Protein AF-0000000066995977 (afdb_homodimer)

InterPro domains:
  IPR000210 BTB/POZ domain [PF00651] (62-123)
  IPR000210 BTB/POZ domain [PS50097] (62-128)
  IPR000210 BTB/POZ domain [SM00225] (60-191)
  IPR011333 SKP1/BTB/POZ domain superfamily [G3DSA:3.30.710.10] (49-225)
  IPR011333 SKP1/BTB/POZ domain superfamily [SSF54695] (62-182)

Nearest PDB structures (foldseek):
  3htm-assembly2_D  TM=7.215E-01  e=3.849E-05  Homo sapiens
  2vkp-assembly1_B-2  TM=7.699E-01  e=1.223E-04  Homo sapiens
  9etx-assembly1_A  TM=6.834E-01  e=9.586E-05  Homo sapiens
  9ety-assembly1_A  TM=6.497E-01  e=4.128E-04  Homo sapiens
  8ubt-assembly1_D  TM=8.527E-01  e=8.210E-02  Homo sapiens

Radius of gyration: 40.47 Å; Cα contacts (8 Å, |Δi|>4): 551; chains: 2; bounding box: 67×117×131 Å

Organism: NCBI:txid100816

Secondary structure (DSSP, 8-state):
-------------------------------------------------------GGGSPEEEEEETTTTEEEEEEHHHHTTSHHHHHHHHHHTTT-SS-EEEETTS-HHHHHHHHHHHHHS--SSPEEEETTTTEEEE----S----TTEEEETTTTEEEEHHHHHHHHHHHHT-HHHHHHHHHHHHT--S--HHHHHHHHHHHHHHS-TT--HHHHHHHHHHHHTHHHHTT-HHHHHHHHH--STHHHHHHHHHHHHHHHHHHH-/-------------------------------------------------------GGGSPEEEEEETTTTEEEEEEHHHHTTSHHHHHHHHHHTTT-SS-EEEETTS-HHHHHHHHHHHHHS--SSPEEEETTTTEEEE----S--S-TTEEEETTTTEEEEHHHHHHHHHHHHT-HHHHHHHHHHHHT--S--HHHHHHHHHHHHHHS-TT--HHHHHHHHHHHHTHHHHTT-HHHHHHHHH--STHHHHHHHHHHHHHHHHHHH-

Structure (mmCIF, N/CA/C/O backbone):
data_AF-0000000066995977-model_v1
#
loop_
_entity.id
_entity.type
_entity.pdbx_description
1 polymer 'Speckle-type POZ protein'
#
loop_
_atom_site.group_PDB
_atom_site.id
_atom_site.type_symbol
_atom_site.label_atom_id
_atom_site.label_alt_id
_atom_site.label_comp_id
_atom_site.label_asym_id
_atom_site.label_entity_id
_atom_site.label_seq_id
_atom_site.pdbx_PDB_ins_code
_atom_site.Cartn_x
_atom_site.Cartn_y
_atom_site.Cartn_z
_atom_site.occupancy
_atom_site.B_iso_or_equiv
_atom_site.auth_seq_id
_atom_site.auth_comp_id
_atom_site.auth_asym_id
_atom_site.auth_atom_id
_atom_site.pdbx_PDB_model_num
ATOM 1 N N . MET A 1 1 ? 9.234 -16.016 -56.312 1 18.25 1 MET A N 1
ATOM 2 C CA . MET A 1 1 ? 10.078 -16 -57.531 1 18.25 1 MET A CA 1
ATOM 3 C C . MET A 1 1 ? 10.062 -14.617 -58.188 1 18.25 1 MET A C 1
ATOM 5 O O . MET A 1 1 ? 11.109 -14.133 -58.625 1 18.25 1 MET A O 1
ATOM 9 N N . PHE A 1 2 ? 8.898 -14.133 -58.688 1 18.69 2 PHE A N 1
ATOM 10 C CA . PHE A 1 2 ? 8.656 -13.461 -59.969 1 18.69 2 PHE A CA 1
ATOM 11 C C . PHE A 1 2 ? 9.156 -12.023 -59.938 1 18.69 2 PHE A C 1
ATOM 13 O O . PHE A 1 2 ? 9.109 -11.367 -58.875 1 18.69 2 PHE A O 1
ATOM 20 N N . ALA A 1 3 ? 9.648 -11.398 -61.094 1 17.64 3 ALA A N 1
ATOM 21 C CA . ALA A 1 3 ? 10.617 -10.555 -61.781 1 17.64 3 ALA A CA 1
ATOM 22 C C . ALA A 1 3 ? 10.102 -9.125 -61.906 1 17.64 3 ALA A C 1
ATOM 24 O O . ALA A 1 3 ? 10.773 -8.273 -62.5 1 17.64 3 ALA A O 1
ATOM 25 N N . ARG A 1 4 ? 8.906 -8.781 -61.5 1 18.3 4 ARG A N 1
ATOM 26 C CA . ARG A 1 4 ? 8.328 -7.902 -62.531 1 18.3 4 ARG A CA 1
ATOM 27 C C . ARG A 1 4 ? 9.195 -6.664 -62.719 1 18.3 4 ARG A C 1
ATOM 29 O O . ARG A 1 4 ? 9.93 -6.254 -61.844 1 18.3 4 ARG A O 1
ATOM 36 N N . ARG A 1 5 ? 8.859 -5.859 -63.688 1 17.97 5 ARG A N 1
ATOM 37 C CA . ARG A 1 5 ? 9.344 -5.07 -64.812 1 17.97 5 ARG A CA 1
ATOM 38 C C . ARG A 1 5 ? 9.789 -3.682 -64.312 1 17.97 5 ARG A C 1
ATOM 40 O O . ARG A 1 5 ? 9.219 -3.125 -63.406 1 17.97 5 ARG A O 1
ATOM 47 N N . PHE A 1 6 ? 10.766 -2.932 -65 1 19.33 6 PHE A N 1
ATOM 48 C CA . PHE A 1 6 ? 11.891 -2.006 -65.062 1 19.33 6 PHE A CA 1
ATOM 49 C C . PHE A 1 6 ? 11.406 -0.594 -65.375 1 19.33 6 PHE A C 1
ATOM 51 O O . PHE A 1 6 ? 12.219 0.333 -65.5 1 19.33 6 PHE A O 1
ATOM 58 N N . GLU A 1 7 ? 10.031 -0.291 -65.562 1 17.22 7 GLU A N 1
ATOM 59 C CA . GLU A 1 7 ? 9.961 0.667 -66.625 1 17.22 7 GLU A CA 1
ATOM 60 C C . GLU A 1 7 ? 10.656 1.977 -66.25 1 17.22 7 GLU A C 1
ATOM 62 O O . GLU A 1 7 ? 10.797 2.305 -65.125 1 17.22 7 GLU A O 1
ATOM 67 N N . GLN A 1 8 ? 10.492 3.111 -67.062 1 17.75 8 GLN A N 1
ATOM 68 C CA . GLN A 1 8 ? 11.305 3.967 -67.938 1 17.75 8 GLN A CA 1
ATOM 69 C C . GLN A 1 8 ? 11.586 5.309 -67.25 1 17.75 8 GLN A C 1
ATOM 71 O O . GLN A 1 8 ? 10.898 5.695 -66.312 1 17.75 8 GLN A O 1
ATOM 76 N N . PRO A 1 9 ? 11.719 6.527 -68.125 1 20.03 9 PRO A N 1
ATOM 77 C CA . PRO A 1 9 ? 12.82 7.41 -68.5 1 20.03 9 PRO A CA 1
ATOM 78 C C . PRO A 1 9 ? 12.75 8.773 -67.812 1 20.03 9 PRO A C 1
ATOM 80 O O . PRO A 1 9 ? 13.734 9.227 -67.25 1 20.03 9 PRO A O 1
ATOM 83 N N . GLN A 1 10 ? 11.75 9.773 -68.125 1 16.5 10 GLN A N 1
ATOM 84 C CA . GLN A 1 10 ? 12.164 10.844 -69.062 1 16.5 10 GLN A CA 1
ATOM 85 C C . GLN A 1 10 ? 12.516 12.109 -68.25 1 16.5 10 GLN A C 1
ATOM 87 O O . GLN A 1 10 ? 12.227 12.219 -67.062 1 16.5 10 GLN A O 1
ATOM 92 N N . THR A 1 11 ? 11.82 13.383 -68.562 1 17.36 11 THR A N 1
ATOM 93 C CA . THR A 1 11 ? 12.273 14.578 -69.25 1 17.36 11 THR A CA 1
ATOM 94 C C . THR A 1 11 ? 12.578 15.695 -68.25 1 17.36 11 THR A C 1
ATOM 96 O O . THR A 1 11 ? 11.906 15.836 -67.25 1 17.36 11 THR A O 1
ATOM 99 N N . LYS A 1 12 ? 13.672 16.531 -68.375 1 17.77 12 LYS A N 1
ATOM 100 C CA . LYS A 1 12 ? 14.742 17.391 -67.938 1 17.77 12 LYS A CA 1
ATOM 101 C C . LYS A 1 12 ? 14.219 18.781 -67.625 1 17.77 12 LYS A C 1
ATOM 103 O O . LYS A 1 12 ? 14.648 19.422 -66.625 1 17.77 12 LYS A O 1
ATOM 108 N N . SER A 1 13 ? 13.461 19.641 -68.438 1 16.81 13 SER A N 1
ATOM 109 C CA . SER A 1 13 ? 14.117 20.828 -68.938 1 16.81 13 SER A CA 1
ATOM 110 C C . SER A 1 13 ? 13.836 22.047 -68.062 1 16.81 13 SER A C 1
ATOM 112 O O . SER A 1 13 ? 14.414 23.109 -68.25 1 16.81 13 SER A O 1
ATOM 114 N N . TYR A 1 14 ? 12.984 22.125 -67.062 1 16.94 14 TYR A N 1
ATOM 115 C CA . TYR A 1 14 ? 12.266 23.391 -67.25 1 16.94 14 TYR A CA 1
ATOM 116 C C . TYR A 1 14 ? 13.109 24.547 -66.75 1 16.94 14 TYR A C 1
ATOM 118 O O . TYR A 1 14 ? 13.82 24.438 -65.75 1 16.94 14 TYR A O 1
ATOM 126 N N . SER A 1 15 ? 13.062 25.734 -67.375 1 16.81 15 SER A N 1
ATOM 127 C CA . SER A 1 15 ? 13.711 26.969 -67.812 1 16.81 15 SER A CA 1
ATOM 128 C C . SER A 1 15 ? 13.781 27.984 -66.688 1 16.81 15 SER A C 1
ATOM 130 O O . SER A 1 15 ? 12.992 27.922 -65.75 1 16.81 15 SER A O 1
ATOM 132 N N . LYS A 1 16 ? 14.547 29.047 -66.875 1 18.06 16 LYS A N 1
ATOM 133 C CA . LYS A 1 16 ? 15.516 30 -66.312 1 18.06 16 LYS A CA 1
ATOM 134 C C . LYS A 1 16 ? 14.828 31.266 -65.812 1 18.06 16 LYS A C 1
ATOM 136 O O . LYS A 1 16 ? 15.477 32.188 -65.312 1 18.06 16 LYS A O 1
ATOM 141 N N . PRO A 1 17 ? 13.406 31.469 -65.75 1 16.92 17 PRO A N 1
ATOM 142 C CA . PRO A 1 17 ? 13.234 32.844 -66.188 1 16.92 17 PRO A CA 1
ATOM 143 C C . PRO A 1 17 ? 13.781 33.875 -65.188 1 16.92 17 PRO A C 1
ATOM 145 O O . PRO A 1 17 ? 14.023 33.531 -64.062 1 16.92 17 PRO A O 1
ATOM 148 N N . PRO A 1 18 ? 13.164 35.125 -65.25 1 17.19 18 PRO A N 1
ATOM 149 C CA . PRO A 1 18 ? 13.578 36.5 -65.562 1 17.19 18 PRO A CA 1
ATOM 150 C C . PRO A 1 18 ? 13.844 37.312 -64.312 1 17.19 18 PRO A C 1
ATOM 152 O O . PRO A 1 18 ? 14.914 37.906 -64.188 1 17.19 18 PRO A O 1
ATOM 155 N N . ARG A 1 19 ? 12.797 38.188 -63.906 1 16.31 19 ARG A N 1
ATOM 156 C CA . ARG A 1 19 ? 12.82 39.625 -64.062 1 16.31 19 ARG A CA 1
ATOM 157 C C . ARG A 1 19 ? 13.266 40.344 -62.781 1 16.31 19 ARG A C 1
ATOM 159 O O . ARG A 1 19 ? 14.172 41.156 -62.812 1 16.31 19 ARG A O 1
ATOM 166 N N . ALA A 1 20 ? 12.219 40.844 -61.906 1 15.58 20 ALA A N 1
ATOM 167 C CA . ALA A 1 20 ? 11.852 42.25 -61.781 1 15.58 20 ALA A CA 1
ATOM 168 C C . ALA A 1 20 ? 12.555 42.906 -60.594 1 15.58 20 ALA A C 1
ATOM 170 O O . ALA A 1 20 ? 12.953 42.219 -59.656 1 15.58 20 ALA A O 1
ATOM 171 N N . GLY A 1 21 ? 12.406 44.219 -60.375 1 16.03 21 GLY A N 1
ATOM 172 C CA . GLY A 1 21 ? 13 45.531 -60.156 1 16.03 21 GLY A CA 1
ATOM 173 C C . GLY A 1 21 ? 12.977 45.969 -58.719 1 16.03 21 GLY A C 1
ATOM 174 O O . GLY A 1 21 ? 13.367 47.094 -58.406 1 16.03 21 GLY A O 1
ATOM 175 N N . ARG A 1 22 ? 12.43 45.188 -57.75 1 17.5 22 ARG A N 1
ATOM 176 C CA . ARG A 1 22 ? 11.734 46 -56.75 1 17.5 22 ARG A CA 1
ATOM 177 C C . ARG A 1 22 ? 12.703 46.906 -56.031 1 17.5 22 ARG A C 1
ATOM 179 O O . ARG A 1 22 ? 13.828 46.531 -55.719 1 17.5 22 ARG A O 1
ATOM 186 N N . SER A 1 23 ? 12.195 48.062 -55.781 1 16.69 23 SER A N 1
ATOM 187 C CA . SER A 1 23 ? 12.539 49.469 -55.531 1 16.69 23 SER A CA 1
ATOM 188 C C . SER A 1 23 ? 13.156 49.656 -54.156 1 16.69 23 SER A C 1
ATOM 190 O O . SER A 1 23 ? 14.273 50.156 -54.031 1 16.69 23 SER A O 1
ATOM 192 N N . SER A 1 24 ? 12.414 50.25 -53.219 1 17.95 24 SER A N 1
ATOM 193 C CA . SER A 1 24 ? 12.586 51.594 -52.656 1 17.95 24 SER A CA 1
ATOM 194 C C . SER A 1 24 ? 13.148 51.531 -51.219 1 17.95 24 SER A C 1
ATOM 196 O O . SER A 1 24 ? 12.695 50.719 -50.406 1 17.95 24 SER A O 1
ATOM 198 N N . SER A 1 25 ? 14.32 51.969 -50.969 1 19.94 25 SER A N 1
ATOM 199 C CA . SER A 1 25 ? 15.328 51.938 -49.906 1 19.94 25 SER A CA 1
ATOM 200 C C . SER A 1 25 ? 14.906 52.844 -48.75 1 19.94 25 SER A C 1
ATOM 202 O O . SER A 1 25 ? 15.75 53.281 -47.969 1 19.94 25 SER A O 1
ATOM 204 N N . PHE A 1 26 ? 13.57 52.906 -48.469 1 17.27 26 PHE A N 1
ATOM 205 C CA . PHE A 1 26 ? 13.266 54.156 -47.781 1 17.27 26 PHE A CA 1
ATOM 206 C C . PHE A 1 26 ? 14.031 54.25 -46.469 1 17.27 26 PHE A C 1
ATOM 208 O O . PHE A 1 26 ? 14.695 55.25 -46.219 1 17.27 26 PHE A O 1
ATOM 215 N N . SER A 1 27 ? 13.492 53.5 -45.406 1 17.64 27 SER A N 1
ATOM 216 C CA . SER A 1 27 ? 13 54.344 -44.312 1 17.64 27 SER A CA 1
ATOM 217 C C . SER A 1 27 ? 14.148 54.781 -43.406 1 17.64 27 SER A C 1
ATOM 219 O O . SER A 1 27 ? 15.25 54.219 -43.469 1 17.64 27 SER A O 1
ATOM 221 N N . LYS A 1 28 ? 13.82 54.875 -42 1 19.78 28 LYS A N 1
ATOM 222 C CA . LYS A 1 28 ? 13.617 55.812 -40.906 1 19.78 28 LYS A CA 1
ATOM 223 C C . LYS A 1 28 ? 14.758 55.75 -39.906 1 19.78 28 LYS A C 1
ATOM 225 O O . LYS A 1 28 ? 14.992 54.719 -39.281 1 19.78 28 LYS A O 1
ATOM 230 N N . GLU A 1 29 ? 15.812 56.469 -40.031 1 19.56 29 GLU A N 1
ATOM 231 C CA . GLU A 1 29 ? 17.109 56.594 -39.375 1 19.56 29 GLU A CA 1
ATOM 232 C C . GLU A 1 29 ? 16.938 57.031 -37.906 1 19.56 29 GLU A C 1
ATOM 234 O O . GLU A 1 29 ? 17.922 57.219 -37.219 1 19.56 29 GLU A O 1
ATOM 239 N N . SER A 1 30 ? 15.57 57.188 -37.406 1 22.06 30 SER A N 1
ATOM 240 C CA . SER A 1 30 ? 15.602 58.281 -36.438 1 22.06 30 SER A CA 1
ATOM 241 C C . SER A 1 30 ? 16.484 57.906 -35.25 1 22.06 30 SER A C 1
ATOM 243 O O . SER A 1 30 ? 16.625 56.719 -34.906 1 22.06 30 SER A O 1
ATOM 245 N N . GLY A 1 31 ? 17.391 58.781 -34.906 1 20.14 31 GLY A N 1
ATOM 246 C CA . GLY A 1 31 ? 18.5 59.094 -34 1 20.14 31 GLY A CA 1
ATOM 247 C C . GLY A 1 31 ? 18.109 59.031 -32.531 1 20.14 31 GLY A C 1
ATOM 248 O O . GLY A 1 31 ? 17.422 59.906 -32.031 1 20.14 31 GLY A O 1
ATOM 249 N N . VAL A 1 32 ? 17.531 57.875 -32.125 1 24.23 32 VAL A N 1
ATOM 250 C CA . VAL A 1 32 ? 16.906 57.75 -30.812 1 24.23 32 VAL A CA 1
ATOM 251 C C . VAL A 1 32 ? 17.906 58.125 -29.734 1 24.23 32 VAL A C 1
ATOM 253 O O . VAL A 1 32 ? 18.984 57.531 -29.641 1 24.23 32 VAL A O 1
ATOM 256 N N . SER A 1 33 ? 17.891 59.406 -29.391 1 22.34 33 SER A N 1
ATOM 257 C CA . SER A 1 33 ? 18.656 60.125 -28.391 1 22.34 33 SER A CA 1
ATOM 258 C C . SER A 1 33 ? 18.656 59.375 -27.047 1 22.34 33 SER A C 1
ATOM 260 O O . SER A 1 33 ? 17.641 58.75 -26.688 1 22.34 33 SER A O 1
ATOM 262 N N . LYS A 1 34 ? 19.797 59 -26.531 1 23.14 34 LYS A N 1
ATOM 263 C CA . LYS A 1 34 ? 20.281 58.312 -25.328 1 23.14 34 LYS A CA 1
ATOM 264 C C . LYS A 1 34 ? 19.781 59.031 -24.062 1 23.14 34 LYS A C 1
ATOM 266 O O . LYS A 1 34 ? 20.594 59.469 -23.25 1 23.14 34 LYS A O 1
ATOM 271 N N . ARG A 1 35 ? 18.594 59.781 -24.266 1 21.97 35 ARG A N 1
ATOM 272 C CA . ARG A 1 35 ? 18.391 60.625 -23.094 1 21.97 35 ARG A CA 1
ATOM 273 C C . ARG A 1 35 ? 18.547 59.844 -21.797 1 21.97 35 ARG A C 1
ATOM 275 O O . ARG A 1 35 ? 18.25 58.656 -21.766 1 21.97 35 ARG A O 1
ATOM 282 N N . ARG A 1 36 ? 19.328 60.438 -20.859 1 22.64 36 ARG A N 1
ATOM 283 C CA . ARG A 1 36 ? 19.844 60.312 -19.5 1 22.64 36 ARG A CA 1
ATOM 284 C C . ARG A 1 36 ? 18.703 60 -18.516 1 22.64 36 ARG A C 1
ATOM 286 O O . ARG A 1 36 ? 17.875 60.844 -18.234 1 22.64 36 ARG A O 1
ATOM 293 N N . LEU A 1 37 ? 17.875 58.906 -18.828 1 25.5 37 LEU A N 1
ATOM 294 C CA . LEU A 1 37 ? 16.766 58.75 -17.906 1 25.5 37 LEU A CA 1
ATOM 295 C C . LEU A 1 37 ? 17.25 58.781 -16.453 1 25.5 37 LEU A C 1
ATOM 297 O O . LEU A 1 37 ? 18.094 58 -16.047 1 25.5 37 LEU A O 1
ATOM 301 N N . GLU A 1 38 ? 17.453 60 -15.961 1 23.05 38 GLU A N 1
ATOM 302 C CA . GLU A 1 38 ? 17.672 60.375 -14.562 1 23.05 38 GLU A CA 1
ATOM 303 C C . GLU A 1 38 ? 16.797 59.531 -13.641 1 23.05 38 GLU A C 1
ATOM 305 O O . GLU A 1 38 ? 15.617 59.312 -13.906 1 23.05 38 GLU A O 1
ATOM 310 N N . SER A 1 39 ? 17.5 58.625 -12.938 1 24.86 39 SER A N 1
ATOM 311 C CA . SER A 1 39 ? 17.141 57.625 -11.906 1 24.86 39 SER A CA 1
ATOM 312 C C . SER A 1 39 ? 16.312 58.281 -10.805 1 24.86 39 SER A C 1
ATOM 314 O O . SER A 1 39 ? 16.797 59.125 -10.07 1 24.86 39 SER A O 1
ATOM 316 N N . ARG A 1 40 ? 15.117 58.812 -11.133 1 23.78 40 ARG A N 1
ATOM 317 C CA . ARG A 1 40 ? 14.266 59.312 -10.055 1 23.78 40 ARG A CA 1
ATOM 318 C C . ARG A 1 40 ? 14.156 58.281 -8.93 1 23.78 40 ARG A C 1
ATOM 320 O O . ARG A 1 40 ? 13.555 57.219 -9.102 1 23.78 40 ARG A O 1
ATOM 327 N N . ARG A 1 41 ? 15.156 58.25 -8.117 1 26.55 41 ARG A N 1
ATOM 328 C CA . ARG A 1 41 ? 15.156 57.688 -6.762 1 26.55 41 ARG A CA 1
ATOM 329 C C . ARG A 1 41 ? 13.898 58.125 -6.004 1 26.55 41 ARG A C 1
ATOM 331 O O . ARG A 1 41 ? 13.812 59.219 -5.5 1 26.55 41 ARG A O 1
ATOM 338 N N . ARG A 1 42 ? 12.766 58.031 -6.73 1 24.88 42 ARG A N 1
ATOM 339 C CA . ARG A 1 42 ? 11.617 58.438 -5.918 1 24.88 42 ARG A CA 1
ATOM 340 C C . ARG A 1 42 ? 11.695 57.812 -4.527 1 24.88 42 ARG A C 1
ATOM 342 O O . ARG A 1 42 ? 12.094 56.656 -4.379 1 24.88 42 ARG A O 1
ATOM 349 N N . ALA A 1 43 ? 11.641 58.688 -3.516 1 27.14 43 ALA A N 1
ATOM 350 C CA . ALA A 1 43 ? 11.469 58.688 -2.066 1 27.14 43 ALA A CA 1
ATOM 351 C C . ALA A 1 43 ? 10.352 57.719 -1.651 1 27.14 43 ALA A C 1
ATOM 353 O O . ALA A 1 43 ? 9.172 58 -1.88 1 27.14 43 ALA A O 1
ATOM 354 N N . LEU A 1 44 ? 10.469 56.5 -2.078 1 29.16 44 LEU A N 1
ATOM 355 C CA . LEU A 1 44 ? 9.484 55.625 -1.464 1 29.16 44 LEU A CA 1
ATOM 356 C C . LEU A 1 44 ? 9.305 55.969 0.015 1 29.16 44 LEU A C 1
ATOM 358 O O . LEU A 1 44 ? 10.25 55.844 0.797 1 29.16 44 LEU A O 1
ATOM 362 N N . SER A 1 45 ? 8.602 57.062 0.292 1 25.91 45 SER A N 1
ATOM 363 C CA . SER A 1 45 ? 8.141 57.469 1.619 1 25.91 45 SER A CA 1
ATOM 364 C C . SER A 1 45 ? 7.82 56.25 2.482 1 25.91 45 SER A C 1
ATOM 366 O O . SER A 1 45 ? 7.453 55.188 1.963 1 25.91 45 SER A O 1
ATOM 368 N N . ASN A 1 46 ? 8.531 56.125 3.666 1 28.48 46 ASN A N 1
ATOM 369 C CA . ASN A 1 46 ? 8.312 55.344 4.879 1 28.48 46 ASN A CA 1
ATOM 370 C C . ASN A 1 46 ? 6.824 55.188 5.184 1 28.48 46 ASN A C 1
ATOM 372 O O . ASN A 1 46 ? 6.168 56.156 5.582 1 28.48 46 ASN A O 1
ATOM 376 N N . ALA A 1 47 ? 6.062 54.688 4.352 1 31.17 47 ALA A N 1
ATOM 377 C CA . ALA A 1 47 ? 4.688 54.438 4.777 1 31.17 47 ALA A CA 1
ATOM 378 C C . ALA A 1 47 ? 4.633 53.969 6.23 1 31.17 47 ALA A C 1
ATOM 380 O O . ALA A 1 47 ? 5.336 53.031 6.613 1 31.17 47 ALA A O 1
ATOM 381 N N . GLY A 1 48 ? 4.406 54.844 7.133 1 30.48 48 GLY A N 1
ATOM 382 C CA . GLY A 1 48 ? 4.082 54.562 8.523 1 30.48 48 GLY A CA 1
ATOM 383 C C . GLY A 1 48 ? 3.348 53.25 8.719 1 30.48 48 GLY A C 1
ATOM 384 O O . GLY A 1 48 ? 2.348 53 8.055 1 30.48 48 GLY A O 1
ATOM 385 N N . THR A 1 49 ? 4.094 52.219 8.805 1 33.12 49 THR A N 1
ATOM 386 C CA . THR A 1 49 ? 3.445 51.031 9.414 1 33.12 49 THR A CA 1
ATOM 387 C C . THR A 1 49 ? 2.434 51.5 10.469 1 33.12 49 THR A C 1
ATOM 389 O O . THR A 1 49 ? 2.811 52.031 11.516 1 33.12 49 THR A O 1
ATOM 392 N N . SER A 1 50 ? 1.406 52.219 10.062 1 34.69 50 SER A N 1
ATOM 393 C CA . SER A 1 50 ? 0.318 52.312 11.031 1 34.69 50 SER A CA 1
ATOM 394 C C . SER A 1 50 ? 0.235 51.062 11.898 1 34.69 50 SER A C 1
ATOM 396 O O . SER A 1 50 ? -0.106 50 11.414 1 34.69 50 SER A O 1
ATOM 398 N N . GLU A 1 51 ? 1.213 50.875 12.773 1 36.84 51 GLU A N 1
ATOM 399 C CA . GLU A 1 51 ? 0.882 50.031 13.922 1 36.84 51 GLU A CA 1
ATOM 400 C C . GLU A 1 51 ? -0.569 50.25 14.352 1 36.84 51 GLU A C 1
ATOM 402 O O . GLU A 1 51 ? -0.905 51.25 14.977 1 36.84 51 GLU A O 1
ATOM 407 N N . ALA A 1 52 ? -1.547 50.125 13.461 1 38.06 52 ALA A N 1
ATOM 408 C CA . ALA A 1 52 ? -2.879 50 14.047 1 38.06 52 ALA A CA 1
ATOM 409 C C . ALA A 1 52 ? -2.809 49.406 15.445 1 38.06 52 ALA A C 1
ATOM 411 O O . ALA A 1 52 ? -2.43 48.219 15.602 1 38.06 52 ALA A O 1
ATOM 412 N N . SER A 1 53 ? -2.232 50.125 16.375 1 38.78 53 SER A N 1
ATOM 413 C CA . SER A 1 53 ? -2.484 49.812 17.781 1 38.78 53 SER A CA 1
ATOM 414 C C . SER A 1 53 ? -3.871 49.219 17.969 1 38.78 53 SER A C 1
ATOM 416 O O . SER A 1 53 ? -4.867 49.938 18.047 1 38.78 53 SER A O 1
ATOM 418 N N . PHE A 1 54 ? -4.305 48.219 17.172 1 41.84 54 PHE A N 1
ATOM 419 C CA . PHE A 1 54 ? -5.469 47.438 17.578 1 41.84 54 PHE A CA 1
ATOM 420 C C . PHE A 1 54 ? -5.57 47.375 19.109 1 41.84 54 PHE A C 1
ATOM 422 O O . PHE A 1 54 ? -4.773 46.688 19.75 1 41.84 54 PHE A O 1
ATOM 429 N N . ASP A 1 55 ? -5.77 48.406 19.719 1 46.41 55 ASP A N 1
ATOM 430 C CA . ASP A 1 55 ? -6.133 48.344 21.141 1 46.41 55 ASP A CA 1
ATOM 431 C C . ASP A 1 55 ? -7.012 47.125 21.406 1 46.41 55 ASP A C 1
ATOM 433 O O . ASP A 1 55 ? -8.195 47.125 21.078 1 46.41 55 ASP A O 1
ATOM 437 N N . LYS A 1 56 ? -6.457 45.812 21.297 1 54.81 56 LYS A N 1
ATOM 438 C CA . LYS A 1 56 ? -7.109 44.531 21.609 1 54.81 56 LYS A CA 1
ATOM 439 C C . LYS A 1 56 ? -8.242 44.719 22.609 1 54.81 56 LYS A C 1
ATOM 441 O O . LYS A 1 56 ? -9.25 44.031 22.562 1 54.81 56 LYS A O 1
ATOM 446 N N . ASN A 1 57 ? -8.148 45.812 23.422 1 56.47 57 ASN A N 1
ATOM 447 C CA . ASN A 1 57 ? -9.031 46 24.578 1 56.47 57 ASN A CA 1
ATOM 448 C C . ASN A 1 57 ? -10.375 46.594 24.172 1 56.47 57 ASN A C 1
ATOM 450 O O . ASN A 1 57 ? -11.383 46.375 24.844 1 56.47 57 ASN A O 1
ATOM 454 N N . ILE A 1 58 ? -10.445 47.125 22.875 1 67.94 58 ILE A N 1
ATOM 455 C CA . ILE A 1 58 ? -11.711 47.781 22.578 1 67.94 58 ILE A CA 1
ATOM 456 C C . ILE A 1 58 ? -12.508 46.938 21.578 1 67.94 58 ILE A C 1
ATOM 458 O O . ILE A 1 58 ? -13.672 47.219 21.297 1 67.94 58 ILE A O 1
ATOM 462 N N . SER A 1 59 ? -12.031 45.812 21.312 1 85.06 59 SER A N 1
ATOM 463 C CA . SER A 1 59 ? -12.688 44.969 20.312 1 85.06 59 SER A CA 1
ATOM 464 C C . SER A 1 59 ? -13.789 44.125 20.953 1 85.06 59 SER A C 1
ATOM 466 O O . SER A 1 59 ? -13.641 43.656 22.078 1 85.06 59 SER A O 1
ATOM 468 N N . PRO A 1 60 ? -15.008 44.062 20.25 1 88.44 60 PRO A N 1
ATOM 469 C CA . PRO A 1 60 ? -16.078 43.25 20.781 1 88.44 60 PRO A CA 1
ATOM 470 C C . PRO A 1 60 ? -15.641 41.812 21.062 1 88.44 60 PRO A C 1
ATOM 472 O O . PRO A 1 60 ? -14.734 41.281 20.391 1 88.44 60 PRO A O 1
ATOM 475 N N . ILE A 1 61 ? -16.172 41.219 22.062 1 92.06 61 ILE A N 1
ATOM 476 C CA . ILE A 1 61 ? -15.875 39.844 22.438 1 92.06 61 ILE A CA 1
ATOM 477 C C . ILE A 1 61 ? -16.828 38.906 21.703 1 92.06 61 ILE A C 1
ATOM 479 O O . ILE A 1 61 ? -18.031 39.156 21.656 1 92.06 61 ILE A O 1
ATOM 483 N N . VAL A 1 62 ? -16.25 37.938 21.156 1 94.25 62 VAL A N 1
ATOM 484 C CA . VAL A 1 62 ? -17 36.906 20.453 1 94.25 62 VAL A CA 1
ATOM 485 C C . VAL A 1 62 ? -16.953 35.594 21.266 1 94.25 62 VAL A C 1
ATOM 487 O O . VAL A 1 62 ? -15.898 35.188 21.734 1 94.25 62 VAL A O 1
ATOM 490 N N . THR A 1 63 ? -18.062 34.969 21.469 1 95.56 63 THR A N 1
ATOM 491 C CA . THR A 1 63 ? -18.156 33.688 22.156 1 95.56 63 THR A CA 1
ATOM 492 C C . THR A 1 63 ? -18.109 32.531 21.156 1 95.56 63 THR A C 1
ATOM 494 O O . THR A 1 63 ? -18.859 32.5 20.188 1 95.56 63 THR A O 1
ATOM 497 N N . LEU A 1 64 ? -17.203 31.594 21.406 1 96.81 64 LEU A N 1
ATOM 498 C CA . LEU A 1 64 ? -17.078 30.438 20.547 1 96.81 64 LEU A CA 1
ATOM 499 C C . LEU A 1 64 ? -17.422 29.156 21.312 1 96.81 64 LEU A C 1
ATOM 501 O O . LEU A 1 64 ? -16.953 28.953 22.438 1 96.81 64 LEU A O 1
ATOM 505 N N . VAL A 1 65 ? -18.281 28.359 20.719 1 97.62 65 VAL A N 1
ATOM 506 C CA . VAL A 1 65 ? -18.625 27.047 21.25 1 97.62 65 VAL A CA 1
ATOM 507 C C . VAL A 1 65 ? -17.953 25.953 20.406 1 97.62 65 VAL A C 1
ATOM 509 O O . VAL A 1 65 ? -18.297 25.766 19.234 1 97.62 65 VAL A O 1
ATOM 512 N N . VAL A 1 66 ? -17.062 25.188 21.078 1 97.88 66 VAL A N 1
ATOM 513 C CA . VAL A 1 66 ? -16.156 24.359 20.297 1 97.88 66 VAL A CA 1
ATOM 514 C C . VAL A 1 66 ? -16.312 22.906 20.688 1 97.88 66 VAL A C 1
ATOM 516 O O . VAL A 1 66 ? -16.297 22.562 21.875 1 97.88 66 VAL A O 1
ATOM 519 N N . GLY A 1 67 ? -16.438 22.016 19.672 1 96.81 67 GLY A N 1
ATOM 520 C CA . GLY A 1 67 ? -16.359 20.578 19.859 1 96.81 67 GLY A CA 1
ATOM 521 C C . GLY A 1 67 ? -17.641 19.953 20.344 1 96.81 67 GLY A C 1
ATOM 522 O O . GLY A 1 67 ? -18.641 20.656 20.562 1 96.81 67 GLY A O 1
ATOM 523 N N . GLN A 1 68 ? -17.547 18.656 20.547 1 92.81 68 GLN A N 1
ATOM 524 C CA . GLN A 1 68 ? -18.688 17.891 21.031 1 92.81 68 GLN A CA 1
ATOM 525 C C . GLN A 1 68 ? -19 18.219 22.484 1 92.81 68 GLN A C 1
ATOM 527 O O . GLN A 1 68 ? -20.172 18.188 22.891 1 92.81 68 GLN A O 1
ATOM 532 N N . GLU A 1 69 ? -18.016 18.578 23.125 1 91.94 69 GLU A N 1
ATOM 533 C CA . GLU A 1 69 ? -18.188 18.922 24.531 1 91.94 69 GLU A CA 1
ATOM 534 C C . GLU A 1 69 ? -18.688 20.344 24.703 1 91.94 69 GLU A C 1
ATOM 536 O O . GLU A 1 69 ? -19 20.781 25.812 1 91.94 69 GLU A O 1
ATOM 541 N N . GLN A 1 70 ? -18.75 21.078 23.703 1 96.25 70 GLN A N 1
ATOM 542 C CA . GLN A 1 70 ? -19.266 22.438 23.703 1 96.25 70 GLN A CA 1
ATOM 543 C C . GLN A 1 70 ? -18.469 23.328 24.656 1 96.25 70 GLN A C 1
ATOM 545 O O . GLN A 1 70 ? -19.047 24.078 25.438 1 96.25 70 GLN A O 1
ATOM 550 N N . ARG A 1 71 ? -17.156 23.188 24.547 1 97.56 71 ARG A N 1
ATOM 551 C CA . ARG A 1 71 ? -16.297 24.047 25.359 1 97.56 71 ARG A CA 1
ATOM 552 C C . ARG A 1 71 ? -16.406 25.5 24.891 1 97.56 71 ARG A C 1
ATOM 554 O O . ARG A 1 71 ? -16.438 25.781 23.703 1 97.56 71 ARG A O 1
ATOM 561 N N . ILE A 1 72 ? -16.453 26.375 25.891 1 97.56 72 ILE A N 1
ATOM 562 C CA . ILE A 1 72 ? -16.688 27.781 25.578 1 97.56 72 ILE A CA 1
ATOM 563 C C . ILE A 1 72 ? -15.352 28.531 25.594 1 97.56 72 ILE A C 1
ATOM 565 O O . ILE A 1 72 ? -14.547 28.359 26.516 1 97.56 72 ILE A O 1
ATOM 569 N N . PHE A 1 73 ? -15.172 29.328 24.516 1 97.38 73 PHE A N 1
ATOM 570 C CA . PHE A 1 73 ? -14.031 30.219 24.391 1 97.38 73 PHE A CA 1
ATOM 571 C C . PHE A 1 73 ? -14.5 31.656 24.156 1 97.38 73 PHE A C 1
ATOM 573 O O . PHE A 1 73 ? -15.594 31.891 23.656 1 97.38 73 PHE A O 1
ATOM 580 N N . ALA A 1 74 ? -13.695 32.562 24.656 1 95.69 74 ALA A N 1
ATOM 581 C CA . ALA A 1 74 ? -13.906 33.969 24.375 1 95.69 74 ALA A CA 1
ATOM 582 C C . ALA A 1 74 ? -12.695 34.594 23.688 1 95.69 74 ALA A C 1
ATOM 584 O O . ALA A 1 74 ? -11.555 34.312 24.062 1 95.69 74 ALA A O 1
ATOM 585 N N . ALA A 1 75 ? -13 35.312 22.609 1 96.19 75 ALA A N 1
ATOM 586 C CA . ALA A 1 75 ? -11.891 35.938 21.891 1 96.19 75 ALA A CA 1
ATOM 587 C C . ALA A 1 75 ? -12.297 37.312 21.344 1 96.19 75 ALA A C 1
ATOM 589 O O . ALA A 1 75 ? -13.477 37.562 21.125 1 96.19 75 ALA A O 1
ATOM 590 N N . HIS A 1 76 ? -11.32 38.188 21.234 1 95.19 76 HIS A N 1
ATOM 591 C CA . HIS A 1 76 ? -11.57 39.5 20.625 1 95.19 76 HIS A CA 1
ATOM 592 C C . HIS A 1 76 ? -11.805 39.344 19.125 1 95.19 76 HIS A C 1
ATOM 594 O O . HIS A 1 76 ? -11.094 38.594 18.438 1 95.19 76 HIS A O 1
ATOM 600 N N . GLU A 1 77 ? -12.797 40.094 18.625 1 94.19 77 GLU A N 1
ATOM 601 C CA . GLU A 1 77 ? -13.188 40 17.234 1 94.19 77 GLU A CA 1
ATOM 602 C C . GLU A 1 77 ? -12.016 40.344 16.312 1 94.19 77 GLU A C 1
ATOM 604 O O . GLU A 1 77 ? -11.812 39.688 15.281 1 94.19 77 GLU A O 1
ATOM 609 N N . ASN A 1 78 ? -11.258 41.375 16.656 1 94 78 ASN A N 1
ATOM 610 C CA . ASN A 1 78 ? -10.141 41.812 15.82 1 94 78 ASN A CA 1
ATOM 611 C C . ASN A 1 78 ? -9.078 40.719 15.711 1 94 78 ASN A C 1
ATOM 613 O O . ASN A 1 78 ? -8.43 40.562 14.672 1 94 78 ASN A O 1
ATOM 617 N N . VAL A 1 79 ? -8.93 39.938 16.703 1 96.38 79 VAL A N 1
ATOM 618 C CA . VAL A 1 79 ? -7.965 38.844 16.719 1 96.38 79 VAL A CA 1
ATOM 619 C C . VAL A 1 79 ? -8.461 37.719 15.836 1 96.38 79 VAL A C 1
ATOM 621 O O . VAL A 1 79 ? -7.703 37.156 15.031 1 96.38 79 VAL A O 1
ATOM 624 N N . LEU A 1 80 ? -9.703 37.406 15.953 1 96.62 80 LEU A N 1
ATOM 625 C CA . LEU A 1 80 ? -10.305 36.344 15.164 1 96.62 80 LEU A CA 1
ATOM 626 C C . LEU A 1 80 ? -10.266 36.688 13.672 1 96.62 80 LEU A C 1
ATOM 628 O O . LEU A 1 80 ? -10.109 35.781 12.836 1 96.62 80 LEU A O 1
ATOM 632 N N . CYS A 1 81 ? -10.281 37.938 13.375 1 95.56 81 CYS A N 1
ATOM 633 C CA . CYS A 1 81 ? -10.414 38.375 11.992 1 95.56 81 CYS A CA 1
ATOM 634 C C . CYS A 1 81 ? -9.078 38.281 11.258 1 95.56 81 CYS A C 1
ATOM 636 O O . CYS A 1 81 ? -9.016 38.5 10.047 1 95.56 81 CYS A O 1
ATOM 638 N N . ILE A 1 82 ? -8.039 37.875 12 1 95.5 82 ILE A N 1
ATOM 639 C CA . 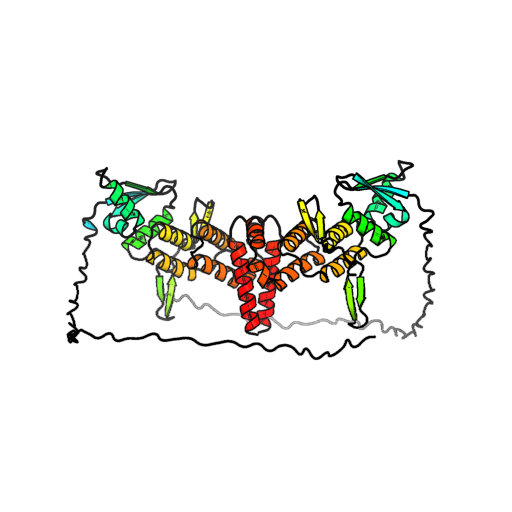ILE A 1 82 ? -6.789 37.5 11.352 1 95.5 82 ILE A CA 1
ATOM 640 C C . ILE A 1 82 ? -7.027 36.312 10.414 1 95.5 82 ILE A C 1
ATOM 642 O O . ILE A 1 82 ? -6.391 36.188 9.367 1 95.5 82 ILE A O 1
ATOM 646 N N . SER A 1 83 ? -7.918 35.531 10.781 1 97.81 83 SER A N 1
ATOM 647 C CA . SER A 1 83 ? -8.352 34.406 9.984 1 97.81 83 SER A CA 1
ATOM 648 C C . SER A 1 83 ? -9.445 34.781 9 1 97.81 83 SER A C 1
ATOM 650 O O . SER A 1 83 ? -10.492 35.312 9.398 1 97.81 83 SER A O 1
ATOM 652 N N . PRO A 1 84 ? -9.188 34.531 7.73 1 97.38 84 PRO A N 1
ATOM 653 C CA . PRO A 1 84 ? -10.234 34.844 6.742 1 97.38 84 PRO A CA 1
ATOM 654 C C . PRO A 1 84 ? -11.539 34.094 7.027 1 97.38 84 PRO A C 1
ATOM 656 O O . PRO A 1 84 ? -12.617 34.625 6.73 1 97.38 84 PRO A O 1
ATOM 659 N N . PHE A 1 85 ? -11.469 32.938 7.527 1 96.88 85 PHE A N 1
ATOM 660 C CA . PHE A 1 85 ? -12.656 32.156 7.875 1 96.88 85 PHE A CA 1
ATOM 661 C C . PHE A 1 85 ? -13.516 32.906 8.883 1 96.88 85 PHE A C 1
ATOM 663 O O . PHE A 1 85 ? -14.711 33.125 8.664 1 96.88 85 PHE A O 1
ATOM 670 N N . PHE A 1 86 ? -12.938 33.344 9.938 1 96.5 86 PHE A N 1
ATOM 671 C CA . PHE A 1 86 ? -13.672 34.031 11 1 96.5 86 PHE A CA 1
ATOM 672 C C . PHE A 1 86 ? -14.125 35.406 10.539 1 96.5 86 PHE A C 1
ATOM 674 O O . PHE A 1 86 ? -15.203 35.875 10.914 1 96.5 86 PHE A O 1
ATOM 681 N N . GLN A 1 87 ? -13.297 36 9.797 1 94.94 87 GLN A N 1
ATOM 682 C CA . GLN A 1 87 ? -13.68 37.281 9.234 1 94.94 87 GLN A CA 1
ATOM 683 C C . GLN A 1 87 ? -14.984 37.188 8.445 1 94.94 87 GLN A C 1
ATOM 685 O O . GLN A 1 87 ? -15.891 38 8.617 1 94.94 87 GLN A O 1
ATOM 690 N N . SER A 1 88 ? -15.047 36.156 7.629 1 94.62 88 SER A N 1
ATOM 691 C CA . SER A 1 88 ? -16.234 35.938 6.801 1 94.62 88 SER A CA 1
ATOM 692 C C . SER A 1 88 ? -17.453 35.625 7.656 1 94.62 88 SER A C 1
ATOM 694 O O . SER A 1 88 ? -18.547 36.125 7.402 1 94.62 88 SER A O 1
ATOM 696 N N . VAL A 1 89 ? -17.25 34.812 8.633 1 93.5 89 VAL A N 1
ATOM 697 C CA . VAL A 1 89 ? -18.344 34.406 9.5 1 93.5 89 VAL A CA 1
ATOM 698 C C . VAL A 1 89 ? -18.891 35.594 10.266 1 93.5 89 VAL A C 1
ATOM 700 O O . VAL A 1 89 ? -20.109 35.75 10.383 1 93.5 89 VAL A O 1
ATOM 703 N N . LEU A 1 90 ? -18.062 36.438 10.789 1 91.56 90 LEU A N 1
ATOM 704 C CA . LEU A 1 90 ? -18.453 37.562 11.633 1 91.56 90 LEU A CA 1
ATOM 705 C C . LEU A 1 90 ? -19.047 38.688 10.805 1 91.56 90 LEU A C 1
ATOM 707 O O . LEU A 1 90 ? -19.938 39.438 11.273 1 91.56 90 LEU A O 1
ATOM 711 N N . GLN A 1 91 ? -18.578 38.844 9.625 1 87.75 91 GLN A N 1
ATOM 712 C CA . GLN A 1 91 ? -19.156 39.812 8.719 1 87.75 91 GLN A CA 1
ATOM 713 C C . GLN A 1 91 ? -20.594 39.469 8.359 1 87.75 91 GLN A C 1
ATOM 715 O O . GLN A 1 91 ? -21.438 40.344 8.203 1 87.75 91 GLN A O 1
ATOM 720 N N . ASN A 1 92 ? -20.828 38.188 8.273 1 85.12 92 ASN A N 1
ATOM 721 C CA . ASN A 1 92 ? -22.156 37.719 7.926 1 85.12 92 ASN A CA 1
ATOM 722 C C . ASN A 1 92 ? -23.109 37.812 9.117 1 85.12 92 ASN A C 1
ATOM 724 O O . ASN A 1 92 ? -24.328 37.938 8.938 1 85.12 92 ASN A O 1
ATOM 728 N N . GLN A 1 93 ? -22.625 37.688 10.32 1 77.38 93 GLN A N 1
ATOM 729 C CA . GLN A 1 93 ? -23.438 37.75 11.531 1 77.38 93 GLN A CA 1
ATOM 730 C C . GLN A 1 93 ? -23.766 39.188 11.914 1 77.38 93 GLN A C 1
ATOM 732 O O . GLN A 1 93 ? -24.766 39.438 12.586 1 77.38 93 GLN A O 1
ATOM 737 N N . MET A 1 94 ? -22.828 40.188 11.836 1 63.56 94 MET A N 1
ATOM 738 C CA . MET A 1 94 ? -23.016 41.594 12.211 1 63.56 94 MET A CA 1
ATOM 739 C C . MET A 1 94 ? -24.391 42.062 11.789 1 63.56 94 MET A C 1
ATOM 741 O O . MET A 1 94 ? -25 42.906 12.469 1 63.56 94 MET A O 1
ATOM 745 N N . MET A 1 95 ? -24.922 41.438 10.859 1 58.75 95 MET A N 1
ATOM 746 C CA . MET A 1 95 ? -26.203 41.969 10.422 1 58.75 95 MET A CA 1
ATOM 747 C C . MET A 1 95 ? -27.328 41.5 11.328 1 58.75 95 MET A C 1
ATOM 749 O O . MET A 1 95 ? -28.375 42.125 11.445 1 58.75 95 MET A O 1
ATOM 753 N N . ASP A 1 96 ? -26.953 40.5 12.109 1 55.81 96 ASP A N 1
ATOM 754 C CA . ASP A 1 96 ? -28.156 39.938 12.742 1 55.81 96 ASP A CA 1
ATOM 755 C C . ASP A 1 96 ? -28.094 40.125 14.258 1 55.81 96 ASP A C 1
ATOM 757 O O . ASP A 1 96 ? -29.125 40.219 14.922 1 55.81 96 ASP A O 1
ATOM 761 N N . SER A 1 97 ? -27 39.844 15.07 1 59.03 97 SER A N 1
ATOM 762 C CA . SER A 1 97 ? -27.172 39.656 16.516 1 59.03 97 SER A CA 1
ATOM 763 C C . SER A 1 97 ? -26.188 40.5 17.297 1 59.03 97 SER A C 1
ATOM 765 O O . SER A 1 97 ? -25.109 40.844 16.797 1 59.03 97 SER A O 1
ATOM 767 N N . GLN A 1 98 ? -26.609 41.188 18.422 1 61.06 98 GLN A N 1
ATOM 768 C CA . GLN A 1 98 ? -25.875 41.969 19.422 1 61.06 98 GLN A CA 1
ATOM 769 C C . GLN A 1 98 ? -24.703 41.156 19.984 1 61.06 98 GLN A C 1
ATOM 771 O O . GLN A 1 98 ? -23.656 41.688 20.312 1 61.06 98 GLN A O 1
ATOM 776 N N . THR A 1 99 ? -24.953 39.875 20.156 1 70.62 99 THR A N 1
ATOM 777 C CA . THR A 1 99 ? -23.891 39.031 20.703 1 70.62 99 THR A CA 1
ATOM 778 C C . THR A 1 99 ? -23.406 38.031 19.656 1 70.62 99 THR A C 1
ATOM 780 O O . THR A 1 99 ? -24.188 37.219 19.141 1 70.62 99 THR A O 1
ATOM 783 N N . LYS A 1 100 ? -22.188 38.25 19.234 1 86.25 100 LYS A N 1
ATOM 784 C CA . LYS A 1 100 ? -21.641 37.375 18.188 1 86.25 100 LYS A CA 1
ATOM 785 C C . LYS A 1 100 ? -21.219 36.031 18.766 1 86.25 100 LYS A C 1
ATOM 787 O O . LYS A 1 100 ? -20.547 35.969 19.797 1 86.25 100 LYS A O 1
ATOM 792 N N . LYS A 1 101 ? -21.859 35.031 18.25 1 90.69 101 LYS A N 1
ATOM 793 C CA . LYS A 1 101 ? -21.562 33.656 18.656 1 90.69 101 LYS A CA 1
ATOM 794 C C . LYS A 1 101 ? -21.188 32.781 17.453 1 90.69 101 LYS A C 1
ATOM 796 O O . LYS A 1 101 ? -21.828 32.875 16.391 1 90.69 101 LYS A O 1
ATOM 801 N N . ILE A 1 102 ? -20.109 32.031 17.594 1 95 102 ILE A N 1
ATOM 802 C CA . ILE A 1 102 ? -19.672 31.125 16.547 1 95 102 ILE A CA 1
ATOM 803 C C . ILE A 1 102 ? -19.625 29.703 17.078 1 95 102 ILE A C 1
ATOM 805 O O . ILE A 1 102 ? -19.062 29.453 18.156 1 95 102 ILE A O 1
ATOM 809 N N . SER A 1 103 ? -20.234 28.75 16.375 1 96 103 SER A N 1
ATOM 810 C CA . SER A 1 103 ? -20.203 27.344 16.734 1 96 103 SER A CA 1
ATOM 811 C C . SER A 1 103 ? -19.25 26.562 15.828 1 96 103 SER A C 1
ATOM 813 O O . SER A 1 103 ? -19.312 26.672 14.602 1 96 103 SER A O 1
ATOM 815 N N . LEU A 1 104 ? -18.344 25.844 16.422 1 97.19 104 LEU A N 1
ATOM 816 C CA . LEU A 1 104 ? -17.422 24.953 15.727 1 97.19 104 LEU A CA 1
ATOM 817 C C . LEU A 1 104 ? -17.547 23.516 16.25 1 97.19 104 LEU A C 1
ATOM 819 O O . LEU A 1 104 ? -16.625 23.016 16.891 1 97.19 104 LEU A O 1
ATOM 823 N N . PRO A 1 105 ? -18.562 22.812 15.906 1 95.44 105 PRO A N 1
ATOM 824 C CA . PRO A 1 105 ? -18.844 21.516 16.516 1 95.44 105 PRO A CA 1
ATOM 825 C C . PRO A 1 105 ? -17.828 20.438 16.125 1 95.44 105 PRO A C 1
ATOM 827 O O . PRO A 1 105 ? -17.609 19.484 16.875 1 95.44 105 PRO A O 1
ATOM 830 N N . ASP A 1 106 ? -17.125 20.594 15 1 93.19 106 ASP A N 1
ATOM 831 C CA . ASP A 1 106 ? -16.234 19.547 14.5 1 93.19 106 ASP A CA 1
ATOM 832 C C . ASP A 1 106 ? -14.781 19.828 14.883 1 93.19 106 ASP A C 1
ATOM 834 O O . ASP A 1 106 ? -13.883 19.047 14.547 1 93.19 106 ASP A O 1
ATOM 838 N N . GLU A 1 107 ? -14.602 20.938 15.539 1 96.38 107 GLU A N 1
ATOM 839 C CA . GLU A 1 107 ? -13.25 21.297 15.953 1 96.38 107 GLU A CA 1
ATOM 840 C C . GLU A 1 107 ? -12.922 20.734 17.328 1 96.38 107 GLU A C 1
ATOM 842 O O . GLU A 1 107 ? -13.812 20.594 18.172 1 96.38 107 GLU A O 1
ATOM 847 N N . GLU A 1 108 ? -11.641 20.375 17.531 1 96.69 108 GLU A N 1
ATOM 848 C CA . GLU A 1 108 ? -11.188 19.938 18.859 1 96.69 108 GLU A CA 1
ATOM 849 C C . GLU A 1 108 ? -10.836 21.125 19.734 1 96.69 108 GLU A C 1
ATOM 851 O O . GLU A 1 108 ? -10.055 22 19.344 1 96.69 108 GLU A O 1
ATOM 856 N N . PRO A 1 109 ? -11.383 21.141 20.953 1 97.31 109 PRO A N 1
ATOM 857 C CA . PRO A 1 109 ? -11.109 22.266 21.844 1 97.31 109 PRO A CA 1
ATOM 858 C C . PRO A 1 109 ? -9.617 22.5 22.078 1 97.31 109 PRO A C 1
ATOM 860 O O . PRO A 1 109 ? -9.156 23.641 22.109 1 97.31 109 PRO A O 1
ATOM 863 N N . GLU A 1 110 ? -8.875 21.438 22.234 1 96.06 110 GLU A N 1
ATOM 864 C CA . GLU A 1 110 ? -7.441 21.562 22.453 1 96.06 110 GLU A CA 1
ATOM 865 C C . GLU A 1 110 ? -6.746 22.188 21.25 1 96.06 110 GLU A C 1
ATOM 867 O O . GLU A 1 110 ? -5.824 23 21.406 1 96.06 110 GLU A O 1
ATOM 872 N N . VAL A 1 111 ? -7.156 21.844 20.141 1 97.75 111 VAL A N 1
ATOM 873 C CA . VAL A 1 111 ? -6.605 22.406 18.906 1 97.75 111 VAL A CA 1
ATOM 874 C C . VAL A 1 111 ? -6.969 23.875 18.797 1 97.75 111 VAL A C 1
ATOM 876 O O . VAL A 1 111 ? -6.102 24.719 18.547 1 97.75 111 VAL A O 1
ATOM 879 N N . PHE A 1 112 ? -8.203 24.203 19.047 1 98.19 112 PHE A N 1
ATOM 880 C CA . PHE A 1 112 ? -8.648 25.594 18.953 1 98.19 112 PHE A CA 1
ATOM 881 C C . PHE A 1 112 ? -7.93 26.453 19.984 1 98.19 112 PHE A C 1
ATOM 883 O O . PHE A 1 112 ? -7.605 27.609 19.703 1 98.19 112 PHE A O 1
ATOM 890 N N . SER A 1 113 ? -7.77 25.859 21.141 1 97.81 113 SER A N 1
ATOM 891 C CA . SER A 1 113 ? -7.023 26.578 22.172 1 97.81 113 SER A CA 1
ATOM 892 C C . SER A 1 113 ? -5.637 26.969 21.672 1 97.81 113 SER A C 1
ATOM 894 O O . SER A 1 113 ? -5.188 28.094 21.906 1 97.81 113 SER A O 1
ATOM 896 N N . SER A 1 114 ? -4.98 26.094 21 1 97.81 114 SER A N 1
ATOM 897 C CA . SER A 1 114 ? -3.66 26.375 20.438 1 97.81 114 SER A CA 1
ATOM 898 C C . SER A 1 114 ? -3.73 27.422 19.328 1 97.81 114 SER A C 1
ATOM 900 O O . SER A 1 114 ? -2.848 28.266 19.219 1 97.81 114 SER A O 1
ATOM 902 N N . ILE A 1 115 ? -4.746 27.359 18.531 1 98.25 115 ILE A N 1
ATOM 903 C CA . ILE A 1 115 ? -4.941 28.328 17.469 1 98.25 115 ILE A CA 1
ATOM 904 C C . ILE A 1 115 ? -5.137 29.719 18.062 1 98.25 115 ILE A C 1
ATOM 906 O O . ILE A 1 115 ? -4.516 30.688 17.625 1 98.25 115 ILE A O 1
ATOM 910 N N . LEU A 1 116 ? -5.973 29.781 19.094 1 98.06 116 LEU A N 1
ATOM 911 C CA . LEU A 1 116 ? -6.219 31.062 19.766 1 98.06 116 LEU A CA 1
ATOM 912 C C . LEU A 1 116 ? -4.941 31.609 20.391 1 98.06 116 LEU A C 1
ATOM 914 O O . LEU A 1 116 ? -4.664 32.812 20.312 1 98.06 116 LEU A O 1
ATOM 918 N N . GLU A 1 117 ? -4.254 30.703 21.016 1 98.06 117 GLU A N 1
ATOM 919 C CA . GLU A 1 117 ? -2.971 31.094 21.578 1 98.06 117 GLU A CA 1
ATOM 920 C C . GLU A 1 117 ? -2.062 31.703 20.516 1 98.06 117 GLU A C 1
ATOM 922 O O . GLU A 1 117 ? -1.433 32.75 20.75 1 98.06 117 GLU A O 1
ATOM 927 N N . TYR A 1 118 ? -1.979 31.078 19.422 1 98.19 118 TYR A N 1
ATOM 928 C CA . TYR A 1 118 ? -1.174 31.578 18.312 1 98.19 118 TYR A CA 1
ATOM 929 C C . TYR A 1 118 ? -1.668 32.938 17.859 1 98.19 118 TYR A C 1
ATOM 931 O O . TYR A 1 118 ? -0.867 33.844 17.609 1 98.19 118 TYR A O 1
ATOM 939 N N . LEU A 1 119 ? -2.949 33.156 17.719 1 97.75 119 LEU A N 1
ATOM 940 C CA . LEU A 1 119 ? -3.518 34.406 17.234 1 97.75 119 LEU A CA 1
ATOM 941 C C . LEU A 1 119 ? -3.189 35.531 18.188 1 97.75 119 LEU A C 1
ATOM 943 O O . LEU A 1 119 ? -2.982 36.688 17.75 1 97.75 119 LEU A O 1
ATOM 947 N N . TYR A 1 120 ? -3.057 35.188 19.438 1 97.06 120 TYR A N 1
ATOM 948 C CA . TYR A 1 120 ? -2.811 36.25 20.438 1 97.06 120 TYR A CA 1
ATOM 949 C C . TYR A 1 120 ? -1.315 36.438 20.641 1 97.06 120 TYR A C 1
ATOM 951 O O . TYR A 1 120 ? -0.864 37.562 20.875 1 97.06 120 TYR A O 1
ATOM 959 N N . LYS A 1 121 ? -0.534 35.312 20.578 1 96.44 121 LYS A N 1
ATOM 960 C CA . LYS A 1 121 ? 0.848 35.406 21.031 1 96.44 121 LYS A CA 1
ATOM 961 C C . LYS A 1 121 ? 1.827 35.188 19.891 1 96.44 121 LYS A C 1
ATOM 963 O O . LYS A 1 121 ? 3.031 35.375 20.047 1 96.44 121 LYS A O 1
ATOM 968 N N . GLY A 1 122 ? 1.345 34.688 18.75 1 96.25 122 GLY A N 1
ATOM 969 C CA . GLY A 1 122 ? 2.211 34.438 17.609 1 96.25 122 GLY A CA 1
ATOM 970 C C . GLY A 1 122 ? 2.859 33.062 17.656 1 96.25 122 GLY A C 1
ATOM 971 O O . GLY A 1 122 ? 3.674 32.75 16.797 1 96.25 122 GLY A O 1
ATOM 972 N N . ASP A 1 123 ? 2.58 32.344 18.75 1 96.88 123 ASP A N 1
ATOM 973 C CA . ASP A 1 123 ? 3.057 30.984 18.938 1 96.88 123 ASP A CA 1
ATOM 974 C C . ASP A 1 123 ? 2.123 30.203 19.859 1 96.88 123 ASP A C 1
ATOM 976 O O . ASP A 1 123 ? 1.155 30.75 20.391 1 96.88 123 ASP A O 1
ATOM 980 N N . TYR A 1 124 ? 2.252 28.875 19.812 1 96.62 124 TYR A N 1
ATOM 981 C CA . TYR A 1 124 ? 1.482 28.047 20.734 1 96.62 124 TYR A CA 1
ATOM 982 C C . TYR A 1 124 ? 2.385 27.047 21.453 1 96.62 124 TYR A C 1
ATOM 984 O O . TYR A 1 124 ? 3.518 26.812 21.031 1 96.62 124 TYR A O 1
ATOM 992 N N . THR A 1 125 ? 1.897 26.562 22.547 1 93.44 125 THR A N 1
ATOM 993 C CA . THR A 1 125 ? 2.688 25.656 23.375 1 93.44 125 THR A CA 1
ATOM 994 C C . THR A 1 125 ? 2.758 24.266 22.75 1 93.44 125 THR A C 1
ATOM 996 O O . THR A 1 125 ? 1.745 23.734 22.297 1 93.44 125 THR A O 1
ATOM 999 N N . PRO A 1 126 ? 3.861 23.547 22.812 1 94.12 126 PRO A N 1
ATOM 1000 C CA . PRO A 1 126 ? 5.172 24.016 23.281 1 94.12 126 PRO A CA 1
ATOM 1001 C C . PRO A 1 126 ? 5.816 25.016 22.328 1 94.12 126 PRO A C 1
ATOM 1003 O O . PRO A 1 126 ? 5.711 24.859 21.094 1 94.12 126 PRO A O 1
ATOM 1006 N N . ARG A 1 127 ? 6.508 26 22.875 1 93.88 127 ARG A N 1
ATOM 1007 C CA . ARG A 1 127 ? 7.047 27.109 22.094 1 93.88 127 ARG A CA 1
ATOM 1008 C C . ARG A 1 127 ? 8.375 26.734 21.438 1 93.88 127 ARG A C 1
ATOM 1010 O O . ARG A 1 127 ? 9.062 25.828 21.906 1 93.88 127 ARG A O 1
ATOM 1017 N N . LEU A 1 128 ? 8.617 27.375 20.328 1 92.94 128 LEU A N 1
ATOM 1018 C CA . LEU A 1 128 ? 9.914 27.25 19.672 1 92.94 128 LEU A CA 1
ATOM 1019 C C . LEU A 1 128 ? 10.969 28.078 20.391 1 92.94 128 LEU A C 1
ATOM 1021 O O . LEU A 1 128 ? 10.758 29.281 20.641 1 92.94 128 LEU A O 1
ATOM 1025 N N . VAL A 1 129 ? 12.008 27.391 20.812 1 92.75 129 VAL A N 1
ATOM 1026 C CA . VAL A 1 129 ? 13.094 28.078 21.516 1 92.75 129 VAL A CA 1
ATOM 1027 C C . VAL A 1 129 ? 14.398 27.875 20.75 1 92.75 129 VAL A C 1
ATOM 1029 O O . VAL A 1 129 ? 14.688 26.781 20.281 1 92.75 129 VAL A O 1
ATOM 1032 N N . HIS A 1 130 ? 15.047 28.938 20.562 1 91.88 130 HIS A N 1
ATOM 1033 C CA . HIS A 1 130 ? 16.328 28.875 19.875 1 91.88 130 HIS A CA 1
ATOM 1034 C C . HIS A 1 130 ? 17.453 28.547 20.859 1 91.88 130 HIS A C 1
ATOM 1036 O O . HIS A 1 130 ? 17.656 29.25 21.844 1 91.88 130 HIS A O 1
ATOM 1042 N N . ASN A 1 131 ? 18.109 27.469 20.625 1 91.25 131 ASN A N 1
ATOM 1043 C CA . ASN A 1 131 ? 19.312 27.094 21.359 1 91.25 131 ASN A CA 1
ATOM 1044 C C . ASN A 1 131 ? 20.547 27.797 20.797 1 91.25 131 ASN A C 1
ATOM 1046 O O . ASN A 1 131 ? 21.078 27.391 19.766 1 91.25 131 ASN A O 1
ATOM 1050 N N . LYS A 1 132 ? 21.062 28.719 21.484 1 92.25 132 LYS A N 1
ATOM 1051 C CA . LYS A 1 132 ? 22.156 29.578 21.016 1 92.25 132 LYS A CA 1
ATOM 1052 C C . LYS A 1 132 ? 23.453 28.781 20.906 1 92.25 132 LYS A C 1
ATOM 1054 O O . LYS A 1 132 ? 24.234 29 19.984 1 92.25 132 LYS A O 1
ATOM 1059 N N . LYS A 1 133 ? 23.703 27.922 21.844 1 93.25 133 LYS A N 1
ATOM 1060 C CA . LYS A 1 133 ? 24.938 27.125 21.859 1 93.25 133 LYS A CA 1
ATOM 1061 C C . LYS A 1 133 ? 25.016 26.234 20.625 1 93.25 133 LYS A C 1
ATOM 1063 O O . LYS A 1 133 ? 26.078 26.125 20 1 93.25 133 LYS A O 1
ATOM 1068 N N . ARG A 1 134 ? 23.938 25.656 20.219 1 91.69 134 ARG A N 1
ATOM 1069 C CA . ARG A 1 134 ? 23.906 24.719 19.094 1 91.69 134 ARG A CA 1
ATOM 1070 C C . ARG A 1 134 ? 23.375 25.375 17.828 1 91.69 134 ARG A C 1
ATOM 1072 O O . ARG A 1 134 ? 23.453 24.781 16.75 1 91.69 134 ARG A O 1
ATOM 1079 N N . ASN A 1 135 ? 22.875 26.562 17.953 1 93.44 135 ASN A N 1
ATOM 1080 C CA . ASN A 1 135 ? 22.266 27.312 16.859 1 93.44 135 ASN A CA 1
ATOM 1081 C C . ASN A 1 135 ? 21.141 26.5 16.188 1 93.44 135 ASN A C 1
ATOM 1083 O O . ASN A 1 135 ? 21.094 26.406 14.969 1 93.44 135 ASN A O 1
ATOM 1087 N N . THR A 1 136 ? 20.375 25.844 17 1 92.19 136 THR A N 1
ATOM 1088 C CA . THR A 1 136 ? 19.25 25.047 16.516 1 92.19 136 THR A CA 1
ATOM 1089 C C . THR A 1 136 ? 17.953 25.453 17.234 1 92.19 136 THR A C 1
ATOM 1091 O O . THR A 1 136 ? 18 26 18.328 1 92.19 136 THR A O 1
ATOM 1094 N N . TRP A 1 137 ? 16.906 25.312 16.484 1 91.06 137 TRP A N 1
ATOM 1095 C CA . TRP A 1 137 ? 15.602 25.516 17.094 1 91.06 137 TRP A CA 1
ATOM 1096 C C . TRP A 1 137 ? 15.102 24.219 17.75 1 91.06 137 TRP A C 1
ATOM 1098 O O . TRP A 1 137 ? 15.289 23.125 17.219 1 91.06 137 TRP A O 1
ATOM 1108 N N . GLU A 1 138 ? 14.484 24.406 18.938 1 91.75 138 GLU A N 1
ATOM 1109 C CA . GLU A 1 138 ? 13.961 23.266 19.688 1 91.75 138 GLU A CA 1
ATOM 1110 C C . GLU A 1 138 ? 12.609 23.594 20.312 1 91.75 138 GLU A C 1
ATOM 1112 O O . GLU A 1 138 ? 12.234 24.766 20.406 1 91.75 138 GLU A O 1
ATOM 1117 N N . LEU A 1 139 ? 11.922 22.562 20.672 1 90.44 139 LEU A N 1
ATOM 1118 C CA . LEU A 1 139 ? 10.664 22.766 21.375 1 90.44 139 LEU A CA 1
ATOM 1119 C C . LEU A 1 139 ? 10.891 22.891 22.875 1 90.44 139 LEU A C 1
ATOM 1121 O O . LEU A 1 139 ? 11.695 22.156 23.438 1 90.44 139 LEU A O 1
ATOM 1125 N N . GLU A 1 140 ? 10.195 23.828 23.359 1 88.81 140 GLU A N 1
ATOM 1126 C CA . GLU A 1 140 ? 10.273 24.047 24.797 1 88.81 140 GLU A CA 1
ATOM 1127 C C . GLU A 1 140 ? 9.867 22.797 25.562 1 88.81 140 GLU A C 1
ATOM 1129 O O . GLU A 1 140 ? 8.906 22.109 25.188 1 88.81 140 GLU A O 1
ATOM 1134 N N . GLN A 1 141 ? 10.742 22.234 26.359 1 77.81 141 GLN A N 1
ATOM 1135 C CA . GLN A 1 141 ? 10.438 21.062 27.156 1 77.81 141 GLN A CA 1
ATOM 1136 C C . GLN A 1 141 ? 9.586 21.422 28.375 1 77.81 141 GLN A C 1
ATOM 1138 O O . GLN A 1 141 ? 9.844 22.438 29.031 1 77.81 141 GLN A O 1
ATOM 1143 N N . SER A 1 142 ? 8.359 21.203 28.219 1 64.06 142 SER A N 1
ATOM 1144 C CA . SER A 1 142 ? 7.559 21.5 29.406 1 64.06 142 SER A CA 1
ATOM 1145 C C . SER A 1 142 ? 8.078 20.734 30.625 1 64.06 142 SER A C 1
ATOM 1147 O O . SER A 1 142 ? 8.648 19.656 30.484 1 64.06 142 SER A O 1
ATOM 1149 N N . GLY A 1 143 ? 8.281 21.344 31.719 1 53.81 143 GLY A N 1
ATOM 1150 C CA . GLY A 1 143 ? 8.703 20.719 32.969 1 53.81 143 GLY A CA 1
ATOM 1151 C C . GLY A 1 143 ? 8.242 19.281 33.094 1 53.81 143 GLY A C 1
ATOM 1152 O O . GLY A 1 143 ? 7.664 18.719 32.188 1 53.81 143 GLY A O 1
ATOM 1153 N N . ASP A 1 144 ? 7.871 18.734 34.375 1 49.97 144 ASP A 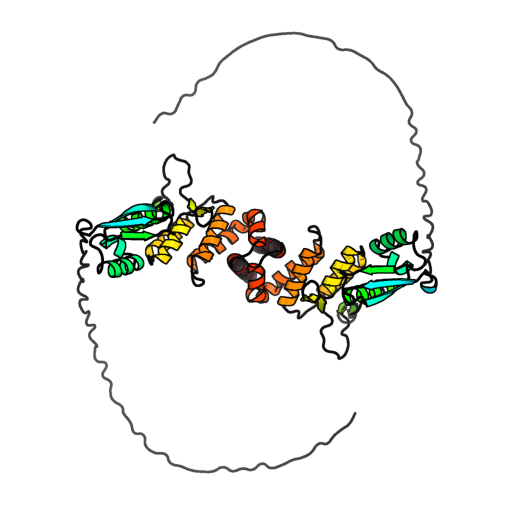N 1
ATOM 1154 C CA . ASP A 1 144 ? 7.754 17.453 35.062 1 49.97 144 ASP A CA 1
ATOM 1155 C C . ASP A 1 144 ? 6.719 16.562 34.406 1 49.97 144 ASP A C 1
ATOM 1157 O O . ASP A 1 144 ? 6.508 15.422 34.812 1 49.97 144 ASP A O 1
ATOM 1161 N N . ASP A 1 145 ? 5.699 17.062 33.812 1 47.25 145 ASP A N 1
ATOM 1162 C CA . ASP A 1 145 ? 4.609 16.094 33.875 1 47.25 145 ASP A CA 1
ATOM 1163 C C . ASP A 1 145 ? 4.664 15.117 32.719 1 47.25 145 ASP A C 1
ATOM 1165 O O . ASP A 1 145 ? 3.711 14.367 32.469 1 47.25 145 ASP A O 1
ATOM 1169 N N . GLY A 1 146 ? 5.664 14.648 32.219 1 46.62 146 GLY A N 1
ATOM 1170 C CA . GLY A 1 146 ? 5.91 13.414 31.484 1 46.62 146 GLY A CA 1
ATOM 1171 C C . GLY A 1 146 ? 5.141 13.328 30.188 1 46.62 146 GLY A C 1
ATOM 1172 O O . GLY A 1 146 ? 5.297 12.367 29.422 1 46.62 146 GLY A O 1
ATOM 1173 N N . ARG A 1 147 ? 3.924 13.852 30.188 1 50.81 147 ARG A N 1
ATOM 1174 C CA . ARG A 1 147 ? 3.127 13.492 29.016 1 50.81 147 ARG A CA 1
ATOM 1175 C C . ARG A 1 147 ? 3.633 14.211 27.766 1 50.81 147 ARG A C 1
ATOM 1177 O O . ARG A 1 147 ? 3.869 15.422 27.797 1 50.81 147 ARG A O 1
ATOM 1184 N N . SER A 1 148 ? 4.117 13.461 26.969 1 60.44 148 SER A N 1
ATOM 1185 C CA . SER A 1 148 ? 4.609 13.953 25.672 1 60.44 148 SER A CA 1
ATOM 1186 C C . SER A 1 148 ? 3.631 14.945 25.062 1 60.44 148 SER A C 1
ATOM 1188 O O . SER A 1 148 ? 2.465 14.617 24.828 1 60.44 148 SER A O 1
ATOM 1190 N N . GLU A 1 149 ? 3.766 16.25 25.141 1 79.94 149 GLU A N 1
ATOM 1191 C CA . GLU A 1 149 ? 2.998 17.359 24.609 1 79.94 149 GLU A CA 1
ATOM 1192 C C . GLU A 1 149 ? 2.916 17.297 23.078 1 79.94 149 GLU A C 1
ATOM 1194 O O . GLU A 1 149 ? 2.385 18.203 22.438 1 79.94 149 GLU A O 1
ATOM 1199 N N . ALA A 1 150 ? 3.188 16.109 22.625 1 89.75 150 ALA A N 1
ATOM 1200 C CA . ALA A 1 150 ? 3.295 16 21.172 1 89.75 150 ALA A CA 1
ATOM 1201 C C . ALA A 1 150 ? 1.987 15.508 20.562 1 89.75 150 ALA A C 1
ATOM 1203 O O . ALA A 1 150 ? 1.743 15.703 19.375 1 89.75 150 ALA A O 1
ATOM 1204 N N . THR A 1 151 ? 1.122 14.945 21.406 1 95.06 151 THR A N 1
ATOM 1205 C CA . THR A 1 151 ? -0.079 14.336 20.844 1 95.06 151 THR A CA 1
ATOM 1206 C C . THR A 1 151 ? -1.33 14.875 21.531 1 95.06 151 THR A C 1
ATOM 1208 O O . THR A 1 151 ? -1.249 15.445 22.625 1 95.06 151 THR A O 1
ATOM 1211 N N . ILE A 1 152 ? -2.414 14.781 20.906 1 94.94 152 ILE A N 1
ATOM 1212 C CA . ILE A 1 152 ? -3.73 15.117 21.438 1 94.94 152 ILE A CA 1
ATOM 1213 C C . ILE A 1 152 ? -4.727 14.016 21.078 1 94.94 152 ILE A C 1
ATOM 1215 O O . ILE A 1 152 ? -4.562 13.32 20.062 1 94.94 152 ILE A O 1
ATOM 1219 N N . TYR A 1 153 ? -5.648 13.836 21.984 1 94.19 153 TYR A N 1
ATOM 1220 C CA . TYR A 1 153 ? -6.758 12.961 21.625 1 94.19 153 TYR A CA 1
ATOM 1221 C C . TYR A 1 153 ? -7.703 13.656 20.656 1 94.19 153 TYR A C 1
ATOM 1223 O O . TYR A 1 153 ? -8.062 14.82 20.844 1 94.19 153 TYR A O 1
ATOM 1231 N N . HIS A 1 154 ? -8.078 13.008 19.641 1 95.44 154 HIS A N 1
ATOM 1232 C CA . HIS A 1 154 ? -9 13.539 18.625 1 95.44 154 HIS A CA 1
ATOM 1233 C C . HIS A 1 154 ? -10.211 12.633 18.469 1 95.44 154 HIS A C 1
ATOM 1235 O O . HIS A 1 154 ? -10.078 11.453 18.125 1 95.44 154 HIS A O 1
ATOM 1241 N N . HIS A 1 155 ? -11.359 13.195 18.547 1 93.31 155 HIS A N 1
ATOM 1242 C CA . HIS A 1 155 ? -12.602 12.43 18.531 1 93.31 155 HIS A CA 1
ATOM 1243 C C . HIS A 1 155 ? -12.891 11.883 17.141 1 93.31 155 HIS A C 1
ATOM 1245 O O . HIS A 1 155 ? -13.492 10.812 17 1 93.31 155 HIS A O 1
ATOM 1251 N N . GLY A 1 156 ? -12.438 12.523 16.172 1 90.31 156 GLY A N 1
ATOM 1252 C CA . GLY A 1 156 ? -12.68 12.109 14.797 1 90.31 156 GLY A CA 1
ATOM 1253 C C . GLY A 1 156 ? -11.969 10.82 14.43 1 90.31 156 GLY A C 1
ATOM 1254 O O . GLY A 1 156 ? -12.422 10.086 13.555 1 90.31 156 GLY A O 1
ATOM 1255 N N . VAL A 1 157 ? -10.883 10.562 15.062 1 92.69 157 VAL A N 1
ATOM 1256 C CA . VAL A 1 157 ? -10.109 9.359 14.766 1 92.69 157 VAL A CA 1
ATOM 1257 C C . VAL A 1 157 ? -10.188 8.391 15.938 1 92.69 157 VAL A C 1
ATOM 1259 O O . VAL A 1 157 ? -9.641 7.285 15.875 1 92.69 157 VAL A O 1
ATOM 1262 N N . GLU A 1 158 ? -10.867 8.766 17.016 1 92 158 GLU A N 1
ATOM 1263 C CA . GLU A 1 158 ? -10.992 7.98 18.25 1 92 158 GLU A CA 1
ATOM 1264 C C . GLU A 1 158 ? -9.625 7.488 18.719 1 92 158 GLU A C 1
ATOM 1266 O O . GLU A 1 158 ? -9.445 6.297 18.969 1 92 158 GLU A O 1
ATOM 1271 N N . GLY A 1 159 ? -8.703 8.422 18.734 1 94.25 159 GLY A N 1
ATOM 1272 C CA . GLY A 1 159 ? -7.348 8.086 19.125 1 94.25 159 GLY A CA 1
ATOM 1273 C C . GLY A 1 159 ? -6.418 9.281 19.172 1 94.25 159 GLY A C 1
ATOM 1274 O O . GLY A 1 159 ? -6.879 10.43 19.188 1 94.25 159 GLY A O 1
ATOM 1275 N N . GLU A 1 160 ? -5.09 9.016 19.219 1 95.19 160 GLU A N 1
ATOM 1276 C CA . GLU A 1 160 ? -4.086 10.062 19.359 1 95.19 160 GLU A CA 1
ATOM 1277 C C . GLU A 1 160 ? -3.547 10.508 18 1 95.19 160 GLU A C 1
ATOM 1279 O O . GLU A 1 160 ? -3.326 9.68 17.125 1 95.19 160 GLU A O 1
ATOM 1284 N N . LEU A 1 161 ? -3.432 11.828 17.891 1 96.75 161 LEU A N 1
ATOM 1285 C CA . LEU A 1 161 ? -2.787 12.453 16.75 1 96.75 161 LEU A CA 1
ATOM 1286 C C . LEU A 1 161 ? -1.649 13.367 17.188 1 96.75 161 LEU A C 1
ATOM 1288 O O . LEU A 1 161 ? -1.617 13.805 18.344 1 96.75 161 LEU A O 1
ATOM 1292 N N . LEU A 1 162 ? -0.802 13.531 16.281 1 97.06 162 LEU A N 1
ATOM 1293 C CA . LEU A 1 162 ? 0.153 14.602 16.516 1 97.06 162 LEU A CA 1
ATOM 1294 C C . LEU A 1 162 ? -0.554 15.953 16.578 1 97.06 162 LEU A C 1
ATOM 1296 O O . LEU A 1 162 ? -1.324 16.297 15.68 1 97.06 162 LEU A O 1
ATOM 1300 N N . LYS A 1 163 ? -0.255 16.656 17.625 1 97.06 163 LYS A N 1
ATOM 1301 C CA . LYS A 1 163 ? -0.898 17.938 17.875 1 97.06 163 LYS A CA 1
ATOM 1302 C C . LYS A 1 163 ? -0.659 18.906 16.719 1 97.06 163 LYS A C 1
ATOM 1304 O O . LYS A 1 163 ? -1.596 19.547 16.219 1 97.06 163 LYS A O 1
ATOM 1309 N N . ASP A 1 164 ? 0.563 18.969 16.25 1 97.5 164 ASP A N 1
ATOM 1310 C CA . ASP A 1 164 ? 0.942 19.922 15.195 1 97.5 164 ASP A CA 1
ATOM 1311 C C . ASP A 1 164 ? 0.248 19.578 13.875 1 97.5 164 ASP A C 1
ATOM 1313 O O . ASP A 1 164 ? -0.045 20.469 13.078 1 97.5 164 ASP A O 1
ATOM 1317 N N . THR A 1 165 ? -0.051 18.297 13.672 1 98.12 165 THR A N 1
ATOM 1318 C CA . THR A 1 165 ? -0.794 17.891 12.484 1 98.12 165 THR A CA 1
ATOM 1319 C C . THR A 1 165 ? -2.229 18.406 12.539 1 98.12 165 THR A C 1
ATOM 1321 O O . THR A 1 165 ? -2.734 18.969 11.562 1 98.12 165 THR A O 1
ATOM 1324 N N . ALA A 1 166 ? -2.82 18.203 13.664 1 98.12 166 ALA A N 1
ATOM 1325 C CA . ALA A 1 166 ? -4.184 18.703 13.844 1 98.12 166 ALA A CA 1
ATOM 1326 C C . ALA A 1 166 ? -4.242 20.219 13.672 1 98.12 166 ALA A C 1
ATOM 1328 O O . ALA A 1 166 ? -5.16 20.75 13.039 1 98.12 166 ALA A O 1
ATOM 1329 N N . ILE A 1 167 ? -3.27 20.906 14.188 1 98.31 167 ILE A N 1
ATOM 1330 C CA . ILE A 1 167 ? -3.215 22.359 14.102 1 98.31 167 ILE A CA 1
ATOM 1331 C C . ILE A 1 167 ? -2.98 22.797 12.656 1 98.31 167 ILE A C 1
ATOM 1333 O O . ILE A 1 167 ? -3.596 23.75 12.18 1 98.31 167 ILE A O 1
ATOM 1337 N N . TYR A 1 168 ? -2.102 22.094 12 1 98.38 168 TYR A N 1
ATOM 1338 C CA . TYR A 1 168 ? -1.846 22.359 10.594 1 98.38 168 TYR A CA 1
ATOM 1339 C C . TYR A 1 168 ? -3.133 22.297 9.781 1 98.38 168 TYR A C 1
ATOM 1341 O O . TYR A 1 168 ? -3.432 23.203 9 1 98.38 168 TYR A O 1
ATOM 1349 N N . CYS A 1 169 ? -3.869 21.25 9.969 1 98.12 169 CYS A N 1
ATOM 1350 C CA . CYS A 1 169 ? -5.094 21.047 9.203 1 98.12 169 CYS A CA 1
ATOM 1351 C C . CYS A 1 169 ? -6.141 22.094 9.547 1 98.12 169 CYS A C 1
ATOM 1353 O O . CYS A 1 169 ? -6.832 22.609 8.664 1 98.12 169 CYS A O 1
ATOM 1355 N N . ALA A 1 170 ? -6.215 22.453 10.781 1 97.88 170 ALA A N 1
ATOM 1356 C CA . ALA A 1 170 ? -7.137 23.516 11.203 1 97.88 170 ALA A CA 1
ATOM 1357 C C . ALA A 1 170 ? -6.719 24.859 10.633 1 97.88 170 ALA A C 1
ATOM 1359 O O . ALA A 1 170 ? -7.566 25.656 10.211 1 97.88 170 ALA A O 1
ATOM 1360 N N . ALA A 1 171 ? -5.438 25.109 10.703 1 97.94 171 ALA A N 1
ATOM 1361 C CA . ALA A 1 171 ? -4.918 26.359 10.141 1 97.94 171 ALA A CA 1
ATOM 1362 C C . ALA A 1 171 ? -5.281 26.484 8.664 1 97.94 171 ALA A C 1
ATOM 1364 O O . ALA A 1 171 ? -5.605 27.578 8.195 1 97.94 171 ALA A O 1
ATOM 1365 N N . ASP A 1 172 ? -5.156 25.359 7.973 1 96.75 172 ASP A N 1
ATOM 1366 C CA . ASP A 1 172 ? -5.555 25.344 6.57 1 96.75 172 ASP A CA 1
ATOM 1367 C C . ASP A 1 172 ? -7.043 25.641 6.414 1 96.75 172 ASP A C 1
ATOM 1369 O O . ASP A 1 172 ? -7.43 26.453 5.566 1 96.75 172 ASP A O 1
ATOM 1373 N N . LYS A 1 173 ? -7.824 25.078 7.215 1 96.25 173 LYS A N 1
ATOM 1374 C CA . LYS A 1 173 ? -9.273 25.281 7.211 1 96.25 173 LYS A CA 1
ATOM 1375 C C . LYS A 1 173 ? -9.625 26.75 7.496 1 96.25 173 LYS A C 1
ATOM 1377 O O . LYS A 1 173 ? -10.523 27.297 6.871 1 96.25 173 LYS A O 1
ATOM 1382 N N . TYR A 1 174 ? -8.914 27.359 8.406 1 97.62 174 TYR A N 1
ATOM 1383 C CA . TYR A 1 174 ? -9.234 28.703 8.852 1 97.62 174 TYR A CA 1
ATOM 1384 C C . TYR A 1 174 ? -8.445 29.734 8.062 1 97.62 174 TYR A C 1
ATOM 1386 O O . TYR A 1 174 ? -8.578 30.938 8.297 1 97.62 174 TYR A O 1
ATOM 1394 N N . GLY A 1 175 ? -7.543 29.297 7.211 1 96.94 175 GLY A N 1
ATOM 1395 C CA . GLY A 1 175 ? -6.836 30.172 6.297 1 96.94 175 GLY A CA 1
ATOM 1396 C C . GLY A 1 175 ? -5.684 30.922 6.953 1 96.94 175 GLY A C 1
ATOM 1397 O O . GLY A 1 175 ? -5.387 32.062 6.594 1 96.94 175 GLY A O 1
ATOM 1398 N N . ILE A 1 176 ? -5.074 30.344 7.945 1 97.81 176 ILE A N 1
ATOM 1399 C CA . ILE A 1 176 ? -3.957 30.984 8.633 1 97.81 176 ILE A CA 1
ATOM 1400 C C . ILE A 1 176 ? -2.641 30.391 8.141 1 97.81 176 ILE A C 1
ATOM 1402 O O . ILE A 1 176 ? -2.08 29.484 8.766 1 97.81 176 ILE A O 1
ATOM 1406 N N . GLU A 1 177 ? -2.07 30.969 7.137 1 96.75 177 GLU A N 1
ATOM 1407 C CA . GLU A 1 177 ? -0.93 30.406 6.414 1 96.75 177 GLU A CA 1
ATOM 1408 C C . GLU A 1 177 ? 0.311 30.359 7.305 1 96.75 177 GLU A C 1
ATOM 1410 O O . GLU A 1 177 ? 1.038 29.359 7.305 1 96.75 177 GLU A O 1
ATOM 1415 N N . GLU A 1 178 ? 0.516 31.422 8.008 1 97.44 178 GLU A N 1
ATOM 1416 C CA . GLU A 1 178 ? 1.718 31.453 8.836 1 97.44 178 GLU A CA 1
ATOM 1417 C C . GLU A 1 178 ? 1.661 30.406 9.945 1 97.44 178 GLU A C 1
ATOM 1419 O O . GLU A 1 178 ? 2.689 29.844 10.336 1 97.44 178 GLU A O 1
ATOM 1424 N N . LEU A 1 179 ? 0.478 30.172 10.477 1 98 179 LEU A N 1
ATOM 1425 C CA . LEU A 1 179 ? 0.32 29.125 11.477 1 98 179 LEU A CA 1
ATOM 1426 C C . LEU A 1 179 ? 0.626 27.766 10.883 1 98 179 LEU A C 1
ATOM 1428 O O . LEU A 1 179 ? 1.223 26.906 11.547 1 98 179 LEU A O 1
ATOM 1432 N N . LYS A 1 180 ? 0.245 27.469 9.688 1 96.81 180 LYS A N 1
ATOM 1433 C CA . LYS A 1 180 ? 0.587 26.234 8.992 1 96.81 180 LYS A CA 1
ATOM 1434 C C . LYS A 1 180 ? 2.1 26.031 8.953 1 96.81 180 LYS A C 1
ATOM 1436 O O . LYS A 1 180 ? 2.588 24.922 9.227 1 96.81 180 LYS A O 1
ATOM 1441 N N . ARG A 1 181 ? 2.742 27.094 8.625 1 96.88 181 ARG A N 1
ATOM 1442 C CA . ARG A 1 181 ? 4.195 27.031 8.508 1 96.88 181 ARG A CA 1
ATOM 1443 C C . ARG A 1 181 ? 4.836 26.703 9.859 1 96.88 181 ARG A C 1
ATOM 1445 O O . ARG A 1 181 ? 5.715 25.844 9.945 1 96.88 181 ARG A O 1
ATOM 1452 N N . VAL A 1 182 ? 4.332 27.391 10.867 1 97.12 182 VAL A N 1
ATOM 1453 C CA . VAL A 1 182 ? 4.859 27.188 12.211 1 97.12 182 VAL A CA 1
ATOM 1454 C C . VAL A 1 182 ? 4.594 25.75 12.664 1 97.12 182 VAL A C 1
ATOM 1456 O O . VAL A 1 182 ? 5.473 25.109 13.234 1 97.12 182 VAL A O 1
ATOM 1459 N N . SER A 1 183 ? 3.385 25.266 12.43 1 97.75 183 SER A N 1
ATOM 1460 C CA . SER A 1 183 ? 3.016 23.922 12.844 1 97.75 183 SER A CA 1
ATOM 1461 C C . SER A 1 183 ? 3.861 22.875 12.125 1 97.75 183 SER A C 1
ATOM 1463 O O . SER A 1 183 ? 4.258 21.875 12.727 1 97.75 183 SER A O 1
ATOM 1465 N N . LEU A 1 184 ? 4.125 23.094 10.852 1 96.81 184 LEU A N 1
ATOM 1466 C CA . LEU A 1 184 ? 4.961 22.188 10.078 1 96.81 184 LEU A CA 1
ATOM 1467 C C . LEU A 1 184 ? 6.375 22.125 10.641 1 96.81 184 LEU A C 1
ATOM 1469 O O . LEU A 1 184 ? 6.957 21.047 10.773 1 96.81 184 LEU A O 1
ATOM 1473 N N . ARG A 1 185 ? 6.895 23.266 10.953 1 95.75 185 ARG A N 1
ATOM 1474 C CA . ARG A 1 185 ? 8.227 23.359 11.547 1 95.75 185 ARG A CA 1
ATOM 1475 C C . ARG A 1 185 ? 8.281 22.609 12.867 1 95.75 185 ARG A C 1
ATOM 1477 O O . ARG A 1 185 ? 9.227 21.844 13.125 1 95.75 185 ARG A O 1
ATOM 1484 N N . LYS A 1 186 ? 7.34 22.812 13.688 1 95.62 186 LYS A N 1
ATOM 1485 C CA . LYS A 1 186 ? 7.293 22.156 14.984 1 95.62 186 LYS A CA 1
ATOM 1486 C C . LYS A 1 186 ? 7.172 20.641 14.828 1 95.62 186 LYS A C 1
ATOM 1488 O O . LYS A 1 186 ? 7.797 19.875 15.57 1 95.62 186 LYS A O 1
ATOM 1493 N N . GLN A 1 187 ? 6.352 20.234 13.898 1 94.38 187 GLN A N 1
ATOM 1494 C CA . GLN A 1 187 ? 6.188 18.812 13.641 1 94.38 187 GLN A CA 1
ATOM 1495 C C . GLN A 1 187 ? 7.52 18.172 13.266 1 94.38 187 GLN A C 1
ATOM 1497 O O . GLN A 1 187 ? 7.793 17.031 13.648 1 94.38 187 GLN A O 1
ATOM 1502 N N . GLY A 1 188 ? 8.305 18.891 12.484 1 93.69 188 GLY A N 1
ATOM 1503 C CA . GLY A 1 188 ? 9.602 18.391 12.07 1 93.69 188 GLY A CA 1
ATOM 1504 C C . GLY A 1 188 ? 10.57 18.203 13.227 1 93.69 188 GLY A C 1
ATOM 1505 O O . GLY A 1 188 ? 11.578 17.5 13.086 1 93.69 188 GLY A O 1
ATOM 1506 N N . LEU A 1 189 ? 10.281 18.797 14.344 1 92.06 189 LEU A N 1
ATOM 1507 C CA . LEU A 1 189 ? 11.18 18.766 15.492 1 92.06 189 LEU A CA 1
ATOM 1508 C C . LEU A 1 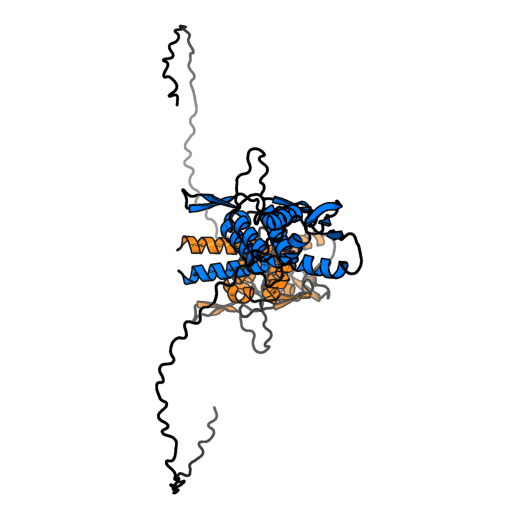189 ? 10.773 17.656 16.469 1 92.06 189 LEU A C 1
ATOM 1510 O O . LEU A 1 189 ? 11.492 17.375 17.422 1 92.06 189 LEU A O 1
ATOM 1514 N N . GLN A 1 190 ? 9.648 16.969 16.188 1 89.19 190 GLN A N 1
ATOM 1515 C CA . GLN A 1 190 ? 9.164 15.922 17.062 1 89.19 190 GLN A CA 1
ATOM 1516 C C . GLN A 1 190 ? 9.969 14.633 16.875 1 89.19 190 GLN A C 1
ATOM 1518 O O . GLN A 1 190 ? 10.352 14.297 15.758 1 89.19 190 GLN A O 1
ATOM 1523 N N . SER A 1 191 ? 10.242 13.938 17.953 1 87 191 SER A N 1
ATOM 1524 C CA . SER A 1 191 ? 10.961 12.664 17.922 1 87 191 SER A CA 1
ATOM 1525 C C . SER A 1 191 ? 10.336 11.656 18.875 1 87 191 SER A C 1
ATOM 1527 O O . SER A 1 191 ? 9.5 12.016 19.719 1 87 191 SER A O 1
ATOM 1529 N N . GLY A 1 192 ? 10.664 10.445 18.641 1 86.94 192 GLY A N 1
ATOM 1530 C CA . GLY A 1 192 ? 10.227 9.398 19.547 1 86.94 192 GLY A CA 1
ATOM 1531 C C . GLY A 1 192 ? 8.742 9.117 19.469 1 86.94 192 GLY A C 1
ATOM 1532 O O . GLY A 1 192 ? 8.102 8.781 20.469 1 86.94 192 GLY A O 1
ATOM 1533 N N . ILE A 1 193 ? 8.18 9.344 18.328 1 91.94 193 ILE A N 1
ATOM 1534 C CA . ILE A 1 193 ? 6.75 9.125 18.141 1 91.94 193 ILE A CA 1
ATOM 1535 C C . ILE A 1 193 ? 6.504 7.688 17.688 1 91.94 193 ILE A C 1
ATOM 1537 O O . ILE A 1 193 ? 7.246 7.156 16.859 1 91.94 193 ILE A O 1
ATOM 1541 N N . GLN A 1 194 ? 5.461 7.09 18.219 1 93.19 194 GLN A N 1
ATOM 1542 C CA . GLN A 1 194 ? 5.102 5.723 17.859 1 93.19 194 GLN A CA 1
ATOM 1543 C C . GLN A 1 194 ? 4.613 5.645 16.406 1 93.19 194 GLN A C 1
ATOM 1545 O O . GLN A 1 194 ? 3.975 6.574 15.914 1 93.19 194 GLN A O 1
ATOM 1550 N N . ALA A 1 195 ? 4.879 4.426 15.828 1 93.44 195 ALA A N 1
ATOM 1551 C CA . ALA A 1 195 ? 4.492 4.199 14.438 1 93.44 195 ALA A CA 1
ATOM 1552 C C . ALA A 1 195 ? 2.984 4.332 14.25 1 93.44 195 ALA A C 1
ATOM 1554 O O . ALA A 1 195 ? 2.52 4.887 13.25 1 93.44 195 ALA A O 1
ATOM 1555 N N . SER A 1 196 ? 2.258 3.857 15.18 1 95.06 196 SER A N 1
ATOM 1556 C CA . SER A 1 196 ? 0.802 3.92 15.109 1 95.06 196 SER A CA 1
ATOM 1557 C C . SER A 1 196 ? 0.311 5.363 15.07 1 95.06 196 SER A C 1
ATOM 1559 O O . SER A 1 196 ? -0.59 5.699 14.305 1 95.06 196 SER A O 1
ATOM 1561 N N . THR A 1 197 ? 0.911 6.223 15.852 1 96.19 197 THR A N 1
ATOM 1562 C CA . THR A 1 197 ? 0.54 7.633 15.898 1 96.19 197 THR A CA 1
ATOM 1563 C C . THR A 1 197 ? 0.915 8.336 14.594 1 96.19 197 THR A C 1
ATOM 1565 O O . THR A 1 197 ? 0.153 9.156 14.078 1 96.19 197 THR A O 1
ATOM 1568 N N . ILE A 1 198 ? 2.053 8 14.133 1 96.81 198 ILE A N 1
ATOM 1569 C CA . ILE A 1 198 ? 2.502 8.578 12.875 1 96.81 198 ILE A CA 1
ATOM 1570 C C . ILE A 1 198 ? 1.514 8.227 11.766 1 96.81 198 ILE A C 1
ATOM 1572 O O . ILE A 1 198 ? 1.087 9.094 11 1 96.81 198 ILE A O 1
ATOM 1576 N N . LEU A 1 199 ? 1.128 7.016 11.719 1 97.25 199 LEU A N 1
ATOM 1577 C CA . LEU A 1 199 ? 0.231 6.559 10.664 1 97.25 199 LEU A CA 1
ATOM 1578 C C . LEU A 1 199 ? -1.152 7.18 10.82 1 97.25 199 LEU A C 1
ATOM 1580 O O . LEU A 1 199 ? -1.764 7.602 9.828 1 97.25 199 LEU A O 1
ATOM 1584 N N . ALA A 1 200 ? -1.624 7.207 12.039 1 97.38 200 ALA A N 1
ATOM 1585 C CA . ALA A 1 200 ? -2.912 7.848 12.297 1 97.38 200 ALA A CA 1
ATOM 1586 C C . ALA A 1 200 ? -2.885 9.312 11.875 1 97.38 200 ALA A C 1
ATOM 1588 O O . ALA A 1 200 ? -3.84 9.812 11.273 1 97.38 200 ALA A O 1
ATOM 1589 N N . SER A 1 201 ? -1.823 9.977 12.203 1 98.19 201 SER A N 1
ATOM 1590 C CA . SER A 1 201 ? -1.666 11.391 11.867 1 98.19 201 SER A CA 1
ATOM 1591 C C . SER A 1 201 ? -1.544 11.586 10.359 1 98.19 201 SER A C 1
ATOM 1593 O O . SER A 1 201 ? -2.098 12.539 9.805 1 98.19 201 SER A O 1
ATOM 1595 N N . ALA A 1 202 ? -0.824 10.688 9.719 1 97.94 202 ALA A N 1
ATOM 1596 C CA . ALA A 1 202 ? -0.693 10.758 8.266 1 97.94 202 ALA A CA 1
ATOM 1597 C C . ALA A 1 202 ? -2.045 10.578 7.586 1 97.94 202 ALA A C 1
ATOM 1599 O O . ALA A 1 202 ? -2.389 11.328 6.664 1 97.94 202 ALA A O 1
ATOM 1600 N N . ARG A 1 203 ? -2.762 9.617 7.996 1 97.69 203 ARG A N 1
ATOM 1601 C CA . ARG A 1 203 ? -4.094 9.398 7.445 1 97.69 203 ARG A CA 1
ATOM 1602 C C . ARG A 1 203 ? -4.98 10.617 7.648 1 97.69 203 ARG A C 1
ATOM 1604 O O . ARG A 1 203 ? -5.73 11.008 6.746 1 97.69 203 ARG A O 1
ATOM 1611 N N . TYR A 1 204 ? -4.922 11.156 8.82 1 97.69 204 TYR A N 1
ATOM 1612 C CA . TYR A 1 204 ? -5.684 12.367 9.117 1 97.69 204 TYR A CA 1
ATOM 1613 C C . TYR A 1 204 ? -5.289 13.5 8.172 1 97.69 204 TYR A C 1
ATOM 1615 O O . TYR A 1 204 ? -6.152 14.219 7.66 1 97.69 204 TYR A O 1
ATOM 1623 N N . ALA A 1 205 ? -3.992 13.664 7.992 1 97.69 205 ALA A N 1
ATOM 1624 C CA . ALA A 1 205 ? -3.488 14.695 7.082 1 97.69 205 ALA A CA 1
ATOM 1625 C C . ALA A 1 205 ? -4.047 14.508 5.676 1 97.69 205 ALA A C 1
ATOM 1627 O O . ALA A 1 205 ? -4.523 15.461 5.059 1 97.69 205 ALA A O 1
ATOM 1628 N N . TYR A 1 206 ? -4.055 13.305 5.203 1 97.31 206 TYR A N 1
ATOM 1629 C CA . TYR A 1 206 ? -4.531 13.016 3.854 1 97.31 206 TYR A CA 1
ATOM 1630 C C . TYR A 1 206 ? -6.035 13.242 3.746 1 97.31 206 TYR A C 1
ATOM 1632 O O . TYR A 1 206 ? -6.535 13.625 2.688 1 97.31 206 TYR A O 1
ATOM 1640 N N . ALA A 1 207 ? -6.746 13.078 4.789 1 96.44 207 ALA A N 1
ATOM 1641 C CA . ALA A 1 207 ? -8.203 13.227 4.789 1 96.44 207 ALA A CA 1
ATOM 1642 C C . ALA A 1 207 ? -8.602 14.695 4.93 1 96.44 207 ALA A C 1
ATOM 1644 O O . ALA A 1 207 ? -9.719 15.07 4.586 1 96.44 207 ALA A O 1
ATOM 1645 N N . ASN A 1 208 ? -7.656 15.516 5.473 1 96.19 208 ASN A N 1
ATOM 1646 C CA . ASN A 1 208 ? -8.07 16.859 5.848 1 96.19 208 ASN A CA 1
ATOM 1647 C C . ASN A 1 208 ? -7.234 17.922 5.145 1 96.19 208 ASN A C 1
ATOM 1649 O O . ASN A 1 208 ? -7.219 19.078 5.559 1 96.19 208 ASN A O 1
ATOM 1653 N N . THR A 1 209 ? -6.512 17.562 4.172 1 95.62 209 THR A N 1
ATOM 1654 C CA . THR A 1 209 ? -5.816 18.484 3.289 1 95.62 209 THR A CA 1
ATOM 1655 C C . THR A 1 209 ? -6.152 18.203 1.828 1 95.62 209 THR A C 1
ATOM 1657 O O . THR A 1 209 ? -6.477 17.078 1.47 1 95.62 209 THR A O 1
ATOM 1660 N N . PRO A 1 210 ? -6.125 19.281 1.076 1 92.75 210 PRO A N 1
ATOM 1661 C CA . PRO A 1 210 ? -6.375 19.047 -0.347 1 92.75 210 PRO A CA 1
ATOM 1662 C C . PRO A 1 210 ? -5.281 18.203 -1.011 1 92.75 210 PRO A C 1
ATOM 1664 O O . PRO A 1 210 ? -4.18 18.094 -0.472 1 92.75 210 PRO A O 1
ATOM 1667 N N . ASP A 1 211 ? -5.535 17.641 -2.176 1 88.88 211 ASP A N 1
ATOM 1668 C CA . ASP A 1 211 ? -4.59 16.797 -2.906 1 88.88 211 ASP A CA 1
ATOM 1669 C C . ASP A 1 211 ? -3.381 17.609 -3.371 1 88.88 211 ASP A C 1
ATOM 1671 O O . ASP A 1 211 ? -2.311 17.047 -3.615 1 88.88 211 ASP A O 1
ATOM 1675 N N . THR A 1 212 ? -3.57 18.844 -3.369 1 86.5 212 THR A N 1
ATOM 1676 C CA . THR A 1 212 ? -2.516 19.719 -3.854 1 86.5 212 THR A CA 1
ATOM 1677 C C . THR A 1 212 ? -1.541 20.062 -2.73 1 86.5 212 THR A C 1
ATOM 1679 O O . THR A 1 212 ? -0.473 20.625 -2.979 1 86.5 212 THR A O 1
ATOM 1682 N N . ASP A 1 213 ? -1.991 19.719 -1.566 1 84.38 213 ASP A N 1
ATOM 1683 C CA . ASP A 1 213 ? -1.085 20 -0.456 1 84.38 213 ASP A CA 1
ATOM 1684 C C . ASP A 1 213 ? 0.165 19.125 -0.535 1 84.38 213 ASP A C 1
ATOM 1686 O O . ASP A 1 213 ? 0.082 17.906 -0.407 1 84.38 213 ASP A O 1
ATOM 1690 N N . SER A 1 214 ? 1.308 19.734 -0.639 1 85.5 214 SER A N 1
ATOM 1691 C CA . SER A 1 214 ? 2.525 18.953 -0.815 1 85.5 214 SER A CA 1
ATOM 1692 C C . SER A 1 214 ? 3.451 19.094 0.388 1 85.5 214 SER A C 1
ATOM 1694 O O . SER A 1 214 ? 4.473 18.406 0.477 1 85.5 214 SER A O 1
ATOM 1696 N N . LYS A 1 215 ? 3.047 19.891 1.356 1 94.69 215 LYS A N 1
ATOM 1697 C CA . LYS A 1 215 ? 4 20.125 2.438 1 94.69 215 LYS A CA 1
ATOM 1698 C C . LYS A 1 215 ? 3.852 19.078 3.539 1 94.69 215 LYS A C 1
ATOM 1700 O O . LYS A 1 215 ? 4.746 18.25 3.746 1 94.69 215 LYS A O 1
ATOM 1705 N N . LEU A 1 216 ? 2.633 19.109 4.145 1 96.56 216 LEU A N 1
ATOM 1706 C CA . LEU A 1 216 ? 2.424 18.203 5.262 1 96.56 216 LEU A CA 1
ATOM 1707 C C . LEU A 1 216 ? 2.453 16.75 4.789 1 96.56 216 LEU A C 1
ATOM 1709 O O . LEU A 1 216 ? 3.051 15.891 5.445 1 96.56 216 LEU A O 1
ATOM 1713 N N . ARG A 1 217 ? 1.866 16.484 3.65 1 96.62 217 ARG A N 1
ATOM 1714 C CA . ARG A 1 217 ? 1.857 15.133 3.094 1 96.62 217 ARG A CA 1
ATOM 1715 C C . ARG A 1 217 ? 3.273 14.656 2.785 1 96.62 217 ARG A C 1
ATOM 1717 O O . ARG A 1 217 ? 3.652 13.539 3.145 1 96.62 217 ARG A O 1
ATOM 1724 N N . ALA A 1 218 ? 4.012 15.562 2.137 1 96.69 218 ALA A N 1
ATOM 1725 C CA . ALA A 1 218 ? 5.398 15.242 1.818 1 96.69 218 ALA A CA 1
ATOM 1726 C C . ALA A 1 218 ? 6.203 14.961 3.086 1 96.69 218 ALA A C 1
ATOM 1728 O O . ALA A 1 218 ? 7.078 14.094 3.096 1 96.69 218 ALA A O 1
ATOM 1729 N N . HIS A 1 219 ? 5.906 15.703 4.07 1 96.5 219 HIS A N 1
ATOM 1730 C CA . HIS A 1 219 ? 6.586 15.508 5.344 1 96.5 219 HIS A CA 1
ATOM 1731 C C . HIS A 1 219 ? 6.391 14.086 5.859 1 96.5 219 HIS A C 1
ATOM 1733 O O . HIS A 1 219 ? 7.352 13.438 6.281 1 96.5 219 HIS A O 1
ATOM 1739 N N . TYR A 1 220 ? 5.203 13.57 5.832 1 97.5 220 TYR A N 1
ATOM 1740 C CA . TYR A 1 220 ? 4.914 12.234 6.34 1 97.5 220 TYR A CA 1
ATOM 1741 C C . TYR A 1 220 ? 5.562 11.172 5.465 1 97.5 220 TYR A C 1
ATOM 1743 O O . TYR A 1 220 ? 6.074 10.164 5.969 1 97.5 220 TYR A O 1
ATOM 1751 N N . LEU A 1 221 ? 5.488 11.359 4.145 1 97.44 221 LEU A N 1
ATOM 1752 C CA . LEU A 1 221 ? 6.129 10.406 3.244 1 97.44 221 LEU A CA 1
ATOM 1753 C C . LEU A 1 221 ? 7.625 10.305 3.533 1 97.44 221 LEU A C 1
ATOM 1755 O O . LEU A 1 221 ? 8.164 9.203 3.656 1 97.44 221 LEU A O 1
ATOM 1759 N N . ALA A 1 222 ? 8.266 11.43 3.699 1 96.31 222 ALA A N 1
ATOM 1760 C CA . ALA A 1 222 ? 9.695 11.469 4 1 96.31 222 ALA A CA 1
ATOM 1761 C C . ALA A 1 222 ? 9.992 10.812 5.344 1 96.31 222 ALA A C 1
ATOM 1763 O O . ALA A 1 222 ? 10.977 10.078 5.48 1 96.31 222 ALA A O 1
ATOM 1764 N N . LEU A 1 223 ? 9.195 11.094 6.27 1 96.56 223 LEU A N 1
ATOM 1765 C CA . LEU A 1 223 ? 9.367 10.539 7.609 1 96.56 223 LEU A CA 1
ATOM 1766 C C . LEU A 1 223 ? 9.289 9.016 7.586 1 96.56 223 LEU A C 1
ATOM 1768 O O . LEU A 1 223 ? 10.117 8.336 8.188 1 96.56 223 LEU A O 1
ATOM 1772 N N . ILE A 1 224 ? 8.305 8.461 6.895 1 97.19 224 ILE A N 1
ATOM 1773 C CA . ILE A 1 224 ? 8.102 7.02 6.832 1 97.19 224 ILE A CA 1
ATOM 1774 C C . ILE A 1 224 ? 9.281 6.367 6.105 1 97.19 224 ILE A C 1
ATOM 1776 O O . ILE A 1 224 ? 9.773 5.32 6.531 1 97.19 224 ILE A O 1
ATOM 1780 N N . ILE A 1 225 ? 9.711 6.969 5.008 1 96.88 225 ILE A N 1
ATOM 1781 C CA . ILE A 1 225 ? 10.836 6.43 4.246 1 96.88 225 ILE A CA 1
ATOM 1782 C C . ILE A 1 225 ? 12.102 6.465 5.102 1 96.88 225 ILE A C 1
ATOM 1784 O O . ILE A 1 225 ? 12.867 5.496 5.133 1 96.88 225 ILE A O 1
ATOM 1788 N N . ARG A 1 226 ? 12.312 7.508 5.871 1 94.25 226 ARG A N 1
ATOM 1789 C CA . ARG A 1 226 ? 13.469 7.633 6.75 1 94.25 226 ARG A CA 1
ATOM 1790 C C . ARG A 1 226 ? 13.438 6.582 7.855 1 94.25 226 ARG A C 1
ATOM 1792 O O . ARG A 1 226 ? 14.477 6.059 8.258 1 94.25 226 ARG A O 1
ATOM 1799 N N . SER A 1 227 ? 12.312 6.359 8.312 1 95.88 227 SER A N 1
ATOM 1800 C CA . SER A 1 227 ? 12.141 5.391 9.391 1 95.88 227 SER A CA 1
ATOM 1801 C C . SER A 1 227 ? 11.703 4.035 8.844 1 95.88 227 SER A C 1
ATOM 1803 O O . SER A 1 227 ? 10.945 3.314 9.5 1 95.88 227 SER A O 1
ATOM 1805 N N . ARG A 1 228 ? 12.047 3.666 7.66 1 96.12 228 ARG A N 1
ATOM 1806 C CA . ARG A 1 228 ? 11.562 2.475 6.969 1 96.12 228 ARG A CA 1
ATOM 1807 C C . ARG A 1 228 ? 11.922 1.211 7.746 1 96.12 228 ARG A C 1
ATOM 1809 O O . ARG A 1 228 ? 11.172 0.233 7.727 1 96.12 228 ARG A O 1
ATOM 1816 N N . SER A 1 229 ? 13.047 1.208 8.477 1 96.25 229 SER A N 1
ATOM 1817 C CA . SER A 1 229 ? 13.445 0.039 9.258 1 96.25 229 SER A CA 1
ATOM 1818 C C . SER A 1 229 ? 12.406 -0.299 10.32 1 96.25 229 SER A C 1
ATOM 1820 O O . SER A 1 229 ? 12.188 -1.472 10.633 1 96.25 229 SER A O 1
ATOM 1822 N N . THR A 1 230 ? 11.828 0.712 10.836 1 96.31 230 THR A N 1
ATOM 1823 C CA . THR A 1 230 ? 10.781 0.529 11.844 1 96.31 230 THR A CA 1
ATOM 1824 C C . THR A 1 230 ? 9.469 0.127 11.188 1 96.31 230 THR A C 1
ATOM 1826 O O . THR A 1 230 ? 8.82 -0.827 11.617 1 96.31 230 THR A O 1
ATOM 1829 N N . PHE A 1 231 ? 9.078 0.736 10.148 1 97.69 231 PHE A N 1
ATOM 1830 C CA . PHE A 1 231 ? 7.762 0.575 9.555 1 97.69 231 PHE A CA 1
ATOM 1831 C C . PHE A 1 231 ? 7.66 -0.752 8.812 1 97.69 231 PHE A C 1
ATOM 1833 O O . PHE A 1 231 ? 6.586 -1.354 8.742 1 97.69 231 PHE A O 1
ATOM 1840 N N . LYS A 1 232 ? 8.758 -1.24 8.211 1 97.5 232 LYS A N 1
ATOM 1841 C CA . LYS A 1 232 ? 8.695 -2.494 7.469 1 97.5 232 LYS A CA 1
ATOM 1842 C C . LYS A 1 232 ? 8.477 -3.68 8.406 1 97.5 232 LYS A C 1
ATOM 1844 O O . LYS A 1 232 ? 8.156 -4.781 7.957 1 97.5 232 LYS A O 1
ATOM 1849 N N . ARG A 1 233 ? 8.664 -3.457 9.734 1 96.94 233 ARG A N 1
ATOM 1850 C CA . ARG A 1 233 ? 8.445 -4.492 10.734 1 96.94 233 ARG A CA 1
ATOM 1851 C C . ARG A 1 233 ? 7.188 -4.211 11.555 1 96.94 233 ARG A C 1
ATOM 1853 O O . ARG A 1 233 ? 6.867 -4.949 12.484 1 96.94 233 ARG A O 1
ATOM 1860 N N . SER A 1 234 ? 6.527 -3.217 11.227 1 96.94 234 SER A N 1
ATOM 1861 C CA . SER A 1 234 ? 5.402 -2.738 12.023 1 96.94 234 SER A CA 1
ATOM 1862 C C . SER A 1 234 ? 4.117 -3.479 11.664 1 96.94 234 SER A C 1
ATOM 1864 O O . SER A 1 234 ? 3.629 -3.373 10.539 1 96.94 234 SER A O 1
ATOM 1866 N N . GLY A 1 235 ? 3.516 -4.148 12.641 1 97 235 GLY A N 1
ATOM 1867 C CA . GLY A 1 235 ? 2.217 -4.773 12.445 1 97 235 GLY A CA 1
ATOM 1868 C C . GLY A 1 235 ? 1.118 -3.775 12.125 1 97 235 GLY A C 1
ATOM 1869 O O . GLY A 1 235 ? 0.206 -4.074 11.352 1 97 235 GLY A O 1
ATOM 1870 N N . THR A 1 236 ? 1.213 -2.588 12.695 1 96.81 236 THR A N 1
ATOM 1871 C CA . THR A 1 236 ? 0.241 -1.534 12.414 1 96.81 236 THR A CA 1
ATOM 1872 C C . THR A 1 236 ? 0.281 -1.133 10.945 1 96.81 236 THR A C 1
ATOM 1874 O O . THR A 1 236 ? -0.764 -0.963 10.312 1 96.81 236 THR A O 1
ATOM 1877 N N . MET A 1 237 ? 1.465 -1.012 10.453 1 97.94 237 MET A N 1
ATOM 1878 C CA . MET A 1 237 ? 1.628 -0.667 9.039 1 97.94 237 MET A CA 1
ATOM 1879 C C . MET A 1 237 ? 1.001 -1.73 8.141 1 97.94 237 MET A C 1
ATOM 1881 O O . MET A 1 237 ? 0.299 -1.404 7.188 1 97.94 237 MET A O 1
ATOM 1885 N N . GLN A 1 238 ? 1.255 -2.928 8.484 1 97.88 238 GLN A N 1
ATOM 1886 C CA . GLN A 1 238 ? 0.694 -4.047 7.738 1 97.88 238 GLN A CA 1
ATOM 1887 C C . GLN A 1 238 ? -0.831 -3.988 7.719 1 97.88 238 GLN A C 1
ATOM 1889 O O . GLN A 1 238 ? -1.449 -4.117 6.66 1 97.88 238 GLN A O 1
ATOM 1894 N N . LEU A 1 239 ? -1.389 -3.799 8.828 1 97.69 239 LEU A N 1
ATOM 1895 C CA . LEU A 1 239 ? -2.84 -3.752 8.961 1 97.69 239 LEU A CA 1
ATOM 1896 C C . LEU A 1 239 ? -3.42 -2.566 8.195 1 97.69 239 LEU A C 1
ATOM 1898 O O . LEU A 1 239 ? -4.438 -2.701 7.508 1 97.69 239 LEU A O 1
ATOM 1902 N N . GLU A 1 240 ? -2.818 -1.422 8.32 1 96.88 240 GLU A N 1
ATOM 1903 C CA . GLU A 1 240 ? -3.295 -0.218 7.645 1 96.88 240 GLU A CA 1
ATOM 1904 C C . GLU A 1 240 ? -3.242 -0.38 6.125 1 96.88 240 GLU A C 1
ATOM 1906 O O . GLU A 1 240 ? -4.156 0.05 5.418 1 96.88 240 GLU A O 1
ATOM 1911 N N . MET A 1 241 ? -2.199 -0.977 5.676 1 97.94 241 MET A N 1
ATOM 1912 C CA . MET A 1 241 ? -2.068 -1.183 4.234 1 97.94 241 MET A CA 1
ATOM 1913 C C . MET A 1 241 ? -3.086 -2.205 3.736 1 97.94 241 MET A C 1
ATOM 1915 O O . MET A 1 241 ? -3.58 -2.098 2.613 1 97.94 241 MET A O 1
ATOM 1919 N N . PHE A 1 242 ? -3.332 -3.135 4.551 1 98.06 242 PHE A N 1
ATOM 1920 C CA . PHE A 1 242 ? -4.355 -4.117 4.211 1 98.06 242 PHE A CA 1
ATOM 1921 C C . PHE A 1 242 ? -5.727 -3.455 4.117 1 98.06 242 PHE A C 1
ATOM 1923 O O . PHE A 1 242 ? -6.5 -3.746 3.201 1 98.06 242 PHE A O 1
ATOM 193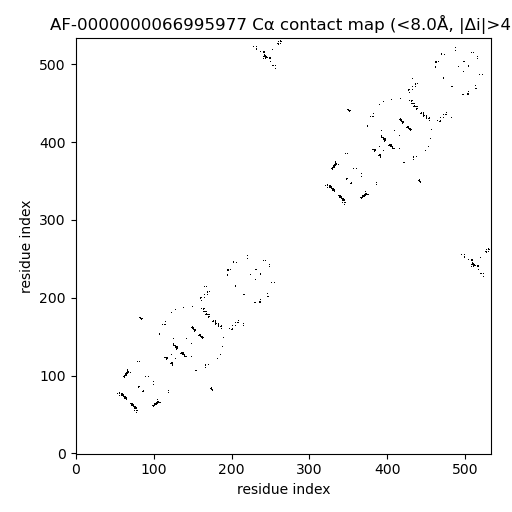0 N N . ASN A 1 243 ? -6.004 -2.549 4.992 1 96.94 243 ASN A N 1
ATOM 1931 C CA . ASN A 1 243 ? -7.301 -1.884 5.039 1 96.94 243 ASN A CA 1
ATOM 1932 C C . ASN A 1 243 ? -7.465 -0.891 3.893 1 96.94 243 ASN A C 1
ATOM 1934 O O . ASN A 1 243 ? -8.562 -0.721 3.365 1 96.94 243 ASN A O 1
ATOM 1938 N N . GLY A 1 244 ? -6.414 -0.283 3.527 1 97.5 244 GLY A N 1
ATOM 1939 C CA . GLY A 1 244 ? -6.469 0.721 2.477 1 97.5 244 GLY A CA 1
ATOM 1940 C C . GLY A 1 244 ? -7.328 1.916 2.838 1 97.5 244 GLY A C 1
ATOM 1941 O O . GLY A 1 244 ? -7.234 2.443 3.949 1 97.5 244 GLY A O 1
ATOM 1942 N N . GLY A 1 245 ? -8.047 2.566 1.878 1 96.69 245 GLY A N 1
ATOM 1943 C CA . GLY A 1 245 ? -8.984 3.65 2.127 1 96.69 245 GLY A CA 1
ATOM 1944 C C . GLY A 1 245 ? -8.328 5.02 2.129 1 96.69 245 GLY A C 1
ATOM 1945 O O . GLY A 1 245 ? -8.898 5.988 2.629 1 96.69 245 GLY A O 1
ATOM 1946 N N . THR A 1 246 ? -7.09 5.07 1.751 1 97.44 246 THR A N 1
ATOM 1947 C CA . THR A 1 246 ? -6.363 6.336 1.716 1 97.44 246 THR A CA 1
ATOM 1948 C C . THR A 1 246 ? -5.387 6.363 0.543 1 97.44 246 THR A C 1
ATOM 1950 O O . THR A 1 246 ? -4.871 5.324 0.132 1 97.44 246 THR A O 1
ATOM 1953 N N . GLN A 1 247 ? -5.102 7.531 0.033 1 96.94 247 GLN A N 1
ATOM 1954 C CA . GLN A 1 247 ? -4.129 7.711 -1.039 1 96.94 247 GLN A CA 1
ATOM 1955 C C . GLN A 1 247 ? -2.703 7.668 -0.501 1 96.94 247 GLN A C 1
ATOM 1957 O O . GLN A 1 247 ? -1.747 7.555 -1.271 1 96.94 247 GLN A O 1
ATOM 1962 N N . LEU A 1 248 ? -2.594 7.672 0.737 1 97.81 248 LEU A N 1
ATOM 1963 C CA . LEU A 1 248 ? -1.312 7.723 1.434 1 97.81 248 LEU A CA 1
ATOM 1964 C C . LEU A 1 248 ? -0.377 6.625 0.93 1 97.81 248 LEU A C 1
ATOM 1966 O O . LEU A 1 248 ? 0.791 6.891 0.633 1 97.81 248 LEU A O 1
ATOM 1970 N N . PHE A 1 249 ? -0.895 5.477 0.719 1 98.31 249 PHE A N 1
ATOM 1971 C CA . PHE A 1 249 ? -0.032 4.332 0.462 1 98.31 249 PHE A CA 1
ATOM 1972 C C . PHE A 1 249 ? 0.443 4.324 -0.986 1 98.31 249 PHE A C 1
ATOM 1974 O O . PHE A 1 249 ? 1.56 3.891 -1.276 1 98.31 249 PHE A O 1
ATOM 1981 N N . PHE A 1 250 ? -0.408 4.785 -1.88 1 98.44 250 PHE A N 1
ATOM 1982 C CA . PHE A 1 250 ? 0.069 4.914 -3.252 1 98.44 250 PHE A CA 1
ATOM 1983 C C . PHE A 1 250 ? 1.136 5.996 -3.354 1 98.44 250 PHE A C 1
ATOM 1985 O O . PHE A 1 250 ? 2.146 5.816 -4.039 1 98.44 250 PHE A O 1
ATOM 1992 N N . ASP A 1 251 ? 0.884 7.102 -2.74 1 97.88 251 ASP A N 1
ATOM 1993 C CA . ASP A 1 251 ? 1.89 8.156 -2.73 1 97.88 251 ASP A CA 1
ATOM 1994 C C . ASP A 1 251 ? 3.195 7.668 -2.109 1 97.88 251 ASP A C 1
ATOM 1996 O O . ASP A 1 251 ? 4.281 8.062 -2.545 1 97.88 251 ASP A O 1
ATOM 2000 N N . LEU A 1 252 ? 3.082 6.902 -1.05 1 98.31 252 LEU A N 1
ATOM 2001 C CA . LEU A 1 252 ? 4.262 6.324 -0.416 1 98.31 252 LEU A CA 1
ATOM 2002 C C . LEU A 1 252 ? 5.008 5.414 -1.386 1 98.31 252 LEU A C 1
ATOM 2004 O O . LEU A 1 252 ? 6.238 5.453 -1.457 1 98.31 252 LEU A O 1
ATOM 2008 N N . PHE A 1 253 ? 4.281 4.605 -2.121 1 98.62 253 PHE A N 1
ATOM 2009 C CA . PHE A 1 253 ? 4.855 3.75 -3.152 1 98.62 253 PHE A CA 1
ATOM 2010 C C . PHE A 1 253 ? 5.609 4.578 -4.184 1 98.62 253 PHE A C 1
ATOM 2012 O O . PHE A 1 253 ? 6.754 4.273 -4.52 1 98.62 253 PHE A O 1
ATOM 2019 N N . VAL A 1 254 ? 4.965 5.617 -4.691 1 98.31 254 VAL A N 1
ATOM 2020 C CA . VAL A 1 254 ? 5.566 6.504 -5.684 1 98.31 254 VAL A CA 1
ATOM 2021 C C . VAL A 1 254 ? 6.832 7.137 -5.109 1 98.31 254 VAL A C 1
ATOM 2023 O O . VAL A 1 254 ? 7.871 7.176 -5.77 1 98.31 254 VAL A O 1
ATOM 2026 N N . ALA A 1 255 ? 6.75 7.633 -3.896 1 97.75 255 ALA A N 1
ATOM 2027 C CA . ALA A 1 255 ? 7.883 8.281 -3.244 1 97.75 255 ALA A CA 1
ATOM 2028 C C . ALA A 1 255 ? 9.055 7.316 -3.086 1 97.75 255 ALA A C 1
ATOM 2030 O O . ALA A 1 255 ? 10.211 7.699 -3.275 1 97.75 255 ALA A O 1
ATOM 2031 N N . LEU A 1 256 ? 8.766 6.09 -2.721 1 97.5 256 LEU A N 1
ATOM 2032 C CA . LEU A 1 256 ? 9.797 5.074 -2.574 1 97.5 256 LEU A CA 1
ATOM 2033 C C . LEU A 1 256 ? 10.453 4.766 -3.918 1 97.5 256 LEU A C 1
ATOM 2035 O O . LEU A 1 256 ? 11.672 4.637 -4.004 1 97.5 256 LEU A O 1
ATOM 2039 N N . CYS A 1 257 ? 9.594 4.605 -4.941 1 97.5 257 CYS A N 1
ATOM 2040 C CA . CYS A 1 257 ? 10.109 4.371 -6.285 1 97.5 257 CYS A CA 1
ATOM 2041 C C . CYS A 1 257 ? 11.047 5.492 -6.715 1 97.5 257 CYS A C 1
ATOM 2043 O O . CYS A 1 257 ? 12.117 5.234 -7.266 1 97.5 257 CYS A O 1
ATOM 2045 N N . ASN A 1 258 ? 10.625 6.68 -6.488 1 96.19 258 ASN A N 1
ATOM 2046 C CA . ASN A 1 258 ? 11.453 7.828 -6.824 1 96.19 258 ASN A CA 1
ATOM 2047 C C . ASN A 1 258 ? 12.766 7.816 -6.043 1 96.19 258 ASN A C 1
ATOM 2049 O O . ASN A 1 258 ? 13.82 8.172 -6.578 1 96.19 258 ASN A O 1
ATOM 2053 N N . HIS A 1 259 ? 12.656 7.48 -4.812 1 94.38 259 HIS A N 1
ATOM 2054 C CA . HIS A 1 259 ? 13.852 7.375 -3.982 1 94.38 259 HIS A CA 1
ATOM 2055 C C . HIS A 1 259 ? 14.812 6.332 -4.535 1 94.38 259 HIS A C 1
ATOM 2057 O O . HIS A 1 259 ? 16.031 6.559 -4.562 1 94.38 259 HIS A O 1
ATOM 2063 N N . VAL A 1 260 ? 14.32 5.191 -4.938 1 93.44 260 VAL A N 1
ATOM 2064 C CA . VAL A 1 260 ? 15.117 4.141 -5.559 1 93.44 260 VAL A CA 1
ATOM 2065 C C . VAL A 1 260 ? 15.797 4.676 -6.816 1 93.44 260 VAL A C 1
ATOM 2067 O O . VAL A 1 260 ? 16.984 4.441 -7.035 1 93.44 260 VAL A O 1
ATOM 2070 N N . ASP A 1 261 ? 15.047 5.355 -7.617 1 93.19 261 ASP A N 1
ATOM 2071 C CA . ASP A 1 261 ? 15.578 5.91 -8.859 1 93.19 261 ASP A CA 1
ATOM 2072 C C . ASP A 1 261 ? 16.703 6.91 -8.578 1 93.19 261 ASP A C 1
ATOM 2074 O O . ASP A 1 261 ? 17.703 6.945 -9.289 1 93.19 261 ASP A O 1
ATOM 2078 N N . ASP A 1 262 ? 16.547 7.66 -7.578 1 91.19 262 ASP A N 1
ATOM 2079 C CA . ASP A 1 262 ? 17.547 8.672 -7.211 1 91.19 262 ASP A CA 1
ATOM 2080 C C . ASP A 1 262 ? 18.844 8.016 -6.766 1 91.19 262 ASP A C 1
ATOM 2082 O O . ASP A 1 262 ? 19.938 8.469 -7.141 1 91.19 262 ASP A O 1
ATOM 2086 N N . ILE A 1 263 ? 18.75 6.98 -5.965 1 88.38 263 ILE A N 1
ATOM 2087 C CA . ILE A 1 263 ? 19.938 6.301 -5.461 1 88.38 263 ILE A CA 1
ATOM 2088 C C . ILE A 1 263 ? 20.625 5.551 -6.598 1 88.38 263 ILE A C 1
ATOM 2090 O O . ILE A 1 263 ? 21.859 5.512 -6.672 1 88.38 263 ILE A O 1
ATOM 2094 N N . SER A 1 264 ? 19.844 4.926 -7.484 1 85 264 SER A N 1
ATOM 2095 C CA . SER A 1 264 ? 20.375 4.145 -8.594 1 85 264 SER A CA 1
ATOM 2096 C C . SER A 1 264 ? 21.094 5.035 -9.602 1 85 264 SER A C 1
ATOM 2098 O O . SER A 1 264 ? 22.062 4.609 -10.234 1 85 264 SER A O 1
ATOM 2100 N N . SER A 1 265 ? 20.641 6.16 -9.828 1 81.75 265 SER A N 1
ATOM 2101 C CA . SER A 1 265 ? 21.297 7.09 -10.742 1 81.75 265 SER A CA 1
ATOM 2102 C C . SER A 1 265 ? 22.578 7.645 -10.133 1 81.75 265 SER A C 1
ATOM 2104 O O . SER A 1 265 ? 23.5 8.023 -10.859 1 81.75 265 SER A O 1
ATOM 2106 N N . ALA A 1 266 ? 22.578 7.742 -8.852 1 73.38 266 ALA A N 1
ATOM 2107 C CA . ALA A 1 266 ? 23.766 8.25 -8.164 1 73.38 266 ALA A CA 1
ATOM 2108 C C . ALA A 1 266 ? 24.859 7.191 -8.125 1 73.38 266 ALA A C 1
ATOM 2110 O O . ALA A 1 266 ? 26.047 7.523 -8.016 1 73.38 266 ALA A O 1
ATOM 2111 N N . SER A 1 267 ? 24.562 5.867 -8.273 1 60 267 SER A N 1
ATOM 2112 C CA . SER A 1 267 ? 25.562 4.816 -8.273 1 60 267 SER A CA 1
ATOM 2113 C C . SER A 1 267 ? 26.078 4.539 -9.688 1 60 267 SER A C 1
ATOM 2115 O O . SER A 1 267 ? 25.297 4.508 -10.641 1 60 267 SER A O 1
ATOM 2117 N N . MET B 1 1 ? 29.375 23.922 43.812 1 17.97 1 MET B N 1
ATOM 2118 C CA . MET B 1 1 ? 30.406 23.922 44.844 1 17.97 1 MET B CA 1
ATOM 2119 C C . MET B 1 1 ? 31.047 22.547 44.938 1 17.97 1 MET B C 1
ATOM 2121 O O . MET B 1 1 ? 32.281 22.406 44.781 1 17.97 1 MET B O 1
ATOM 2125 N N . PHE B 1 2 ? 30.688 21.594 46.031 1 17.73 2 PHE B N 1
ATOM 2126 C CA . PHE B 1 2 ? 31.344 20.734 47 1 17.73 2 PHE B CA 1
ATOM 2127 C C . PHE B 1 2 ? 31.641 19.359 46.406 1 17.73 2 PHE B C 1
ATOM 2129 O O . PHE B 1 2 ? 30.75 18.734 45.844 1 17.73 2 PHE B O 1
ATOM 2136 N N . ALA B 1 3 ? 32.938 18.859 46.375 1 20.08 3 ALA B N 1
ATOM 2137 C CA . ALA B 1 3 ? 33.906 17.812 46.094 1 20.08 3 ALA B CA 1
ATOM 2138 C C . ALA B 1 3 ? 33.719 16.625 47.031 1 20.08 3 ALA B C 1
ATOM 2140 O O . ALA B 1 3 ? 34.125 16.688 48.219 1 20.08 3 ALA B O 1
ATOM 2141 N N . ARG B 1 4 ? 32.656 15.977 47.125 1 19.27 4 ARG B N 1
ATOM 2142 C CA . ARG B 1 4 ? 32.438 15.141 48.281 1 19.27 4 ARG B CA 1
ATOM 2143 C C . ARG B 1 4 ? 33.562 14.117 48.469 1 19.27 4 ARG B C 1
ATOM 2145 O O . ARG B 1 4 ? 34.094 13.609 47.469 1 19.27 4 ARG B O 1
ATOM 2152 N N . ARG B 1 5 ? 33.938 13.656 49.594 1 18.2 5 ARG B N 1
ATOM 2153 C CA . ARG B 1 5 ? 34.938 13.109 50.531 1 18.2 5 ARG B CA 1
ATOM 2154 C C . ARG B 1 5 ? 35.156 11.625 50.25 1 18.2 5 ARG B C 1
ATOM 2156 O O . ARG B 1 5 ? 34.25 10.906 49.844 1 18.2 5 ARG B O 1
ATOM 2163 N N . PHE B 1 6 ? 36.375 10.867 50.5 1 19.45 6 PHE B N 1
ATOM 2164 C CA . PHE B 1 6 ? 37.438 9.891 50.281 1 19.45 6 PHE B CA 1
ATOM 2165 C C . PHE B 1 6 ? 37.188 8.648 51.125 1 19.45 6 PHE B C 1
ATOM 2167 O O . PHE B 1 6 ? 37.812 7.609 50.938 1 19.45 6 PHE B O 1
ATOM 2174 N N . GLU B 1 7 ? 36.375 8.508 52.188 1 18.19 7 GLU B N 1
ATOM 2175 C CA . GLU B 1 7 ? 37 7.828 53.344 1 18.19 7 GLU B CA 1
ATOM 2176 C C . GLU B 1 7 ? 37.125 6.332 53.094 1 18.19 7 GLU B C 1
ATOM 2178 O O . GLU B 1 7 ? 36.375 5.762 52.281 1 18.19 7 GLU B O 1
ATOM 2183 N N . GLN B 1 8 ? 37.969 5.473 53.906 1 19.53 8 GLN B N 1
ATOM 2184 C CA . GLN B 1 8 ? 39 4.438 54.062 1 19.53 8 GLN B CA 1
ATOM 2185 C C . GLN B 1 8 ? 38.375 3.129 54.531 1 19.53 8 GLN B C 1
ATOM 2187 O O . GLN B 1 8 ? 39.062 2.16 54.812 1 19.53 8 GLN B O 1
ATOM 2192 N N . PRO B 1 9 ? 37.344 2.445 54.031 1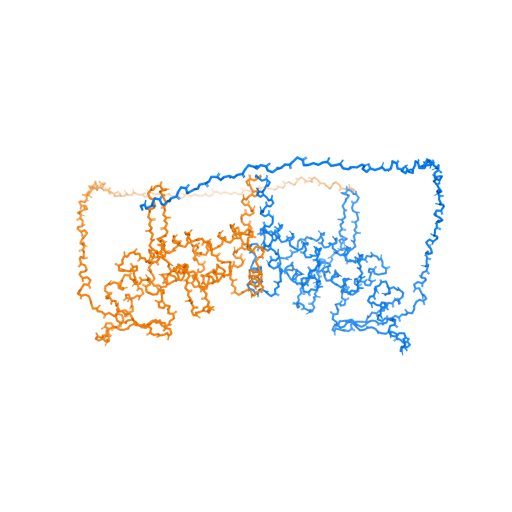 18.53 9 PRO B N 1
ATOM 2193 C CA . PRO B 1 9 ? 36.781 1.632 55.094 1 18.53 9 PRO B CA 1
ATOM 2194 C C . PRO B 1 9 ? 37.625 0.409 55.438 1 18.53 9 PRO B C 1
ATOM 2196 O O . PRO B 1 9 ? 38.188 -0.212 54.531 1 18.53 9 PRO B O 1
ATOM 2199 N N . GLN B 1 10 ? 37.812 0.015 56.656 1 16.47 10 GLN B N 1
ATOM 2200 C CA . GLN B 1 10 ? 38.688 -0.735 57.562 1 16.47 10 GLN B CA 1
ATOM 2201 C C . GLN B 1 10 ? 38.344 -2.223 57.531 1 16.47 10 GLN B C 1
ATOM 2203 O O . GLN B 1 10 ? 39.25 -3.07 57.594 1 16.47 10 GLN B O 1
ATOM 2208 N N . THR B 1 11 ? 37.156 -2.738 57.688 1 16.72 11 THR B N 1
ATOM 2209 C CA . THR B 1 11 ? 37.188 -3.518 58.938 1 16.72 11 THR B CA 1
ATOM 2210 C C . THR B 1 11 ? 37.781 -4.898 58.688 1 16.72 11 THR B C 1
ATOM 2212 O O . THR B 1 11 ? 37.906 -5.332 57.531 1 16.72 11 THR B O 1
ATOM 2215 N N . LYS B 1 12 ? 37.062 -5.953 59.188 1 16.61 12 LYS B N 1
ATOM 2216 C CA . LYS B 1 12 ? 37.25 -6.848 60.312 1 16.61 12 LYS B CA 1
ATOM 2217 C C . LYS B 1 12 ? 37.75 -8.211 59.875 1 16.61 12 LYS B C 1
ATOM 2219 O O . LYS B 1 12 ? 37.531 -8.609 58.719 1 16.61 12 LYS B O 1
ATOM 2224 N N . SER B 1 13 ? 38 -9.242 60.75 1 16.59 13 SER B N 1
ATOM 2225 C CA . SER B 1 13 ? 38.969 -10.219 61.219 1 16.59 13 SER B CA 1
ATOM 2226 C C . SER B 1 13 ? 38.594 -11.625 60.75 1 16.59 13 SER B C 1
ATOM 2228 O O . SER B 1 13 ? 39.469 -12.414 60.406 1 16.59 13 SER B O 1
ATOM 2230 N N . TYR B 1 14 ? 37.438 -12.203 60.812 1 16.06 14 TYR B N 1
ATOM 2231 C CA . TYR B 1 14 ? 37.5 -13.383 61.656 1 16.06 14 TYR B CA 1
ATOM 2232 C C . TYR B 1 14 ? 37.969 -14.602 60.906 1 16.06 14 TYR B C 1
ATOM 2234 O O . TYR B 1 14 ? 37.875 -14.641 59.656 1 16.06 14 TYR B O 1
ATOM 2242 N N . SER B 1 15 ? 37.875 -15.922 61.469 1 15.91 15 SER B N 1
ATOM 2243 C CA . SER B 1 15 ? 38.688 -17.047 61.969 1 15.91 15 SER B CA 1
ATOM 2244 C C . SER B 1 15 ? 38.469 -18.281 61.094 1 15.91 15 SER B C 1
ATOM 2246 O O . SER B 1 15 ? 39.438 -18.953 60.719 1 15.91 15 SER B O 1
ATOM 2248 N N . LYS B 1 16 ? 37.344 -19.094 61.062 1 16.17 16 LYS B N 1
ATOM 2249 C CA . LYS B 1 16 ? 37.594 -20.422 61.625 1 16.17 16 LYS B CA 1
ATOM 2250 C C . LYS B 1 16 ? 38.125 -21.391 60.594 1 16.17 16 LYS B C 1
ATOM 2252 O O . LYS B 1 16 ? 37.969 -21.172 59.375 1 16.17 16 LYS B O 1
ATOM 2257 N N . PRO B 1 17 ? 37.625 -22.797 60.656 1 17.69 17 PRO B N 1
ATOM 2258 C CA . PRO B 1 17 ? 38.312 -24.016 61.031 1 17.69 17 PRO B CA 1
ATOM 2259 C C . PRO B 1 17 ? 38.531 -24.969 59.844 1 17.69 17 PRO B C 1
ATOM 2261 O O . PRO B 1 17 ? 37.938 -24.75 58.781 1 17.69 17 PRO B O 1
ATOM 2264 N N . PRO B 1 18 ? 38.125 -26.359 60 1 16.84 18 PRO B N 1
ATOM 2265 C CA . PRO B 1 18 ? 38.969 -27.547 60.031 1 16.84 18 PRO B CA 1
ATOM 2266 C C . PRO B 1 18 ? 38.812 -28.422 58.781 1 16.84 18 PRO B C 1
ATOM 2268 O O . PRO B 1 18 ? 39.812 -28.891 58.219 1 16.84 18 PRO B O 1
ATOM 2271 N N . ARG B 1 19 ? 37.594 -29 58.344 1 16.38 19 ARG B N 1
ATOM 2272 C CA . ARG B 1 19 ? 37.5 -30.453 58.5 1 16.38 19 ARG B CA 1
ATOM 2273 C C . ARG B 1 19 ? 38.062 -31.141 57.25 1 16.38 19 ARG B C 1
ATOM 2275 O O . ARG B 1 19 ? 38.156 -30.547 56.188 1 16.38 19 ARG B O 1
ATOM 2282 N N . ALA B 1 20 ? 37.438 -32.469 56.906 1 15.83 20 ALA B N 1
ATOM 2283 C CA . ALA B 1 20 ? 37.812 -33.875 56.969 1 15.83 20 ALA B CA 1
ATOM 2284 C C . ALA B 1 20 ? 38.062 -34.438 55.562 1 15.83 20 ALA B C 1
ATOM 2286 O O . ALA B 1 20 ? 37.656 -33.812 54.562 1 15.83 20 ALA B O 1
ATOM 2287 N N . GLY B 1 21 ? 37.562 -35.781 55.219 1 15.14 21 GLY B N 1
ATOM 2288 C CA . GLY B 1 21 ? 38.188 -37.094 55.062 1 15.14 21 GLY B CA 1
ATOM 2289 C C . GLY B 1 21 ? 38.062 -37.656 53.656 1 15.14 21 GLY B C 1
ATOM 2290 O O . GLY B 1 21 ? 38.688 -38.656 53.344 1 15.14 21 GLY B O 1
ATOM 2291 N N . ARG B 1 22 ? 37.125 -37.344 52.75 1 17.03 22 ARG B N 1
ATOM 2292 C CA . ARG B 1 22 ? 36.438 -38.5 52.188 1 17.03 22 ARG B CA 1
ATOM 2293 C C . ARG B 1 22 ? 37.344 -39.281 51.219 1 17.03 22 ARG B C 1
ATOM 2295 O O . ARG B 1 22 ? 38.062 -38.688 50.438 1 17.03 22 ARG B O 1
ATOM 2302 N N . SER B 1 23 ? 37.094 -40.688 51.094 1 15.87 23 SER B N 1
ATOM 2303 C CA . SER B 1 23 ? 37.75 -41.938 50.844 1 15.87 23 SER B CA 1
ATOM 2304 C C . SER B 1 23 ? 37.938 -42.219 49.375 1 15.87 23 SER B C 1
ATOM 2306 O O . SER B 1 23 ? 37.906 -41.281 48.562 1 15.87 23 SER B O 1
ATOM 2308 N N . SER B 1 24 ? 37.312 -43.438 48.812 1 16.2 24 SER B N 1
ATOM 2309 C CA . SER B 1 24 ? 37.844 -44.719 48.438 1 16.2 24 SER B CA 1
ATOM 2310 C C . SER B 1 24 ? 37.969 -44.875 46.938 1 16.2 24 SER B C 1
ATOM 2312 O O . SER B 1 24 ? 37.469 -44.062 46.188 1 16.2 24 SER B O 1
ATOM 2314 N N . SER B 1 25 ? 37.594 -46.219 46.25 1 16.86 25 SER B N 1
ATOM 2315 C CA . SER B 1 25 ? 38.344 -47.344 45.688 1 16.86 25 SER B CA 1
ATOM 2316 C C . SER B 1 25 ? 38.062 -47.469 44.188 1 16.86 25 SER B C 1
ATOM 2318 O O . SER B 1 25 ? 38.969 -47.844 43.406 1 16.86 25 SER B O 1
ATOM 2320 N N . PHE B 1 26 ? 36.781 -47.469 43.562 1 17.48 26 PHE B N 1
ATOM 2321 C CA . PHE B 1 26 ? 36.344 -48.719 42.938 1 17.48 26 PHE B CA 1
ATOM 2322 C C . PHE B 1 26 ? 36.969 -48.875 41.562 1 17.48 26 PHE B C 1
ATOM 2324 O O . PHE B 1 26 ? 37.281 -47.875 40.906 1 17.48 26 PHE B O 1
ATOM 2331 N N . SER B 1 27 ? 36.875 -50.156 40.875 1 17.09 27 SER B N 1
ATOM 2332 C CA . SER B 1 27 ? 37.562 -51.25 40.188 1 17.09 27 SER B CA 1
ATOM 2333 C C . SER B 1 27 ? 37.438 -51.125 38.688 1 17.09 27 SER B C 1
ATOM 2335 O O . SER B 1 27 ? 38.469 -51.156 37.969 1 17.09 27 SER B O 1
ATOM 2337 N N . LYS B 1 28 ? 36.375 -51.781 37.969 1 19.31 28 LYS B N 1
ATOM 2338 C CA . LYS B 1 28 ? 36.5 -53 37.188 1 19.31 28 LYS B CA 1
ATOM 2339 C C . LYS B 1 28 ? 36.781 -52.688 35.719 1 19.31 28 LYS B C 1
ATOM 2341 O O . LYS B 1 28 ? 37.719 -53.219 35.156 1 19.31 28 LYS B O 1
ATOM 2346 N N . GLU B 1 29 ? 35.656 -52.969 34.656 1 18.23 29 GLU B N 1
ATOM 2347 C CA . GLU B 1 29 ? 35.5 -54.125 33.781 1 18.23 29 GLU B CA 1
ATOM 2348 C C . GLU B 1 29 ? 35.969 -53.812 32.375 1 18.23 29 GLU B C 1
ATOM 2350 O O . GLU B 1 29 ? 36.906 -54.438 31.875 1 18.23 29 GLU B O 1
ATOM 2355 N N . SER B 1 30 ? 35 -53.969 31.109 1 21.02 30 SER B N 1
ATOM 2356 C CA . SER B 1 30 ? 34.844 -55 30.078 1 21.02 30 SER B CA 1
ATOM 2357 C C . SER B 1 30 ? 35.469 -54.562 28.766 1 21.02 30 SER B C 1
ATOM 2359 O O . SER B 1 30 ? 35.688 -53.375 28.531 1 21.02 30 SER B O 1
ATOM 2361 N N . GLY B 1 31 ? 35.75 -55.562 27.703 1 20.61 31 GLY B N 1
ATOM 2362 C CA . GLY B 1 31 ? 36.531 -56.094 26.609 1 20.61 31 GLY B CA 1
ATOM 2363 C C . GLY B 1 31 ? 36.125 -55.562 25.266 1 20.61 31 GLY B C 1
ATOM 2364 O O . GLY B 1 31 ? 36.531 -56.094 24.219 1 20.61 31 GLY B O 1
ATOM 2365 N N . VAL B 1 32 ? 35.344 -54.5 25.141 1 23.31 32 VAL B N 1
ATOM 2366 C CA . VAL B 1 32 ? 34.469 -54.438 23.969 1 23.31 32 VAL B CA 1
ATOM 2367 C C . VAL B 1 32 ? 35.344 -54.406 22.703 1 23.31 32 VAL B C 1
ATOM 2369 O O . VAL B 1 32 ? 36.188 -53.531 22.531 1 23.31 32 VAL B O 1
ATOM 2372 N N . SER B 1 33 ? 35.312 -55.562 22 1 23.31 33 SER B N 1
ATOM 2373 C CA . SER B 1 33 ? 35.938 -56.125 20.812 1 23.31 33 SER B CA 1
ATOM 2374 C C . SER B 1 33 ? 35.656 -55.281 19.578 1 23.31 33 SER B C 1
ATOM 2376 O O . SER B 1 33 ? 34.5 -54.875 19.344 1 23.31 33 SER B O 1
ATOM 2378 N N . LYS B 1 34 ? 36.594 -54.594 19.031 1 21.86 34 LYS B N 1
ATOM 2379 C CA . LYS B 1 34 ? 36.656 -53.688 17.891 1 21.86 34 LYS B CA 1
ATOM 2380 C C . LYS B 1 34 ? 36.281 -54.375 16.594 1 21.86 34 LYS B C 1
ATOM 2382 O O . LYS B 1 34 ? 37.125 -55.094 16 1 21.86 34 LYS B O 1
ATOM 2387 N N . ARG B 1 35 ? 35.094 -55.094 16.719 1 24.11 35 ARG B N 1
ATOM 2388 C CA . ARG B 1 35 ? 34.688 -55.812 15.523 1 24.11 35 ARG B CA 1
ATOM 2389 C C . ARG B 1 35 ? 34.844 -54.938 14.281 1 24.11 35 ARG B C 1
ATOM 2391 O O . ARG B 1 35 ? 34.469 -53.781 14.289 1 24.11 35 ARG B O 1
ATOM 2398 N N . ARG B 1 36 ? 35.812 -55.312 13.461 1 22.69 36 ARG B N 1
ATOM 2399 C CA . ARG B 1 36 ? 36.219 -54.844 12.141 1 22.69 36 ARG B CA 1
ATOM 2400 C C . ARG B 1 36 ? 35.031 -54.75 11.188 1 22.69 36 ARG B C 1
ATOM 2402 O O . ARG B 1 36 ? 34.438 -55.781 10.828 1 22.69 36 ARG B O 1
ATOM 2409 N N . LEU B 1 37 ? 34.094 -53.844 11.461 1 24.8 37 LEU B N 1
ATOM 2410 C CA . LEU B 1 37 ? 32.875 -53.781 10.641 1 24.8 37 LEU B CA 1
ATOM 2411 C C . LEU B 1 37 ? 33.219 -53.719 9.156 1 24.8 37 LEU B C 1
ATOM 2413 O O . LEU B 1 37 ? 33.906 -52.781 8.719 1 24.8 37 LEU B O 1
ATOM 2417 N N . GLU B 1 38 ? 33.5 -54.875 8.57 1 23.95 38 GLU B N 1
ATOM 2418 C CA . GLU B 1 38 ? 33.656 -55.156 7.145 1 23.95 38 GLU B CA 1
ATOM 2419 C C . GLU B 1 38 ? 32.594 -54.438 6.336 1 23.95 38 GLU B C 1
ATOM 2421 O O . GLU B 1 38 ? 31.391 -54.531 6.625 1 23.95 38 GLU B O 1
ATOM 2426 N N . SER B 1 39 ? 32.969 -53.312 5.809 1 25.12 39 SER B N 1
ATOM 2427 C CA . SER B 1 39 ? 32.219 -52.375 4.98 1 25.12 39 SER B CA 1
ATOM 2428 C C . SER B 1 39 ? 31.594 -53.062 3.77 1 25.12 39 SER B C 1
ATOM 2430 O O . SER B 1 39 ? 32.312 -53.562 2.912 1 25.12 39 SER B O 1
ATOM 2432 N N . ARG B 1 40 ? 30.578 -53.875 3.949 1 24.12 40 ARG B N 1
ATOM 2433 C CA . ARG B 1 40 ? 29.797 -54.5 2.877 1 24.12 40 ARG B CA 1
ATOM 2434 C C . ARG B 1 40 ? 29.391 -53.469 1.825 1 24.12 40 ARG B C 1
ATOM 2436 O O . ARG B 1 40 ? 28.594 -52.562 2.1 1 24.12 40 ARG B O 1
ATOM 2443 N N . ARG B 1 41 ? 30.281 -53.125 0.921 1 27.69 41 ARG B N 1
ATOM 2444 C CA . ARG B 1 41 ? 30.047 -52.531 -0.386 1 27.69 41 ARG B CA 1
ATOM 2445 C C . ARG B 1 41 ? 28.844 -53.188 -1.07 1 27.69 41 ARG B C 1
ATOM 2447 O O . ARG B 1 41 ? 28.953 -54.281 -1.621 1 27.69 41 ARG B O 1
ATOM 2454 N N . ARG B 1 42 ? 27.75 -53.281 -0.325 1 25.14 42 ARG B N 1
ATOM 2455 C CA . ARG B 1 42 ? 26.609 -53.875 -1.012 1 25.14 42 ARG B CA 1
ATOM 2456 C C . ARG B 1 42 ? 26.406 -53.25 -2.393 1 25.14 42 ARG B C 1
ATOM 2458 O O . ARG B 1 42 ? 26.594 -52.062 -2.57 1 25.14 42 ARG B O 1
ATOM 2465 N N . ALA B 1 43 ? 26.453 -54.125 -3.416 1 27.62 43 ALA B N 1
ATOM 2466 C CA . ALA B 1 43 ? 26.031 -54.156 -4.816 1 27.62 43 ALA B CA 1
ATOM 2467 C C . ALA B 1 43 ? 24.688 -53.469 -4.996 1 27.62 43 ALA B C 1
ATOM 2469 O O . ALA B 1 43 ? 23.656 -53.969 -4.574 1 27.62 43 ALA B O 1
ATOM 2470 N N . LEU B 1 44 ? 24.641 -52.219 -4.629 1 29.17 44 LEU B N 1
ATOM 2471 C CA . LEU B 1 44 ? 23.391 -51.562 -5.004 1 29.17 44 LEU B CA 1
ATOM 2472 C C . LEU B 1 44 ? 23 -51.906 -6.438 1 29.17 44 LEU B C 1
ATOM 2474 O O . LEU B 1 44 ? 23.719 -51.594 -7.379 1 29.17 44 LEU B O 1
ATOM 2478 N N . SER B 1 45 ? 22.531 -53.125 -6.617 1 26.69 45 SER B N 1
ATOM 2479 C CA . SER B 1 45 ? 21.906 -53.594 -7.855 1 26.69 45 SER B CA 1
ATOM 2480 C C . SER B 1 45 ? 21.156 -52.469 -8.547 1 26.69 45 SER B C 1
ATOM 2482 O O . SER B 1 45 ? 20.672 -51.531 -7.895 1 26.69 45 SER B O 1
ATOM 2484 N N . ASN B 1 46 ? 21.547 -52.156 -9.844 1 29.27 46 ASN B N 1
ATOM 2485 C CA . ASN B 1 46 ? 20.875 -51.438 -10.922 1 29.27 46 ASN B CA 1
ATOM 2486 C C . ASN B 1 46 ? 19.375 -51.656 -10.898 1 29.27 46 ASN B C 1
ATOM 2488 O O . ASN B 1 46 ? 18.891 -52.75 -11.242 1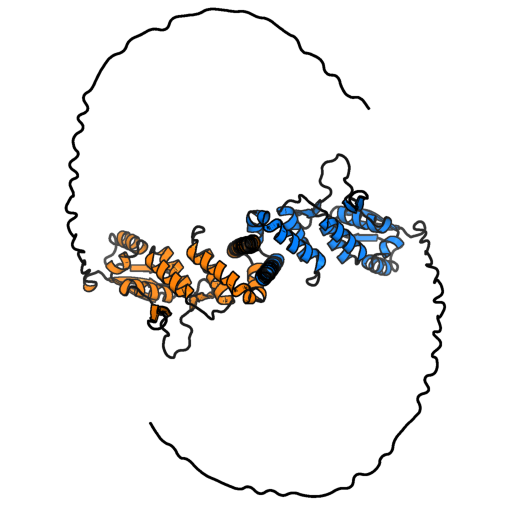 29.27 46 ASN B O 1
ATOM 2492 N N . ALA B 1 47 ? 18.734 -51.344 -9.906 1 31.34 47 ALA B N 1
ATOM 2493 C CA . ALA B 1 47 ? 17.281 -51.5 -9.93 1 31.34 47 ALA B CA 1
ATOM 2494 C C . ALA B 1 47 ? 16.703 -51.094 -11.281 1 31.34 47 ALA B C 1
ATOM 2496 O O . ALA B 1 47 ? 17 -50 -11.781 1 31.34 47 ALA B O 1
ATOM 2497 N N . GLY B 1 48 ? 16.484 -52 -12.148 1 30.64 48 GLY B N 1
ATOM 2498 C CA . GLY B 1 48 ? 15.703 -51.812 -13.359 1 30.64 48 GLY B CA 1
ATOM 2499 C C . GLY B 1 48 ? 14.625 -50.75 -13.219 1 30.64 48 GLY B C 1
ATOM 2500 O O . GLY B 1 48 ? 13.867 -50.75 -12.242 1 30.64 48 GLY B O 1
ATOM 2501 N N . THR B 1 49 ? 14.977 -49.5 -13.477 1 33.31 49 THR B N 1
ATOM 2502 C CA . THR B 1 49 ? 13.883 -48.594 -13.758 1 33.31 49 THR B CA 1
ATOM 2503 C C . THR B 1 49 ? 12.711 -49.312 -14.398 1 33.31 49 THR B C 1
ATOM 2505 O O . THR B 1 49 ? 12.805 -49.781 -15.547 1 33.31 49 THR B O 1
ATOM 2508 N N . SER B 1 50 ? 12.172 -50.312 -13.703 1 34.38 50 SER B N 1
ATOM 2509 C CA . SER B 1 50 ? 10.875 -50.75 -14.219 1 34.38 50 SER B CA 1
ATOM 2510 C C . SER B 1 50 ? 10.125 -49.594 -14.852 1 34.38 50 SER B C 1
ATOM 2512 O O . SER B 1 50 ? 9.727 -48.656 -14.164 1 34.38 50 SER B O 1
ATOM 2514 N N . GLU B 1 51 ? 10.602 -49.094 -16 1 36.75 51 GLU B N 1
ATOM 2515 C CA . GLU B 1 51 ? 9.633 -48.438 -16.859 1 36.75 51 GLU B CA 1
ATOM 2516 C C . GLU B 1 51 ? 8.242 -49.031 -16.703 1 36.75 51 GLU B C 1
ATOM 2518 O O . GLU B 1 51 ? 7.965 -50.125 -17.25 1 36.75 51 GLU B O 1
ATOM 2523 N N . ALA B 1 52 ? 7.738 -49.219 -15.469 1 37.84 52 ALA B N 1
ATOM 2524 C CA . ALA B 1 52 ? 6.301 -49.5 -15.461 1 37.84 52 ALA B CA 1
ATOM 2525 C C . ALA B 1 52 ? 5.625 -48.906 -16.703 1 37.84 52 ALA B C 1
ATOM 2527 O O . ALA B 1 52 ? 5.582 -47.688 -16.875 1 37.84 52 ALA B O 1
ATOM 2528 N N . SER B 1 53 ? 5.984 -49.469 -17.828 1 38.88 53 SER B N 1
ATOM 2529 C CA . SER B 1 53 ? 5.098 -49.281 -18.984 1 38.88 53 SER B CA 1
ATOM 2530 C C . SER B 1 53 ? 3.648 -49.125 -18.531 1 38.88 53 SER B C 1
ATOM 2532 O O . SER B 1 53 ? 2.959 -50.125 -18.312 1 38.88 53 SER B O 1
ATOM 2534 N N . PHE B 1 54 ? 3.338 -48.312 -17.484 1 41.91 54 PHE B N 1
ATOM 2535 C CA . PHE B 1 54 ? 1.938 -47.938 -17.312 1 41.91 54 PHE B CA 1
ATOM 2536 C C . PHE B 1 54 ? 1.217 -47.938 -18.656 1 41.91 54 PHE B C 1
ATOM 2538 O O . PHE B 1 54 ? 1.462 -47.062 -19.5 1 41.91 54 PHE B O 1
ATOM 2545 N N . ASP B 1 55 ? 1.098 -49.031 -19.234 1 46.56 55 ASP B N 1
ATOM 2546 C CA . ASP B 1 55 ? 0.201 -49.094 -20.391 1 46.56 55 ASP B CA 1
ATOM 2547 C C . ASP B 1 55 ? -1.022 -48.219 -20.188 1 46.56 55 ASP B C 1
ATOM 2549 O O . ASP B 1 55 ? -1.925 -48.531 -19.422 1 46.56 55 ASP B O 1
ATOM 2553 N N . LYS B 1 56 ? -0.851 -46.781 -20.172 1 54.84 56 LYS B N 1
ATOM 2554 C CA . LYS B 1 56 ? -1.912 -45.781 -20.109 1 54.84 56 LYS B CA 1
ATOM 2555 C C . LYS B 1 56 ? -3.238 -46.375 -20.594 1 54.84 56 LYS B C 1
ATOM 2557 O O . LYS B 1 56 ? -4.305 -45.969 -20.109 1 54.84 56 LYS B O 1
ATOM 2562 N N . ASN B 1 57 ? -3.135 -47.438 -21.453 1 56.41 57 ASN B N 1
ATOM 2563 C CA . ASN B 1 57 ? -4.301 -47.938 -22.172 1 56.41 57 ASN B CA 1
ATOM 2564 C C . ASN B 1 57 ? -5.141 -48.875 -21.312 1 56.41 57 ASN B C 1
ATOM 2566 O O . ASN B 1 57 ? -6.348 -49 -21.531 1 56.41 57 ASN B O 1
ATOM 2570 N N . ILE B 1 58 ? -4.535 -49.312 -20.109 1 67.69 58 ILE B N 1
ATOM 2571 C CA . ILE B 1 58 ? -5.336 -50.281 -19.391 1 67.69 58 ILE B CA 1
ATOM 2572 C C . ILE B 1 58 ? -5.891 -49.656 -18.109 1 67.69 58 ILE B C 1
ATOM 2574 O O . ILE B 1 58 ? -6.73 -50.25 -17.422 1 67.69 58 ILE B O 1
ATOM 2578 N N . SER B 1 59 ? -5.668 -48.438 -17.953 1 84.81 59 SER B N 1
ATOM 2579 C CA . SER B 1 59 ? -6.113 -47.781 -16.734 1 84.81 59 SER B CA 1
ATOM 2580 C C . SER B 1 59 ? -7.562 -47.312 -16.844 1 84.81 59 SER B C 1
ATOM 2582 O O . SER B 1 59 ? -7.996 -46.875 -17.906 1 84.81 59 SER B O 1
ATOM 2584 N N . PRO B 1 60 ? -8.383 -47.531 -15.727 1 88.38 60 PRO B N 1
ATOM 2585 C CA . PRO B 1 60 ? -9.773 -47.094 -15.773 1 88.38 60 PRO B CA 1
ATOM 2586 C C . PRO B 1 60 ? -9.898 -45.594 -16.109 1 88.38 60 PRO B C 1
ATOM 2588 O O . PRO B 1 60 ? -8.992 -44.812 -15.805 1 88.38 60 PRO B O 1
ATOM 2591 N N . ILE B 1 61 ? -10.898 -45.281 -16.797 1 92.06 61 ILE B N 1
ATOM 2592 C CA . ILE B 1 61 ? -11.18 -43.875 -17.172 1 92.06 61 ILE B CA 1
ATOM 2593 C C . ILE B 1 61 ? -12.008 -43.219 -16.078 1 92.06 61 ILE B C 1
ATOM 2595 O O . ILE B 1 61 ? -12.984 -43.781 -15.594 1 92.06 61 ILE B O 1
ATOM 2599 N N . VAL B 1 62 ? -11.57 -42.094 -15.742 1 94 62 VAL B N 1
ATOM 2600 C CA . VAL B 1 62 ? -12.258 -41.281 -14.75 1 94 62 VAL B CA 1
ATOM 2601 C C . VAL B 1 62 ? -12.891 -40.062 -15.43 1 94 62 VAL B C 1
ATOM 2603 O O . VAL B 1 62 ? -12.258 -39.406 -16.25 1 94 62 VAL B O 1
ATOM 2606 N N . THR B 1 63 ? -14.141 -39.781 -15.172 1 95.5 63 THR B N 1
ATOM 2607 C CA . THR B 1 63 ? -14.844 -38.625 -15.688 1 95.5 63 THR B CA 1
ATOM 2608 C C . THR B 1 63 ? -14.742 -37.469 -14.711 1 95.5 63 THR B C 1
ATOM 2610 O O . THR B 1 63 ? -15.031 -37.594 -13.523 1 95.5 63 THR B O 1
ATOM 2613 N N . LEU B 1 64 ? -14.305 -36.344 -15.242 1 96.81 64 LEU B N 1
ATOM 2614 C CA . LEU B 1 64 ? -14.188 -35.125 -14.422 1 96.81 64 LEU B CA 1
ATOM 2615 C C . LEU B 1 64 ? -15.141 -34.062 -14.914 1 96.81 64 LEU B C 1
ATOM 2617 O O . LEU B 1 64 ? -15.219 -33.781 -16.109 1 96.81 64 LEU B O 1
ATOM 2621 N N . VAL B 1 65 ? -15.914 -33.5 -14.008 1 97.56 65 VAL B N 1
ATOM 2622 C CA . VAL B 1 65 ? -16.781 -32.375 -14.289 1 97.56 65 VAL B CA 1
ATOM 2623 C C . VAL B 1 65 ? -16.188 -31.094 -13.703 1 97.56 65 VAL B C 1
ATOM 2625 O O . VAL B 1 65 ? -16.094 -30.953 -12.477 1 97.56 65 VAL B O 1
ATOM 2628 N N . VAL B 1 66 ? -15.867 -30.156 -14.609 1 97.88 66 VAL B N 1
ATOM 2629 C CA . VAL B 1 66 ? -15.008 -29.047 -14.172 1 97.88 66 VAL B CA 1
ATOM 2630 C C . VAL B 1 66 ? -15.711 -27.719 -14.391 1 97.88 66 VAL B C 1
ATOM 2632 O O . VAL B 1 66 ? -16.25 -27.469 -15.477 1 97.88 66 VAL B O 1
ATOM 2635 N N . GLY B 1 67 ? -15.695 -26.844 -13.352 1 96.75 67 GLY B N 1
ATOM 2636 C CA . GLY B 1 67 ? -16.094 -25.453 -13.469 1 96.75 67 GLY B CA 1
ATOM 2637 C C . GLY B 1 67 ? -17.594 -25.266 -13.391 1 96.75 67 GLY B C 1
ATOM 2638 O O . GLY B 1 67 ? -18.344 -26.234 -13.258 1 96.75 67 GLY B O 1
ATOM 2639 N N . GLN B 1 68 ? -17.953 -24 -13.539 1 92.69 68 GLN B N 1
ATOM 2640 C CA . GLN B 1 68 ? -19.359 -23.625 -13.508 1 92.69 68 GLN B CA 1
ATOM 2641 C C . GLN B 1 68 ? -20.094 -24.109 -14.742 1 92.69 68 GLN B C 1
ATOM 2643 O O . GLN B 1 68 ? -21.281 -24.438 -14.68 1 92.69 68 GLN B O 1
ATOM 2648 N N . GLU B 1 69 ? -19.375 -24.219 -15.734 1 91.88 69 GLU B N 1
ATOM 2649 C CA . GLU B 1 69 ? -19.953 -24.672 -17 1 91.88 69 GLU B CA 1
ATOM 2650 C C . GLU B 1 69 ? -20.062 -26.188 -17.047 1 91.88 69 GLU B C 1
ATOM 2652 O O . GLU B 1 69 ? -20.625 -26.75 -17.984 1 91.88 69 GLU B O 1
ATOM 2657 N N . GLN B 1 70 ? -19.531 -26.844 -16.141 1 96.19 70 GLN B N 1
ATOM 2658 C CA . GLN B 1 70 ? -19.594 -28.297 -16.031 1 96.19 70 GLN B CA 1
ATOM 2659 C C . GLN B 1 70 ? -19 -28.969 -17.25 1 96.19 70 GLN B C 1
ATOM 2661 O O . GLN B 1 70 ? -19.594 -29.891 -17.812 1 96.19 70 GLN B O 1
ATOM 2666 N N . ARG B 1 71 ? -17.828 -28.453 -17.641 1 97.56 71 ARG B N 1
ATOM 2667 C CA . ARG B 1 71 ? -17.141 -29.078 -18.766 1 97.56 71 ARG B CA 1
ATOM 2668 C C . ARG B 1 71 ? -16.656 -30.469 -18.391 1 97.56 71 ARG B C 1
ATOM 2670 O O . ARG B 1 71 ? -16.125 -30.688 -17.297 1 97.56 71 ARG B O 1
ATOM 2677 N N . ILE B 1 72 ? -16.828 -31.375 -19.359 1 97.5 72 ILE B N 1
ATOM 2678 C CA . ILE B 1 72 ? -16.516 -32.75 -19.062 1 97.5 72 ILE B CA 1
ATOM 2679 C C . ILE B 1 72 ? -15.133 -33.094 -19.625 1 97.5 72 ILE B C 1
ATOM 2681 O O . ILE B 1 72 ? -14.812 -32.781 -20.766 1 97.5 72 ILE B O 1
ATOM 2685 N N . PHE B 1 73 ? -14.336 -33.75 -18.734 1 97.31 73 PHE B N 1
ATOM 2686 C CA . PHE B 1 73 ? -13.031 -34.281 -19.109 1 97.31 73 PHE B CA 1
ATOM 2687 C C . PHE B 1 73 ? -12.945 -35.781 -18.797 1 97.31 73 PHE B C 1
ATOM 2689 O O . PHE B 1 73 ? -13.664 -36.281 -17.938 1 97.31 73 PHE B O 1
ATOM 2696 N N . ALA B 1 74 ? -12.164 -36.438 -19.625 1 95.56 74 ALA B N 1
ATOM 2697 C CA . ALA B 1 74 ? -11.844 -37.844 -19.359 1 95.56 74 ALA B CA 1
ATOM 2698 C C . ALA B 1 74 ? -10.336 -38.031 -19.219 1 95.56 74 ALA B C 1
ATOM 2700 O O . ALA B 1 74 ? -9.555 -37.438 -19.984 1 95.56 74 ALA B O 1
ATOM 2701 N N . ALA B 1 75 ? -9.992 -38.75 -18.156 1 96.12 75 ALA B N 1
ATOM 2702 C CA . ALA B 1 75 ? -8.57 -39 -17.938 1 96.12 75 ALA B CA 1
ATOM 2703 C C . ALA B 1 75 ? -8.32 -40.375 -17.359 1 96.12 75 ALA B C 1
ATOM 2705 O O . ALA B 1 75 ? -9.211 -40.969 -16.734 1 96.12 75 ALA B O 1
ATOM 2706 N N . HIS B 1 76 ? -7.168 -40.938 -17.688 1 95.06 76 HIS B N 1
ATOM 2707 C CA . HIS B 1 76 ? -6.785 -42.219 -17.109 1 95.06 76 HIS B CA 1
ATOM 2708 C C . HIS B 1 76 ? -6.469 -42.062 -15.617 1 95.06 76 HIS B C 1
ATOM 2710 O O . HIS B 1 76 ? -5.793 -41.125 -15.219 1 95.06 76 HIS B O 1
ATOM 2716 N N . GLU B 1 77 ? -6.945 -43.031 -14.844 1 93.94 77 GLU B N 1
ATOM 2717 C CA . GLU B 1 77 ? -6.777 -43 -13.398 1 93.94 77 GLU B CA 1
ATOM 2718 C C . GLU B 1 77 ? -5.301 -42.906 -13.016 1 93.94 77 GLU B C 1
ATOM 2720 O O . GLU B 1 77 ? -4.926 -42.188 -12.109 1 93.94 77 GLU B O 1
ATOM 2725 N N . ASN B 1 78 ? -4.473 -43.719 -13.672 1 93.94 78 ASN B N 1
ATOM 2726 C CA . ASN B 1 78 ? -3.053 -43.75 -13.344 1 93.94 78 ASN B CA 1
ATOM 2727 C C . ASN B 1 78 ? -2.383 -42.406 -13.586 1 93.94 78 ASN B C 1
ATOM 2729 O O . ASN B 1 78 ? -1.458 -42.031 -12.867 1 93.94 78 ASN B O 1
ATOM 2733 N N . VAL B 1 79 ? -2.85 -41.688 -14.531 1 96.44 79 VAL B N 1
ATOM 2734 C CA . VAL B 1 79 ? -2.316 -40.375 -14.844 1 96.44 79 VAL B CA 1
ATOM 2735 C C . VAL B 1 79 ? -2.746 -39.375 -13.773 1 96.44 79 VAL B C 1
ATOM 2737 O O . VAL B 1 79 ? -1.929 -38.594 -13.281 1 96.44 79 VAL B O 1
ATOM 2740 N N . LEU B 1 80 ? -3.98 -39.438 -13.391 1 96.62 80 LEU B N 1
ATOM 2741 C CA . LEU B 1 80 ? -4.508 -38.531 -12.367 1 96.62 80 LEU B CA 1
ATOM 2742 C C . LEU B 1 80 ? -3.812 -38.781 -11.031 1 96.62 80 LEU B C 1
ATOM 2744 O O . LEU B 1 80 ? -3.604 -37.844 -10.258 1 96.62 80 LEU B O 1
ATOM 2748 N N . CYS B 1 81 ? -3.352 -39.969 -10.828 1 95.56 81 CYS B N 1
ATOM 2749 C CA . CYS B 1 81 ? -2.814 -40.344 -9.523 1 95.56 81 CYS B CA 1
ATOM 2750 C C . CYS B 1 81 ? -1.392 -39.844 -9.352 1 95.56 81 CYS B C 1
ATOM 2752 O O . CYS B 1 81 ? -0.812 -39.938 -8.266 1 95.56 81 CYS B O 1
ATOM 2754 N N . ILE B 1 82 ? -0.873 -39.188 -10.406 1 95.5 82 ILE B N 1
ATOM 2755 C CA . ILE B 1 82 ? 0.368 -38.438 -10.25 1 95.5 82 ILE B CA 1
ATOM 2756 C C . ILE B 1 82 ? 0.171 -37.312 -9.234 1 95.5 82 ILE B C 1
ATOM 2758 O O . ILE B 1 82 ? 1.099 -36.969 -8.5 1 95.5 82 ILE B O 1
ATOM 2762 N N . SER B 1 83 ? -0.967 -36.844 -9.188 1 97.81 83 SER B N 1
ATOM 2763 C CA . SER B 1 83 ? -1.371 -35.844 -8.219 1 97.81 83 SER B CA 1
ATOM 2764 C C . SER B 1 83 ? -1.846 -36.469 -6.914 1 97.81 83 SER B C 1
ATOM 2766 O O . SER B 1 83 ? -2.77 -37.312 -6.918 1 97.81 83 SER B O 1
ATOM 2768 N N . PRO B 1 84 ? -1.209 -36.094 -5.816 1 97.38 84 PRO B N 1
ATOM 2769 C CA . PRO B 1 84 ? -1.667 -36.625 -4.527 1 97.38 84 PRO B CA 1
ATOM 2770 C C . PRO B 1 84 ? -3.135 -36.312 -4.25 1 97.38 84 PRO B C 1
ATOM 2772 O O . PRO B 1 84 ? -3.826 -37.094 -3.6 1 97.38 84 PRO B O 1
ATOM 2775 N N . PHE B 1 85 ? -3.6 -35.219 -4.672 1 96.88 85 PHE B N 1
ATOM 2776 C CA . PHE B 1 85 ? -4.996 -34.844 -4.496 1 96.88 85 PHE B CA 1
ATOM 2777 C C . PHE B 1 85 ? -5.922 -35.844 -5.148 1 96.88 85 PHE B C 1
ATOM 2779 O O . PHE B 1 85 ? -6.832 -36.375 -4.5 1 96.88 85 PHE B O 1
ATOM 2786 N N . PHE B 1 86 ? -5.691 -36.156 -6.371 1 96.44 86 PHE B N 1
ATOM 2787 C CA . PHE B 1 86 ? -6.543 -37.062 -7.113 1 96.44 86 PHE B CA 1
ATOM 2788 C C . PHE B 1 86 ? -6.375 -38.5 -6.598 1 96.44 86 PHE B C 1
ATOM 2790 O O . PHE B 1 86 ? -7.332 -39.281 -6.566 1 96.44 86 PHE B O 1
ATOM 2797 N N . GLN B 1 87 ? -5.191 -38.781 -6.254 1 94.81 87 GLN B N 1
ATOM 2798 C CA . GLN B 1 87 ? -4.949 -40.094 -5.668 1 94.81 87 GLN B CA 1
ATOM 2799 C C . GLN B 1 87 ? -5.824 -40.312 -4.438 1 94.81 87 GLN B C 1
ATOM 2801 O O . GLN B 1 87 ? -6.453 -41.375 -4.305 1 94.81 87 GLN B O 1
ATOM 2806 N N . SER B 1 88 ? -5.859 -39.312 -3.6 1 94.5 88 SER B N 1
ATOM 2807 C CA . SER B 1 88 ? -6.648 -39.406 -2.375 1 94.5 88 SER B CA 1
ATOM 2808 C C . SER B 1 88 ? -8.141 -39.469 -2.684 1 94.5 88 SER B C 1
ATOM 2810 O O . SER B 1 88 ? -8.859 -40.281 -2.066 1 94.5 88 SER B O 1
ATOM 2812 N N . VAL B 1 89 ? -8.57 -38.719 -3.617 1 93.38 89 VAL B N 1
ATOM 2813 C CA . VAL B 1 89 ? -9.984 -38.688 -3.979 1 93.38 89 VAL B CA 1
ATOM 2814 C C . VAL B 1 89 ? -10.414 -40.031 -4.551 1 93.38 89 VAL B C 1
ATOM 2816 O O . VAL B 1 89 ? -11.477 -40.562 -4.203 1 93.38 89 VAL B O 1
ATOM 2819 N N . LEU B 1 90 ? -9.648 -40.625 -5.402 1 91.44 90 LEU B N 1
ATOM 2820 C CA . LEU B 1 90 ? -9.984 -41.875 -6.105 1 91.44 90 LEU B CA 1
ATOM 2821 C C . LEU B 1 90 ? -9.875 -43.062 -5.172 1 91.44 90 LEU B C 1
ATOM 2823 O O . LEU B 1 90 ? -10.617 -44.031 -5.32 1 91.44 90 LEU B O 1
ATOM 2827 N N . GLN B 1 91 ? -8.977 -43 -4.266 1 87.56 91 GLN B N 1
ATOM 2828 C CA . GLN B 1 91 ? -8.852 -44.031 -3.268 1 87.56 91 GLN B CA 1
ATOM 2829 C C . GLN B 1 91 ? -10.086 -44.094 -2.371 1 87.56 91 GLN B C 1
ATOM 2831 O O . GLN B 1 91 ? -10.523 -45.188 -1.961 1 87.56 91 GLN B O 1
ATOM 2836 N N . ASN B 1 92 ? -10.617 -42.938 -2.129 1 84.75 92 ASN B N 1
ATOM 2837 C CA . ASN B 1 92 ? -11.789 -42.844 -1.271 1 84.75 92 ASN B CA 1
ATOM 2838 C C . ASN B 1 92 ? -13.055 -43.281 -2.014 1 84.75 92 ASN B C 1
ATOM 2840 O O . ASN B 1 92 ? -14.031 -43.719 -1.394 1 84.75 92 ASN B O 1
ATOM 2844 N N . GLN B 1 93 ? -13.141 -43.062 -3.314 1 77 93 GLN B N 1
ATOM 2845 C CA . GLN B 1 93 ? -14.305 -43.438 -4.121 1 77 93 GLN B CA 1
ATOM 2846 C C . GLN B 1 93 ? -14.32 -44.938 -4.434 1 77 93 GLN B C 1
ATOM 2848 O O . GLN B 1 93 ? -15.375 -45.5 -4.699 1 77 93 GLN B O 1
ATOM 2853 N N . MET B 1 94 ? -13.156 -45.625 -4.766 1 63.19 94 MET B N 1
ATOM 2854 C CA . MET B 1 94 ? -13.07 -47.031 -5.125 1 63.19 94 MET B CA 1
ATOM 2855 C C . MET B 1 94 ? -14 -47.875 -4.258 1 63.19 94 MET B C 1
ATOM 2857 O O . MET B 1 94 ? -14.547 -48.875 -4.719 1 63.19 94 MET B O 1
ATOM 2861 N N . MET B 1 95 ? -14.297 -47.375 -3.129 1 58.31 95 MET B N 1
ATOM 2862 C CA . MET B 1 95 ? -15.117 -48.219 -2.287 1 58.31 95 MET B CA 1
ATOM 2863 C C . MET B 1 95 ? -16.594 -48.156 -2.695 1 58.31 95 MET B C 1
ATOM 2865 O O . MET B 1 95 ? -17.359 -49.094 -2.465 1 58.31 95 MET B O 1
ATOM 2869 N N . ASP B 1 96 ? -16.859 -47.094 -3.498 1 55.62 96 ASP B N 1
ATOM 2870 C CA . ASP B 1 96 ? -18.312 -47 -3.611 1 55.62 96 ASP B CA 1
ATOM 2871 C C . ASP B 1 96 ? -18.766 -47.219 -5.051 1 55.62 96 ASP B C 1
ATOM 2873 O O . ASP B 1 96 ? -19.875 -47.688 -5.285 1 55.62 96 ASP B O 1
ATOM 2877 N N . SER B 1 97 ? -18.219 -46.625 -6.195 1 58.75 97 SER B N 1
ATOM 2878 C CA . SER B 1 97 ? -18.969 -46.594 -7.449 1 58.75 97 SER B CA 1
ATOM 2879 C C . SER B 1 97 ? -18.141 -47.156 -8.602 1 58.75 97 SER B C 1
ATOM 2881 O O . SER B 1 97 ? -16.906 -47.125 -8.562 1 58.75 97 SER B O 1
ATOM 2883 N N . GLN B 1 98 ? -18.734 -48.031 -9.523 1 60.66 98 GLN B N 1
ATOM 2884 C CA . GLN B 1 98 ? -18.234 -48.594 -10.773 1 60.66 98 GLN B CA 1
ATOM 2885 C C . GLN B 1 98 ? -17.656 -47.5 -11.672 1 60.66 98 GLN B C 1
ATOM 2887 O O . GLN B 1 98 ? -16.703 -47.75 -12.406 1 60.66 98 GLN B O 1
ATOM 2892 N N . THR B 1 99 ? -18.297 -46.375 -11.68 1 69.69 99 THR B N 1
ATOM 2893 C CA . THR B 1 99 ? -17.812 -45.281 -12.531 1 69.69 99 THR B CA 1
ATOM 2894 C C . THR B 1 99 ? -17.266 -44.156 -11.695 1 69.69 99 THR B C 1
ATOM 2896 O O . THR B 1 99 ? -18 -43.562 -10.883 1 69.69 99 THR B O 1
ATOM 2899 N N . LYS B 1 100 ? -15.977 -44 -11.75 1 86.06 100 LYS B N 1
ATOM 2900 C CA . LYS B 1 100 ? -15.344 -42.969 -10.938 1 86.06 100 LYS B CA 1
ATOM 2901 C C . LYS B 1 100 ? -15.578 -41.562 -11.539 1 86.06 100 LYS B C 1
ATOM 2903 O O . LYS B 1 100 ? -15.398 -41.375 -12.742 1 86.06 100 LYS B O 1
ATOM 2908 N N . LYS B 1 101 ? -16.234 -40.75 -10.781 1 90.56 101 LYS B N 1
ATOM 2909 C CA . LYS B 1 101 ? -16.516 -39.375 -11.18 1 90.56 101 LYS B CA 1
ATOM 2910 C C . LYS B 1 101 ? -15.969 -38.375 -10.156 1 90.56 101 LYS B C 1
ATOM 2912 O O . LYS B 1 101 ? -16.109 -38.594 -8.953 1 90.56 101 LYS B O 1
ATOM 2917 N N . ILE B 1 102 ? -15.281 -37.375 -10.656 1 94.94 102 ILE B N 1
ATOM 2918 C CA . ILE B 1 102 ? -14.758 -36.312 -9.789 1 94.94 102 ILE B CA 1
ATOM 2919 C C . ILE B 1 102 ? -15.312 -34.969 -10.219 1 94.94 102 ILE B C 1
ATOM 2921 O O . ILE B 1 102 ? -15.305 -34.625 -11.406 1 94.94 102 ILE B O 1
ATOM 2925 N N . SER B 1 103 ? -15.859 -34.188 -9.273 1 95.94 103 SER B N 1
ATOM 2926 C CA . SER B 1 103 ? -16.375 -32.844 -9.539 1 95.94 103 SER B CA 1
ATOM 2927 C C . SER B 1 103 ? -15.414 -31.797 -9.016 1 95.94 103 SER B C 1
ATOM 2929 O O . SER B 1 103 ? -14.969 -31.859 -7.871 1 95.94 103 SER B O 1
ATOM 2931 N N . LEU B 1 104 ? -15.039 -30.875 -9.867 1 97.19 104 LEU B N 1
ATOM 2932 C CA . LEU B 1 104 ? -14.219 -29.719 -9.523 1 97.19 104 LEU B CA 1
ATOM 2933 C C . LEU B 1 104 ? -14.938 -28.422 -9.883 1 97.19 104 LEU B C 1
ATOM 2935 O O . LEU B 1 104 ? -14.508 -27.703 -10.789 1 97.19 104 LEU B O 1
ATOM 2939 N N . PRO B 1 105 ? -15.891 -28.016 -9.133 1 95.38 105 PRO B N 1
ATOM 2940 C CA . PRO B 1 105 ? -16.75 -26.875 -9.5 1 95.38 105 PRO B CA 1
ATOM 2941 C C . PRO B 1 105 ? -16 -25.547 -9.461 1 95.38 105 PRO B C 1
ATOM 2943 O O . PRO B 1 105 ? -16.375 -24.609 -10.188 1 95.38 105 PRO B O 1
ATOM 2946 N N . ASP B 1 106 ? -14.898 -25.438 -8.703 1 93.19 106 ASP B N 1
ATOM 2947 C CA . ASP B 1 106 ? -14.227 -24.141 -8.523 1 93.19 106 ASP B CA 1
ATOM 2948 C C . ASP B 1 106 ? -13.016 -24.031 -9.438 1 93.19 106 ASP B C 1
ATOM 2950 O O . ASP B 1 106 ? -12.312 -23 -9.422 1 93.19 106 ASP B O 1
ATOM 2954 N N . GLU B 1 107 ? -12.797 -25.078 -10.18 1 96.25 107 GLU B N 1
ATOM 2955 C CA . GLU B 1 107 ? -11.664 -25.062 -11.094 1 96.25 107 GLU B CA 1
ATOM 2956 C C . GLU B 1 107 ? -12.062 -24.5 -12.461 1 96.25 107 GLU B C 1
ATOM 2958 O O . GLU B 1 107 ? -13.203 -24.672 -12.898 1 96.25 107 GLU B O 1
ATOM 2963 N N . GLU B 1 108 ? -11.117 -23.797 -13.109 1 96.62 108 GLU B N 1
ATOM 2964 C CA . GLU B 1 108 ? -11.344 -23.328 -14.469 1 96.62 108 GLU B CA 1
ATOM 2965 C C . GLU B 1 108 ? -11.031 -24.406 -15.5 1 96.62 108 GLU B C 1
ATOM 2967 O O . GLU B 1 108 ? -9.945 -25 -15.484 1 96.62 108 GLU B O 1
ATOM 2972 N N . PRO B 1 109 ? -11.969 -24.641 -16.406 1 97.25 109 PRO B N 1
ATOM 2973 C CA . PRO B 1 109 ? -11.742 -25.703 -17.406 1 97.25 109 PRO B CA 1
ATOM 2974 C C . PRO B 1 109 ? -10.453 -25.5 -18.188 1 97.25 109 PRO B C 1
ATOM 2976 O O . PRO B 1 109 ? -9.734 -26.453 -18.469 1 97.25 109 PRO B O 1
ATOM 2979 N N . GLU B 1 110 ? -10.164 -24.281 -18.547 1 96 110 GLU B N 1
ATOM 2980 C CA . GLU B 1 110 ? -8.945 -24.016 -19.312 1 96 110 GLU B CA 1
ATOM 2981 C C . GLU B 1 110 ? -7.699 -24.344 -18.5 1 96 110 GLU B C 1
ATOM 2983 O O . GLU B 1 110 ? -6.719 -24.859 -19.047 1 96 110 GLU B O 1
ATOM 2988 N N . VAL B 1 111 ? -7.73 -24.062 -17.297 1 97.69 111 VAL B N 1
ATOM 2989 C CA . VAL B 1 111 ? -6.621 -24.375 -16.406 1 97.69 111 VAL B CA 1
ATOM 2990 C C . VAL B 1 111 ? -6.48 -25.891 -16.25 1 97.69 111 VAL B C 1
ATOM 2992 O O . VAL B 1 111 ? -5.383 -26.422 -16.406 1 97.69 111 VAL B O 1
ATOM 2995 N N . PHE B 1 112 ? -7.574 -26.547 -16.031 1 98.19 112 PHE B N 1
ATOM 2996 C CA . PHE B 1 112 ? -7.527 -27.984 -15.852 1 98.19 112 PHE B CA 1
ATOM 2997 C C . PHE B 1 112 ? -7.043 -28.672 -17.125 1 98.19 112 PHE B C 1
ATOM 2999 O O . PHE B 1 112 ? -6.316 -29.672 -17.062 1 98.19 112 PHE B O 1
ATOM 3006 N N . SER B 1 113 ? -7.512 -28.125 -18.234 1 97.75 113 SER B N 1
ATOM 3007 C CA . SER B 1 113 ? -7.043 -28.656 -19.5 1 97.75 113 SER B CA 1
ATOM 3008 C C . SER B 1 113 ? -5.52 -28.625 -19.594 1 97.75 113 SER B C 1
ATOM 3010 O O . SER B 1 113 ? -4.895 -29.578 -20.047 1 97.75 113 SER B O 1
ATOM 3012 N N . SER B 1 114 ? -4.938 -27.547 -19.172 1 97.75 114 SER B N 1
ATOM 3013 C CA . SER B 1 114 ? -3.484 -27.406 -19.172 1 97.75 114 SER B CA 1
ATOM 3014 C C . SER B 1 114 ? -2.828 -28.359 -18.188 1 97.75 114 SER B C 1
ATOM 3016 O O . SER B 1 114 ? -1.77 -28.938 -18.469 1 97.75 114 SER B O 1
ATOM 3018 N N . ILE B 1 115 ? -3.443 -28.547 -17.062 1 98.25 115 ILE B N 1
ATOM 3019 C CA . ILE B 1 115 ? -2.93 -29.484 -16.062 1 98.25 115 ILE B CA 1
ATOM 3020 C C . ILE B 1 115 ? -2.936 -30.906 -16.609 1 98.25 115 ILE B C 1
ATOM 3022 O O . ILE B 1 115 ? -1.944 -31.625 -16.5 1 98.25 115 ILE B O 1
ATOM 3026 N N . LEU B 1 116 ? -4.043 -31.25 -17.25 1 98.06 116 LEU B N 1
ATOM 3027 C CA . LEU B 1 116 ? -4.156 -32.562 -17.844 1 98.06 116 LEU B CA 1
ATOM 3028 C C . LEU B 1 116 ? -3.113 -32.781 -18.938 1 98.06 116 LEU B C 1
ATOM 3030 O O . LEU B 1 116 ? -2.49 -33.844 -19.031 1 98.06 116 LEU B O 1
ATOM 3034 N N . GLU B 1 117 ? -3 -31.734 -19.719 1 98 117 GLU B N 1
ATOM 3035 C CA . GLU B 1 117 ? -1.974 -31.797 -20.75 1 98 117 GLU B CA 1
ATOM 3036 C C . GLU B 1 117 ? -0.595 -32.062 -20.156 1 98 117 GLU B C 1
ATOM 3038 O O . GLU B 1 117 ? 0.16 -32.875 -20.656 1 98 117 GLU B O 1
ATOM 3043 N N . TYR B 1 118 ? -0.274 -31.375 -19.141 1 98.19 118 TYR B N 1
ATOM 3044 C CA . TYR B 1 118 ? 1 -31.562 -18.453 1 98.19 118 TYR B CA 1
ATOM 3045 C C . TYR B 1 118 ? 1.128 -33 -17.922 1 98.19 118 TYR B C 1
ATOM 3047 O O . TYR B 1 118 ? 2.184 -33.594 -18.062 1 98.19 118 TYR B O 1
ATOM 3055 N N . LEU B 1 119 ? 0.098 -33.531 -17.312 1 97.69 119 LEU B N 1
ATOM 3056 C CA . LEU B 1 119 ? 0.138 -34.844 -16.734 1 97.69 119 LEU B CA 1
ATOM 3057 C C . LEU B 1 119 ? 0.393 -35.906 -17.797 1 97.69 119 LEU B C 1
ATOM 3059 O O . LEU B 1 119 ? 1.062 -36.906 -17.547 1 97.69 119 LEU B O 1
ATOM 3063 N N . TYR B 1 120 ? -0.064 -35.625 -18.984 1 97 120 TYR B N 1
ATOM 3064 C CA . TYR B 1 120 ? 0.075 -36.594 -20.062 1 97 120 TYR B CA 1
ATOM 3065 C C . TYR B 1 120 ? 1.372 -36.375 -20.828 1 97 120 TYR B C 1
ATOM 3067 O O . TYR B 1 120 ? 2.008 -37.344 -21.266 1 97 120 TYR B O 1
ATOM 3075 N N . LYS B 1 121 ? 1.764 -35.094 -21 1 96.38 121 LYS B N 1
ATOM 3076 C CA . LYS B 1 121 ? 2.824 -34.781 -21.953 1 96.38 121 LYS B CA 1
ATOM 3077 C C . LYS B 1 121 ? 4.059 -34.219 -21.25 1 96.38 121 LYS B C 1
ATOM 3079 O O . LYS B 1 121 ? 5.125 -34.094 -21.859 1 96.38 121 LYS B O 1
ATOM 3084 N N . GLY B 1 122 ? 3.938 -33.844 -20 1 96.25 122 GLY B N 1
ATOM 3085 C CA . GLY B 1 122 ? 5.055 -33.281 -19.25 1 96.25 122 GLY B CA 1
ATOM 3086 C C . GLY B 1 122 ? 5.219 -31.797 -19.469 1 96.25 122 GLY B C 1
ATOM 3087 O O . GLY B 1 122 ? 6.172 -31.203 -18.953 1 96.25 122 GLY B O 1
ATOM 3088 N N . ASP B 1 123 ? 4.352 -31.25 -20.328 1 96.75 123 ASP B N 1
ATOM 3089 C CA . ASP B 1 123 ? 4.309 -29.812 -20.609 1 96.75 123 ASP B CA 1
ATOM 3090 C C . ASP B 1 123 ? 2.91 -29.375 -21.047 1 96.75 123 ASP B C 1
ATOM 3092 O O . ASP B 1 123 ? 2.018 -30.219 -21.203 1 96.75 123 ASP B O 1
ATOM 3096 N N . TYR B 1 124 ? 2.658 -28.078 -20.984 1 96.56 124 TYR B N 1
ATOM 3097 C CA . TYR B 1 124 ? 1.395 -27.547 -21.484 1 96.56 124 TYR B CA 1
ATOM 3098 C C . TYR B 1 124 ? 1.634 -26.391 -22.438 1 96.56 124 TYR B C 1
ATOM 3100 O O . TYR B 1 124 ? 2.725 -25.812 -22.469 1 96.56 124 TYR B O 1
ATOM 3108 N N . THR B 1 125 ? 0.656 -26.109 -23.219 1 93.38 125 THR B N 1
ATOM 3109 C CA . THR B 1 125 ? 0.783 -25.062 -24.234 1 93.38 125 THR B CA 1
ATOM 3110 C C . THR B 1 125 ? 0.694 -23.672 -23.609 1 93.38 125 THR B C 1
ATOM 3112 O O . THR B 1 125 ? -0.175 -23.422 -22.766 1 93.38 125 THR B O 1
ATOM 3115 N N . PRO B 1 126 ? 1.439 -22.688 -24.031 1 93.94 126 PRO B N 1
ATOM 3116 C CA . PRO B 1 126 ? 2.541 -22.781 -24.984 1 93.94 126 PRO B CA 1
ATOM 3117 C C . PRO B 1 126 ? 3.758 -23.5 -24.406 1 93.94 126 PRO B C 1
ATOM 3119 O O . PRO B 1 126 ? 4.09 -23.328 -23.234 1 93.94 126 PRO B O 1
ATOM 3122 N N . ARG B 1 127 ? 4.445 -24.281 -25.234 1 93.69 127 ARG B N 1
ATOM 3123 C CA . ARG B 1 127 ? 5.531 -25.156 -24.797 1 93.69 127 ARG B CA 1
ATOM 3124 C C . ARG B 1 127 ? 6.836 -24.375 -24.656 1 93.69 127 ARG B C 1
ATOM 3126 O O . ARG B 1 127 ? 7.008 -23.328 -25.297 1 93.69 127 ARG B O 1
ATOM 3133 N N . LEU B 1 128 ? 7.652 -24.844 -23.766 1 92.75 128 LEU B N 1
ATOM 3134 C CA . LEU B 1 128 ? 9.008 -24.312 -23.641 1 92.75 128 LEU B CA 1
ATOM 3135 C C . LEU B 1 128 ? 9.898 -24.859 -24.75 1 92.75 128 LEU B C 1
ATOM 3137 O O . LEU B 1 128 ? 9.977 -26.062 -24.969 1 92.75 128 LEU B O 1
ATOM 3141 N N . VAL B 1 129 ? 10.453 -23.922 -25.5 1 92.5 129 VAL B N 1
ATOM 3142 C CA . VAL B 1 129 ? 11.352 -24.297 -26.578 1 92.5 129 VAL B CA 1
ATOM 3143 C C . VAL B 1 129 ? 12.734 -23.688 -26.359 1 92.5 129 VAL B C 1
ATOM 3145 O O . VAL B 1 129 ? 12.844 -22.531 -25.969 1 92.5 129 VAL B O 1
ATOM 3148 N N . HIS B 1 130 ? 13.68 -24.5 -26.516 1 91.88 130 HIS B N 1
ATOM 3149 C CA . HIS B 1 130 ? 15.047 -24.031 -26.359 1 91.88 130 HIS B CA 1
ATOM 3150 C C . HIS B 1 130 ? 15.578 -23.438 -27.656 1 91.88 130 HIS B C 1
ATOM 3152 O O . HIS B 1 130 ? 15.586 -24.109 -28.688 1 91.88 130 HIS B O 1
ATOM 3158 N N . ASN B 1 131 ? 15.906 -22.219 -27.609 1 91.12 131 ASN B N 1
ATOM 3159 C CA . ASN B 1 131 ? 16.578 -21.547 -28.719 1 91.12 131 ASN B CA 1
ATOM 3160 C C . ASN B 1 131 ? 18.078 -21.844 -28.719 1 91.12 131 ASN B C 1
ATOM 3162 O O . ASN B 1 131 ? 18.828 -21.266 -27.938 1 91.12 131 ASN B O 1
ATOM 3166 N N . LYS B 1 132 ? 18.531 -22.625 -29.609 1 92.06 132 LYS B N 1
ATOM 3167 C CA . LYS B 1 132 ? 19.906 -23.109 -29.641 1 92.06 132 LYS B CA 1
ATOM 3168 C C . LYS B 1 132 ? 20.875 -21.969 -30 1 92.06 132 LYS B C 1
ATOM 3170 O O . LYS B 1 132 ? 21.984 -21.906 -29.469 1 92.06 132 LYS B O 1
ATOM 3175 N N . LYS B 1 133 ? 20.484 -21.141 -30.906 1 93.06 133 LYS B N 1
ATOM 3176 C CA . LYS B 1 133 ? 21.344 -20.031 -31.328 1 93.06 133 LYS B CA 1
ATOM 3177 C C . LYS B 1 133 ? 21.641 -19.078 -30.172 1 93.06 133 LYS B C 1
ATOM 3179 O O . LYS B 1 133 ? 22.781 -18.641 -29.984 1 93.06 133 LYS B O 1
ATOM 3184 N N . ARG B 1 134 ? 20.672 -18.812 -29.328 1 91.62 134 ARG B N 1
ATOM 3185 C CA . ARG B 1 134 ? 20.812 -17.859 -28.234 1 91.62 134 ARG B CA 1
ATOM 3186 C C . ARG B 1 134 ? 21.016 -18.562 -26.906 1 91.62 134 ARG B C 1
ATOM 3188 O O . ARG B 1 134 ? 21.328 -17.938 -25.891 1 91.62 134 ARG B O 1
ATOM 3195 N N . ASN B 1 135 ? 20.859 -19.859 -26.906 1 93.38 135 ASN B N 1
ATOM 3196 C CA . ASN B 1 135 ? 20.938 -20.703 -25.719 1 93.38 135 ASN B CA 1
ATOM 3197 C C . ASN B 1 135 ? 19.984 -20.203 -24.625 1 93.38 135 ASN B C 1
ATOM 3199 O O . ASN B 1 135 ? 20.375 -20.062 -23.469 1 93.38 135 ASN B O 1
ATOM 3203 N N . THR B 1 136 ? 18.812 -19.828 -25.047 1 92.06 136 THR B N 1
ATOM 3204 C CA . THR B 1 136 ? 17.766 -19.375 -24.125 1 92.06 136 THR B CA 1
ATOM 3205 C C . THR B 1 136 ? 1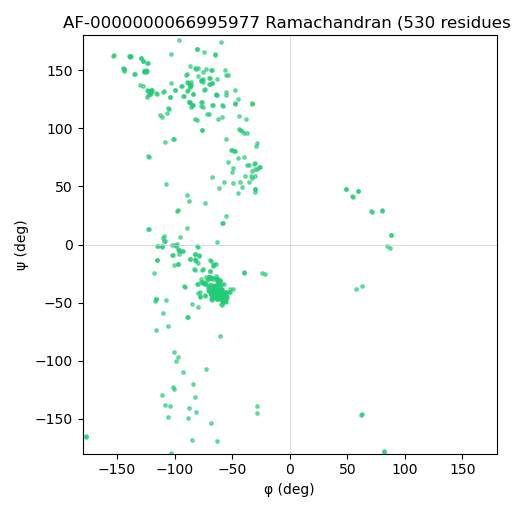6.484 -20.172 -24.312 1 92.06 136 THR B C 1
ATOM 3207 O O . THR B 1 136 ? 16.25 -20.734 -25.375 1 92.06 136 THR B O 1
ATOM 3210 N N . TRP B 1 137 ? 15.797 -20.281 -23.219 1 90.88 137 TRP B N 1
ATOM 3211 C CA . TRP B 1 137 ? 14.477 -20.891 -23.297 1 90.88 137 TRP B CA 1
ATOM 3212 C C . TRP B 1 137 ? 13.414 -19.844 -23.625 1 90.88 137 TRP B C 1
ATOM 3214 O O . TRP B 1 137 ? 13.477 -18.719 -23.141 1 90.88 137 TRP B O 1
ATOM 3224 N N . GLU B 1 138 ? 12.484 -20.25 -24.516 1 91.56 138 GLU B N 1
ATOM 3225 C CA . GLU B 1 138 ? 11.414 -19.359 -24.953 1 91.56 138 GLU B CA 1
ATOM 3226 C C . GLU B 1 138 ? 10.086 -20.094 -25.047 1 91.56 138 GLU B C 1
ATOM 3228 O O . GLU B 1 138 ? 10.055 -21.328 -25.062 1 91.56 138 GLU B O 1
ATOM 3233 N N . LEU B 1 139 ? 9.062 -19.312 -25.047 1 90.31 139 LEU B N 1
ATOM 3234 C CA . LEU B 1 139 ? 7.738 -19.906 -25.234 1 90.31 139 LEU B CA 1
ATOM 3235 C C . LEU B 1 139 ? 7.41 -20.047 -26.719 1 90.31 139 LEU B C 1
ATOM 3237 O O . LEU B 1 139 ? 7.699 -19.141 -27.5 1 90.31 139 LEU B O 1
ATOM 3241 N N . GLU B 1 140 ? 6.883 -21.172 -26.953 1 88.69 140 GLU B N 1
ATOM 3242 C CA . GLU B 1 140 ? 6.477 -21.438 -28.344 1 88.69 140 GLU B CA 1
ATOM 3243 C C . GLU B 1 140 ? 5.465 -20.406 -28.812 1 88.69 140 GLU B C 1
ATOM 3245 O O . GLU B 1 140 ? 4.555 -20.016 -28.078 1 88.69 140 GLU B O 1
ATOM 3250 N N . GLN B 1 141 ? 5.793 -19.672 -29.859 1 77.69 141 GLN B N 1
ATOM 3251 C CA . GLN B 1 141 ? 4.879 -18.688 -30.422 1 77.69 141 GLN B CA 1
ATOM 3252 C C . GLN B 1 141 ? 3.783 -19.344 -31.234 1 77.69 141 GLN B C 1
ATOM 3254 O O . GLN B 1 141 ? 4.055 -20.281 -32 1 77.69 141 GLN B O 1
ATOM 3259 N N . SER B 1 142 ? 2.689 -19.484 -30.625 1 63.19 142 SER B N 1
ATOM 3260 C CA . SER B 1 142 ? 1.629 -20.062 -31.438 1 63.19 142 SER B CA 1
ATOM 3261 C C . SER B 1 142 ? 1.408 -19.25 -32.719 1 63.19 142 SER B C 1
ATOM 3263 O O . SER B 1 142 ? 1.642 -18.047 -32.719 1 63.19 142 SER B O 1
ATOM 3265 N N . GLY B 1 143 ? 1.386 -19.828 -33.875 1 53.56 143 GLY B N 1
ATOM 3266 C CA . GLY B 1 143 ? 1.115 -19.172 -35.125 1 53.56 143 GLY B CA 1
ATOM 3267 C C . GLY B 1 143 ? 0.219 -17.953 -35 1 53.56 143 GLY B C 1
ATOM 3268 O O . GLY B 1 143 ? -0.09 -17.516 -33.906 1 53.56 143 GLY B O 1
ATOM 3269 N N . ASP B 1 144 ? -0.821 -17.672 -35.938 1 49.84 144 ASP B N 1
ATOM 3270 C CA . ASP B 1 144 ? -1.59 -16.562 -36.5 1 49.84 144 ASP B CA 1
ATOM 3271 C C . ASP B 1 144 ? -2.473 -15.93 -35.406 1 49.84 144 ASP B C 1
ATOM 3273 O O . ASP B 1 144 ? -3.158 -14.938 -35.656 1 49.84 144 ASP B O 1
ATOM 3277 N N . ASP B 1 145 ? -3.006 -16.656 -34.469 1 47.16 145 ASP B N 1
ATOM 3278 C CA . ASP B 1 145 ? -4.266 -16.047 -34.062 1 47.16 145 ASP B CA 1
ATOM 3279 C C . ASP B 1 145 ? -4.047 -15.039 -32.938 1 47.16 145 ASP B C 1
ATOM 3281 O O . ASP B 1 145 ? -4.996 -14.617 -32.281 1 47.16 145 ASP B O 1
ATOM 3285 N N . GLY B 1 146 ? -3.125 -14.227 -32.906 1 46.66 146 GLY B N 1
ATOM 3286 C CA . GLY B 1 146 ? -2.982 -12.93 -32.25 1 46.66 146 GLY B CA 1
ATOM 3287 C C . GLY B 1 146 ? -3.184 -13 -30.734 1 46.66 146 GLY B C 1
ATOM 3288 O O . GLY B 1 146 ? -3.035 -12 -30.047 1 46.66 146 GLY B O 1
ATOM 3289 N N . ARG B 1 147 ? -4.109 -13.812 -30.328 1 50.94 147 ARG B N 1
ATOM 3290 C CA . ARG B 1 147 ? -4.457 -13.641 -28.922 1 50.94 147 ARG B CA 1
ATOM 3291 C C . ARG B 1 147 ? -3.332 -14.125 -28 1 50.94 147 ARG B C 1
ATOM 3293 O O . ARG B 1 147 ? -2.809 -15.227 -28.188 1 50.94 147 ARG B O 1
ATOM 3300 N N . SER B 1 148 ? -2.801 -13.211 -27.391 1 59.81 148 SER B N 1
ATOM 3301 C CA . SER B 1 148 ? -1.734 -13.469 -26.422 1 59.81 148 SER B CA 1
ATOM 3302 C C . SER B 1 148 ? -2.074 -14.664 -25.531 1 59.81 148 SER B C 1
ATOM 3304 O O . SER B 1 148 ? -3.096 -14.656 -24.844 1 59.81 148 SER B O 1
ATOM 3306 N N . GLU B 1 149 ? -1.616 -15.867 -25.719 1 79.94 149 GLU B N 1
ATOM 3307 C CA . GLU B 1 149 ? -1.757 -17.125 -25 1 79.94 149 GLU B CA 1
ATOM 3308 C C . GLU B 1 149 ? -1.275 -17 -23.562 1 79.94 149 GLU B C 1
ATOM 3310 O O . GLU B 1 149 ? -1.252 -17.984 -22.812 1 79.94 149 GLU B O 1
ATOM 3315 N N . ALA B 1 150 ? -1.208 -15.75 -23.172 1 89.75 150 ALA B N 1
ATOM 3316 C CA . ALA B 1 150 ? -0.592 -15.539 -21.859 1 89.75 150 ALA B CA 1
ATOM 3317 C C . ALA B 1 150 ? -1.651 -15.414 -20.766 1 89.75 150 ALA B C 1
ATOM 3319 O O . ALA B 1 150 ? -1.358 -15.594 -19.578 1 89.75 150 ALA B O 1
ATOM 3320 N N . THR B 1 151 ? -2.895 -15.172 -21.188 1 95 151 THR B N 1
ATOM 3321 C CA . THR B 1 151 ? -3.914 -14.906 -20.188 1 95 151 THR B CA 1
ATOM 3322 C C . THR B 1 151 ? -5.121 -15.812 -20.375 1 95 151 THR B C 1
ATOM 3324 O O . THR B 1 151 ? -5.301 -16.391 -21.453 1 95 151 THR B O 1
ATOM 3327 N N . ILE B 1 152 ? -5.871 -16 -19.375 1 94.88 152 ILE B N 1
ATOM 3328 C CA . ILE B 1 152 ? -7.137 -16.719 -19.391 1 94.88 152 ILE B CA 1
ATOM 3329 C C . ILE B 1 152 ? -8.195 -15.945 -18.609 1 94.88 152 ILE B C 1
ATOM 3331 O O . ILE B 1 152 ? -7.863 -15.188 -17.688 1 94.88 152 ILE B O 1
ATOM 3335 N N . TYR B 1 153 ? -9.391 -16.078 -19.094 1 94.12 153 TYR B N 1
ATOM 3336 C CA . TYR B 1 153 ? -10.477 -15.539 -18.297 1 94.12 153 TYR B CA 1
ATOM 3337 C C . TYR B 1 153 ? -10.742 -16.422 -17.078 1 94.12 153 TYR B C 1
ATOM 3339 O O . TYR B 1 153 ? -10.789 -17.641 -17.188 1 94.12 153 TYR B O 1
ATOM 3347 N N . HIS B 1 154 ? -10.875 -15.844 -15.961 1 95.25 154 HIS B N 1
ATOM 3348 C CA . HIS B 1 154 ? -11.148 -16.562 -14.719 1 95.25 154 HIS B CA 1
ATOM 3349 C C . HIS B 1 154 ? -12.414 -16.031 -14.047 1 95.25 154 HIS B C 1
ATOM 3351 O O . HIS B 1 154 ? -12.508 -14.844 -13.727 1 95.25 154 HIS B O 1
ATOM 3357 N N . HIS B 1 155 ? -13.312 -16.906 -13.742 1 93.12 155 HIS B N 1
ATOM 3358 C CA . HIS B 1 155 ? -14.617 -16.531 -13.203 1 93.12 155 HIS B CA 1
ATOM 3359 C C . HIS B 1 155 ? -14.5 -16 -11.781 1 93.12 155 HIS B C 1
ATOM 3361 O O . HIS B 1 155 ? -15.281 -15.141 -11.367 1 93.12 155 HIS B O 1
ATOM 3367 N N . GLY B 1 156 ? -13.547 -16.422 -11.086 1 90.25 156 GLY B N 1
ATOM 3368 C CA . GLY B 1 156 ? -13.359 -16.016 -9.703 1 90.25 156 GLY B CA 1
ATOM 3369 C C . GLY B 1 156 ? -12.961 -14.555 -9.562 1 90.25 156 GLY B C 1
ATOM 3370 O O . GLY B 1 156 ? -13.234 -13.93 -8.539 1 90.25 156 GLY B O 1
ATOM 3371 N N . VAL B 1 157 ? -12.312 -14.047 -10.547 1 92.5 157 VAL B N 1
ATOM 3372 C CA . VAL B 1 157 ? -11.859 -12.664 -10.492 1 92.5 157 VAL B CA 1
ATOM 3373 C C . VAL B 1 157 ? -12.641 -11.82 -11.5 1 92.5 157 VAL B C 1
ATOM 3375 O O . VAL B 1 157 ? -12.453 -10.602 -11.586 1 92.5 157 VAL B O 1
ATOM 3378 N N . GLU B 1 158 ? -13.547 -12.438 -12.258 1 91.81 158 GLU B N 1
ATOM 3379 C CA . GLU B 1 158 ? -14.344 -11.789 -13.297 1 91.81 158 GLU B CA 1
ATOM 3380 C C . GLU B 1 158 ? -13.461 -10.953 -14.227 1 91.81 158 GLU B C 1
ATOM 3382 O O . GLU B 1 158 ? -13.742 -9.781 -14.461 1 91.81 158 GLU B O 1
ATOM 3387 N N . GLY B 1 159 ? -12.391 -11.594 -14.641 1 94.12 159 GLY B N 1
ATOM 3388 C CA . GLY B 1 159 ? -11.438 -10.898 -15.5 1 94.12 159 GLY B CA 1
ATOM 3389 C C . GLY B 1 159 ? -10.297 -11.789 -15.961 1 94.12 159 GLY B C 1
ATOM 3390 O O . GLY B 1 159 ? -10.383 -13.016 -15.867 1 94.12 159 GLY B O 1
ATOM 3391 N N . GLU B 1 160 ? -9.219 -11.148 -16.5 1 95.12 160 GLU B N 1
ATOM 3392 C CA . GLU B 1 160 ? -8.086 -11.875 -17.062 1 95.12 160 GLU B CA 1
ATOM 3393 C C . GLU B 1 160 ? -6.977 -12.07 -16.047 1 95.12 160 GLU B C 1
ATOM 3395 O O . GLU B 1 160 ? -6.68 -11.164 -15.258 1 95.12 160 GLU B O 1
ATOM 3400 N N . LEU B 1 161 ? -6.449 -13.305 -16.047 1 96.69 161 LEU B N 1
ATOM 3401 C CA . LEU B 1 161 ? -5.27 -13.656 -15.266 1 96.69 161 LEU B CA 1
ATOM 3402 C C . LEU B 1 161 ? -4.176 -14.227 -16.172 1 96.69 161 LEU B C 1
ATOM 3404 O O . LEU B 1 161 ? -4.461 -14.711 -17.266 1 96.69 161 LEU B O 1
ATOM 3408 N N . LEU B 1 162 ? -3.033 -14.078 -15.648 1 97.06 162 LEU B N 1
ATOM 3409 C CA . LEU B 1 162 ? -1.977 -14.852 -16.297 1 97.06 162 LEU B CA 1
ATOM 3410 C C . LEU B 1 162 ? -2.238 -16.344 -16.156 1 97.06 162 LEU B C 1
ATOM 3412 O O . LEU B 1 162 ? -2.477 -16.844 -15.062 1 97.06 162 LEU B O 1
ATOM 3416 N N . LYS B 1 163 ? -2.184 -17 -17.297 1 97 163 LYS B N 1
ATOM 3417 C CA . LYS B 1 163 ? -2.475 -18.422 -17.359 1 97 163 LYS B CA 1
ATOM 3418 C C . LYS B 1 163 ? -1.55 -19.203 -16.422 1 97 163 LYS B C 1
ATOM 3420 O O . LYS B 1 163 ? -2.008 -20.062 -15.656 1 97 163 LYS B O 1
ATOM 3425 N N . ASP B 1 164 ? -0.284 -18.891 -16.453 1 97.5 164 ASP B N 1
ATOM 3426 C CA . ASP B 1 164 ? 0.716 -19.625 -15.68 1 97.5 164 ASP B CA 1
ATOM 3427 C C . ASP B 1 164 ? 0.504 -19.422 -14.18 1 97.5 164 ASP B C 1
ATOM 3429 O O . ASP B 1 164 ? 0.803 -20.328 -13.383 1 97.5 164 ASP B O 1
ATOM 3433 N N . THR B 1 165 ? -0.032 -18.297 -13.797 1 98.12 165 THR B N 1
ATOM 3434 C CA . THR B 1 165 ? -0.353 -18.047 -12.398 1 98.12 165 THR B CA 1
ATOM 3435 C C . THR B 1 165 ? -1.489 -18.953 -11.938 1 98.12 165 THR B C 1
ATOM 3437 O O . THR B 1 165 ? -1.407 -19.578 -10.875 1 98.12 165 THR B O 1
ATOM 3440 N N . ALA B 1 166 ? -2.5 -18.984 -12.75 1 98.12 166 ALA B N 1
ATOM 3441 C CA . ALA B 1 166 ? -3.625 -19.859 -12.422 1 98.12 166 ALA B CA 1
ATOM 3442 C C . ALA B 1 166 ? -3.178 -21.312 -12.336 1 98.12 166 ALA B C 1
ATOM 3444 O O . ALA B 1 166 ? -3.598 -22.047 -11.43 1 98.12 166 ALA B O 1
ATOM 3445 N N . ILE B 1 167 ? -2.318 -21.734 -13.219 1 98.31 167 ILE B N 1
ATOM 3446 C CA . ILE B 1 167 ? -1.822 -23.094 -13.25 1 98.31 167 ILE B CA 1
ATOM 3447 C C . ILE B 1 167 ? -0.944 -23.359 -12.023 1 98.31 167 ILE B C 1
ATOM 3449 O O . ILE B 1 167 ? -1.031 -24.422 -11.406 1 98.31 167 ILE B O 1
ATOM 3453 N N . TYR B 1 168 ? -0.12 -22.391 -11.711 1 98.38 168 TYR B N 1
ATOM 3454 C CA . TYR B 1 168 ? 0.717 -22.516 -10.523 1 98.38 168 TYR B CA 1
ATOM 3455 C C . TYR B 1 168 ? -0.13 -22.766 -9.281 1 98.38 168 TYR B C 1
ATOM 3457 O O . TYR B 1 168 ? 0.16 -23.672 -8.5 1 98.38 168 TYR B O 1
ATOM 3465 N N . CYS B 1 169 ? -1.136 -21.984 -9.109 1 98.06 169 CYS B N 1
ATOM 3466 C CA . CYS B 1 169 ? -1.987 -22.094 -7.934 1 98.06 169 CYS B CA 1
ATOM 3467 C C . CYS B 1 169 ? -2.738 -23.422 -7.918 1 98.06 169 CYS B C 1
ATOM 3469 O O . CYS B 1 169 ? -2.867 -24.047 -6.871 1 98.06 169 CYS B O 1
ATOM 3471 N N . ALA B 1 170 ? -3.178 -23.859 -9.055 1 97.81 170 ALA B N 1
ATOM 3472 C CA . ALA B 1 170 ? -3.846 -25.156 -9.156 1 97.81 170 ALA B CA 1
ATOM 3473 C C . ALA B 1 170 ? -2.877 -26.297 -8.867 1 97.81 170 ALA B C 1
ATOM 3475 O O . ALA B 1 170 ? -3.236 -27.266 -8.211 1 97.81 170 ALA B O 1
ATOM 3476 N N . ALA B 1 171 ? -1.699 -26.172 -9.422 1 97.88 171 ALA B N 1
ATOM 3477 C CA . ALA B 1 171 ? -0.673 -27.188 -9.172 1 97.88 171 ALA B CA 1
ATOM 3478 C C . ALA B 1 171 ? -0.396 -27.328 -7.68 1 97.88 171 ALA B C 1
ATOM 3480 O O . ALA B 1 171 ? -0.191 -28.438 -7.184 1 97.88 171 ALA B O 1
ATOM 3481 N N . ASP B 1 172 ? -0.349 -26.172 -7.031 1 96.69 172 ASP B N 1
ATOM 3482 C CA . ASP B 1 172 ? -0.17 -26.188 -5.582 1 96.69 172 ASP B CA 1
ATOM 3483 C C . ASP B 1 172 ? -1.333 -26.906 -4.895 1 96.69 172 ASP B C 1
ATOM 3485 O O . ASP B 1 172 ? -1.123 -27.734 -4.012 1 96.69 172 ASP B O 1
ATOM 3489 N N . LYS B 1 173 ? -2.482 -26.625 -5.297 1 96.19 173 LYS B N 1
ATOM 3490 C CA . LYS B 1 173 ? -3.697 -27.234 -4.758 1 96.19 173 LYS B CA 1
ATOM 3491 C C . LYS B 1 173 ? -3.701 -28.75 -4.973 1 96.19 173 LYS B C 1
ATOM 3493 O O . LYS B 1 173 ? -4.102 -29.5 -4.086 1 96.19 173 LYS B O 1
ATOM 3498 N N . TYR B 1 174 ? -3.26 -29.188 -6.125 1 97.62 174 TYR B N 1
ATOM 3499 C CA . TYR B 1 174 ? -3.326 -30.594 -6.492 1 97.62 174 TYR B CA 1
ATOM 3500 C C . TYR B 1 174 ? -2.033 -31.312 -6.125 1 97.62 174 TYR B C 1
ATOM 3502 O O . TYR B 1 174 ? -1.898 -32.531 -6.355 1 97.62 174 TYR B O 1
ATOM 3510 N N . GLY B 1 175 ? -1.045 -30.578 -5.656 1 96.88 175 GLY B N 1
ATOM 3511 C CA . GLY B 1 175 ? 0.179 -31.172 -5.133 1 96.88 175 GLY B CA 1
ATOM 3512 C C . GLY B 1 175 ? 1.153 -31.578 -6.219 1 96.88 175 GLY B C 1
ATOM 3513 O O . GLY B 1 175 ? 1.876 -32.562 -6.066 1 96.88 175 GLY B O 1
ATOM 3514 N N . ILE B 1 176 ? 1.148 -30.922 -7.328 1 97.75 176 ILE B N 1
ATOM 3515 C CA . ILE B 1 176 ? 2.049 -31.25 -8.43 1 97.75 176 ILE B CA 1
ATOM 3516 C C . ILE B 1 176 ? 3.229 -30.281 -8.43 1 97.75 176 ILE B C 1
ATOM 3518 O O . ILE B 1 176 ? 3.229 -29.297 -9.18 1 97.75 176 ILE B O 1
ATOM 3522 N N . GLU B 1 177 ? 4.281 -30.594 -7.766 1 96.75 177 GLU B N 1
ATOM 3523 C CA . GLU B 1 177 ? 5.398 -29.703 -7.5 1 96.75 177 GLU B CA 1
ATOM 3524 C C . GLU B 1 177 ? 6.137 -29.344 -8.781 1 96.75 177 GLU B C 1
ATOM 3526 O O . GLU B 1 177 ? 6.492 -28.188 -9 1 96.75 177 GLU B O 1
ATOM 3531 N N . GLU B 1 178 ? 6.359 -30.344 -9.57 1 97.44 178 GLU B N 1
ATOM 3532 C CA . GLU B 1 178 ? 7.113 -30.078 -10.789 1 97.44 178 GLU B CA 1
ATOM 3533 C C . GLU B 1 178 ? 6.344 -29.156 -11.727 1 97.44 178 GLU B C 1
ATOM 3535 O O . GLU B 1 178 ? 6.945 -28.344 -12.438 1 97.44 178 GLU B O 1
ATOM 3540 N N . LEU B 1 179 ? 5.035 -29.312 -11.758 1 98 179 LEU B N 1
ATOM 3541 C CA . LEU B 1 179 ? 4.215 -28.406 -12.555 1 98 179 LEU B CA 1
ATOM 3542 C C . LEU B 1 179 ? 4.312 -26.984 -12.039 1 98 179 LEU B C 1
ATOM 3544 O O . LEU B 1 179 ? 4.34 -26.031 -12.828 1 98 179 LEU B O 1
ATOM 3548 N N . LYS B 1 180 ? 4.348 -26.766 -10.781 1 96.69 180 LYS B N 1
ATOM 3549 C CA . LYS B 1 180 ? 4.559 -25.438 -10.188 1 96.69 180 LYS B CA 1
ATOM 3550 C C . LYS B 1 180 ? 5.844 -24.797 -10.703 1 96.69 180 LYS B C 1
ATOM 3552 O O . LYS B 1 180 ? 5.855 -23.625 -11.078 1 96.69 180 LYS B O 1
ATOM 3557 N N . ARG B 1 181 ? 6.844 -25.609 -10.727 1 96.75 181 ARG B N 1
ATOM 3558 C CA . ARG B 1 181 ? 8.148 -25.125 -11.172 1 96.75 181 ARG B CA 1
ATOM 3559 C C . ARG B 1 181 ? 8.102 -24.703 -12.633 1 96.75 181 ARG B C 1
ATOM 3561 O O . ARG B 1 181 ? 8.594 -23.625 -12.992 1 96.75 181 ARG B O 1
ATOM 3568 N N . VAL B 1 182 ? 7.48 -25.562 -13.406 1 97.06 182 VAL B N 1
ATOM 3569 C CA . VAL B 1 182 ? 7.379 -25.297 -14.836 1 97.06 182 VAL B CA 1
ATOM 3570 C C . VAL B 1 182 ? 6.566 -24.016 -15.07 1 97.06 182 VAL B C 1
ATOM 3572 O O . VAL B 1 182 ? 6.938 -23.172 -15.891 1 97.06 182 VAL B O 1
ATOM 3575 N N . SER B 1 183 ? 5.441 -23.891 -14.367 1 97.69 183 SER B N 1
ATOM 3576 C CA . SER B 1 183 ? 4.574 -22.719 -14.523 1 97.69 183 SER B CA 1
ATOM 3577 C C . SER B 1 183 ? 5.289 -21.438 -14.125 1 97.69 183 SER B C 1
ATOM 3579 O O . SER B 1 183 ? 5.125 -20.406 -14.766 1 97.69 183 SER B O 1
ATOM 3581 N N . LEU B 1 184 ? 6.082 -21.516 -13.055 1 96.75 184 LEU B N 1
ATOM 3582 C CA . LEU B 1 184 ? 6.848 -20.359 -12.609 1 96.75 184 LEU B CA 1
ATOM 3583 C C . LEU B 1 184 ? 7.867 -19.938 -13.664 1 96.75 184 LEU B C 1
ATOM 3585 O O . LEU B 1 184 ? 8.023 -18.75 -13.938 1 96.75 184 LEU B O 1
ATOM 3589 N N . ARG B 1 185 ? 8.523 -20.891 -14.211 1 95.62 185 ARG B N 1
ATOM 3590 C CA . ARG B 1 185 ? 9.492 -20.625 -15.273 1 95.62 185 ARG B CA 1
ATOM 3591 C C . ARG B 1 185 ? 8.828 -19.969 -16.469 1 95.62 185 ARG B C 1
ATOM 3593 O O . ARG B 1 185 ? 9.344 -18.984 -17.016 1 95.62 185 ARG B O 1
ATOM 3600 N N . LYS B 1 186 ? 7.746 -20.469 -16.875 1 95.5 186 LYS B N 1
ATOM 3601 C CA . LYS B 1 186 ? 7.02 -19.922 -18.031 1 95.5 186 LYS B CA 1
ATOM 3602 C C . LYS B 1 186 ? 6.539 -18.5 -17.734 1 95.5 186 LYS B C 1
ATOM 3604 O O . LYS B 1 186 ? 6.59 -17.641 -18.625 1 95.5 186 LYS B O 1
ATOM 3609 N N . GLN B 1 187 ? 6.059 -18.312 -16.547 1 94.31 187 GLN B N 1
ATOM 3610 C CA . GLN B 1 187 ? 5.605 -16.984 -16.156 1 94.31 187 GLN B CA 1
ATOM 3611 C C . GLN B 1 187 ? 6.734 -15.961 -16.266 1 94.31 187 GLN B C 1
ATOM 3613 O O . GLN B 1 187 ? 6.5 -14.812 -16.656 1 94.31 187 GLN B O 1
ATOM 3618 N N . GLY B 1 188 ? 7.93 -16.391 -15.906 1 93.62 188 GLY B N 1
ATOM 3619 C CA . GLY B 1 188 ? 9.086 -15.508 -15.984 1 93.62 188 GLY B CA 1
ATOM 3620 C C . GLY B 1 188 ? 9.438 -15.109 -17.406 1 93.62 188 GLY B C 1
ATOM 3621 O O . GLY B 1 188 ? 10.172 -14.141 -17.609 1 93.62 188 GLY B O 1
ATOM 3622 N N . LEU B 1 189 ? 8.938 -15.812 -18.359 1 92.06 189 LEU B N 1
ATOM 3623 C CA . LEU B 1 189 ? 9.273 -15.594 -19.766 1 92.06 189 LEU B CA 1
ATOM 3624 C C . LEU B 1 189 ? 8.234 -14.711 -20.438 1 92.06 189 LEU B C 1
ATOM 3626 O O . LEU B 1 189 ? 8.422 -14.289 -21.594 1 92.06 189 LEU B O 1
ATOM 3630 N N . GLN B 1 190 ? 7.152 -14.375 -19.719 1 89.19 190 GLN B N 1
ATOM 3631 C CA . GLN B 1 190 ? 6.09 -13.555 -20.297 1 89.19 190 GLN B CA 1
ATOM 3632 C C . GLN B 1 190 ? 6.496 -12.086 -20.344 1 89.19 190 GLN B C 1
ATOM 3634 O O . GLN B 1 190 ? 7.156 -11.586 -19.438 1 89.19 190 GLN B O 1
ATOM 3639 N N . SER B 1 191 ? 6.133 -11.398 -21.406 1 87 191 SER B N 1
ATOM 3640 C CA . SER B 1 191 ? 6.414 -9.977 -21.562 1 87 191 SER B CA 1
ATOM 3641 C C . SER B 1 191 ? 5.215 -9.234 -22.156 1 87 191 SER B C 1
ATOM 3643 O O . SER B 1 191 ? 4.262 -9.867 -22.625 1 87 191 SER B O 1
ATOM 3645 N N . GLY B 1 192 ? 5.25 -7.961 -21.984 1 86.94 192 GLY B N 1
ATOM 3646 C CA . GLY B 1 192 ? 4.223 -7.137 -22.594 1 86.94 192 GLY B CA 1
ATOM 3647 C C . GLY B 1 192 ? 2.865 -7.285 -21.938 1 86.94 192 GLY B C 1
ATOM 3648 O O . GLY B 1 192 ? 1.83 -7.203 -22.609 1 86.94 192 GLY B O 1
ATOM 3649 N N . ILE B 1 193 ? 2.875 -7.609 -20.688 1 91.88 193 ILE B N 1
ATOM 3650 C CA . ILE B 1 193 ? 1.624 -7.797 -19.953 1 91.88 193 ILE B CA 1
ATOM 3651 C C . ILE B 1 193 ? 1.17 -6.469 -19.359 1 91.88 193 ILE B C 1
ATOM 3653 O O . ILE B 1 193 ? 1.986 -5.703 -18.828 1 91.88 193 ILE B O 1
ATOM 3657 N N . GLN B 1 194 ? -0.11 -6.227 -19.438 1 93.12 194 GLN B N 1
ATOM 3658 C CA . GLN B 1 194 ? -0.678 -5 -18.875 1 93.12 194 GLN B CA 1
ATOM 3659 C C . GLN B 1 194 ? -0.582 -4.984 -17.359 1 93.12 194 GLN B C 1
ATOM 3661 O O . GLN B 1 194 ? -0.689 -6.031 -16.719 1 93.12 194 GLN B O 1
ATOM 3666 N N . ALA B 1 195 ? -0.48 -3.721 -16.844 1 93.38 195 ALA B N 1
ATOM 3667 C CA . ALA B 1 195 ? -0.355 -3.537 -15.398 1 93.38 195 ALA B CA 1
ATOM 3668 C C . ALA B 1 195 ? -1.575 -4.09 -14.672 1 93.38 195 ALA B C 1
ATOM 3670 O O . ALA B 1 195 ? -1.445 -4.699 -13.602 1 93.38 195 ALA B O 1
ATOM 3671 N N . SER B 1 196 ? -2.701 -3.896 -15.227 1 95 196 SER B N 1
ATOM 3672 C CA . SER B 1 196 ? -3.936 -4.371 -14.609 1 95 196 SER B CA 1
ATOM 3673 C C . SER B 1 196 ? -3.939 -5.891 -14.477 1 95 196 SER B C 1
ATOM 3675 O O . SER B 1 196 ? -4.344 -6.43 -13.445 1 95 196 SER B O 1
ATOM 3677 N N . THR B 1 197 ? -3.469 -6.578 -15.484 1 96.12 197 THR B N 1
ATOM 3678 C CA . THR B 1 197 ? -3.406 -8.039 -15.469 1 96.12 197 THR B CA 1
ATOM 3679 C C . THR B 1 197 ? -2.383 -8.523 -14.445 1 96.12 197 THR B C 1
ATOM 3681 O O . THR B 1 197 ? -2.627 -9.5 -13.727 1 96.12 197 THR B O 1
ATOM 3684 N N . ILE B 1 198 ? -1.301 -7.855 -14.43 1 96.81 198 ILE B N 1
ATOM 3685 C CA . ILE B 1 198 ? -0.262 -8.211 -13.469 1 96.81 198 ILE B CA 1
ATOM 3686 C C . ILE B 1 198 ? -0.814 -8.094 -12.047 1 96.81 198 ILE B C 1
ATOM 3688 O O . ILE B 1 198 ? -0.65 -9 -11.234 1 96.81 198 ILE B O 1
ATOM 3692 N N . LEU B 1 199 ? -1.482 -7.039 -11.781 1 97.31 199 LEU B N 1
ATOM 3693 C CA . LEU B 1 199 ? -2.002 -6.797 -10.445 1 97.31 199 LEU B CA 1
ATOM 3694 C C . LEU B 1 199 ? -3.102 -7.797 -10.102 1 97.31 199 LEU B C 1
ATOM 3696 O O . LEU B 1 199 ? -3.146 -8.32 -8.984 1 97.31 199 LEU B O 1
ATOM 3700 N N . ALA B 1 200 ? -3.971 -8.039 -11.055 1 97.31 200 ALA B N 1
ATOM 3701 C CA . ALA B 1 200 ? -5.016 -9.031 -10.844 1 97.31 200 ALA B CA 1
ATOM 3702 C C . ALA B 1 200 ? -4.418 -10.406 -10.555 1 97.31 200 ALA B C 1
ATOM 3704 O O . ALA B 1 200 ? -4.887 -11.117 -9.664 1 97.31 200 ALA B O 1
ATOM 3705 N N . SER B 1 201 ? -3.414 -10.75 -11.297 1 98.19 201 SER B N 1
ATOM 3706 C CA . SER B 1 201 ? -2.744 -12.039 -11.125 1 98.19 201 SER B CA 1
ATOM 3707 C C . SER B 1 201 ? -2.01 -12.102 -9.789 1 98.19 201 SER B C 1
ATOM 3709 O O . SER B 1 201 ? -2.016 -13.141 -9.125 1 98.19 201 SER B O 1
ATOM 3711 N N . ALA B 1 202 ? -1.394 -11 -9.422 1 97.94 202 ALA B N 1
ATOM 3712 C CA . ALA B 1 202 ? -0.707 -10.945 -8.133 1 97.94 202 ALA B CA 1
ATOM 3713 C C . ALA B 1 202 ? -1.69 -11.117 -6.98 1 97.94 202 ALA B C 1
ATOM 3715 O O . ALA B 1 202 ? -1.43 -11.883 -6.043 1 97.94 202 ALA B O 1
ATOM 3716 N N . ARG B 1 203 ? -2.752 -10.43 -7.031 1 97.62 203 ARG B N 1
ATOM 3717 C CA . ARG B 1 203 ? -3.777 -10.57 -6 1 97.62 203 ARG B CA 1
ATOM 3718 C C . ARG B 1 203 ? -4.285 -12.008 -5.926 1 97.62 203 ARG B C 1
ATOM 3720 O O . ARG B 1 203 ? -4.488 -12.539 -4.832 1 97.62 203 ARG B O 1
ATOM 3727 N N . TYR B 1 204 ? -4.52 -12.57 -7.062 1 97.56 204 TYR B N 1
ATOM 3728 C CA . TYR B 1 204 ? -4.957 -13.961 -7.117 1 97.56 204 TYR B CA 1
ATOM 3729 C C . TYR B 1 204 ? -3.932 -14.883 -6.465 1 97.56 204 TYR B C 1
ATOM 3731 O O . TYR B 1 204 ? -4.289 -15.781 -5.707 1 97.56 204 TYR B O 1
ATOM 3739 N N . ALA B 1 205 ? -2.672 -14.648 -6.793 1 97.62 205 ALA B N 1
ATOM 3740 C CA . ALA B 1 205 ? -1.591 -15.438 -6.203 1 97.62 205 ALA B CA 1
ATOM 3741 C C . ALA B 1 205 ? -1.604 -15.336 -4.684 1 97.62 205 ALA B C 1
ATOM 3743 O O . ALA B 1 205 ? -1.512 -16.344 -3.986 1 97.62 205 ALA B O 1
ATOM 3744 N N . TYR B 1 206 ? -1.774 -14.164 -4.172 1 97.31 206 TYR B N 1
ATOM 3745 C CA . TYR B 1 206 ? -1.763 -13.953 -2.73 1 97.31 206 TYR B CA 1
ATOM 3746 C C . TYR B 1 206 ? -2.982 -14.594 -2.074 1 97.31 206 TYR B C 1
ATOM 3748 O O 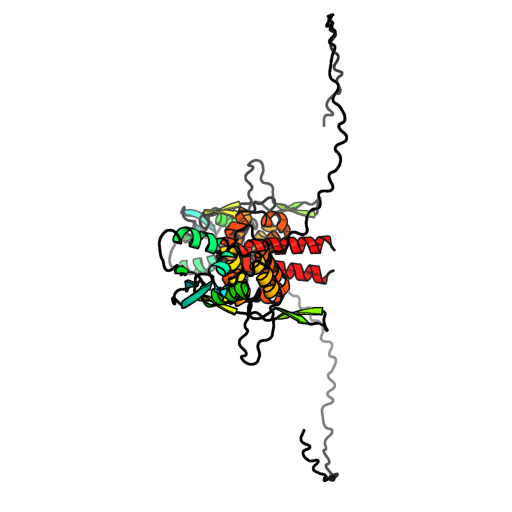. TYR B 1 206 ? -2.912 -15.047 -0.93 1 97.31 206 TYR B O 1
ATOM 3756 N N . ALA B 1 207 ? -4.059 -14.695 -2.762 1 96.38 207 ALA B N 1
ATOM 3757 C CA . ALA B 1 207 ? -5.293 -15.258 -2.225 1 96.38 207 ALA B CA 1
ATOM 3758 C C . ALA B 1 207 ? -5.277 -16.781 -2.287 1 96.38 207 ALA B C 1
ATOM 3760 O O . ALA B 1 207 ? -6.02 -17.453 -1.562 1 96.38 207 ALA B O 1
ATOM 3761 N N . ASN B 1 208 ? -4.426 -17.328 -3.197 1 96.06 208 ASN B N 1
ATOM 3762 C CA . ASN B 1 208 ? -4.547 -18.766 -3.463 1 96.06 208 ASN B CA 1
ATOM 3763 C C . ASN B 1 208 ? -3.238 -19.5 -3.189 1 96.06 208 ASN B C 1
ATOM 3765 O O . ASN B 1 208 ? -3.049 -20.625 -3.648 1 96.06 208 ASN B O 1
ATOM 3769 N N . THR B 1 209 ? -2.336 -18.875 -2.535 1 95.5 209 THR B N 1
ATOM 3770 C CA . THR B 1 209 ? -1.125 -19.516 -2.039 1 95.5 209 THR B CA 1
ATOM 3771 C C . THR B 1 209 ? -0.948 -19.266 -0.545 1 95.5 209 THR B C 1
ATOM 3773 O O . THR B 1 209 ? -1.423 -18.25 -0.026 1 95.5 209 THR B O 1
ATOM 3776 N N . PRO B 1 210 ? -0.342 -20.234 0.071 1 92.56 210 PRO B N 1
ATOM 3777 C CA . PRO B 1 210 ? -0.09 -20 1.495 1 92.56 210 PRO B CA 1
ATOM 3778 C C . PRO B 1 210 ? 0.886 -18.844 1.742 1 92.56 210 PRO B C 1
ATOM 3780 O O . PRO B 1 210 ? 1.619 -18.453 0.833 1 92.56 210 PRO B O 1
ATOM 3783 N N . ASP B 1 211 ? 0.941 -18.328 2.949 1 88.75 211 ASP B N 1
ATOM 3784 C CA . ASP B 1 211 ? 1.808 -17.203 3.314 1 88.75 211 ASP B CA 1
ATOM 3785 C C . ASP B 1 211 ? 3.279 -17.609 3.24 1 88.75 211 ASP B C 1
ATOM 3787 O O . ASP B 1 211 ? 4.152 -16.75 3.09 1 88.75 211 ASP B O 1
ATOM 3791 N N . THR B 1 212 ? 3.465 -18.844 3.258 1 86.38 212 THR B N 1
ATOM 3792 C CA . THR B 1 212 ? 4.832 -19.344 3.256 1 86.38 212 THR B CA 1
ATOM 3793 C C . THR B 1 212 ? 5.363 -19.469 1.83 1 86.38 212 THR B C 1
ATOM 3795 O O . THR B 1 212 ? 6.559 -19.688 1.624 1 86.38 212 THR B O 1
ATOM 3798 N N . ASP B 1 213 ? 4.43 -19.359 0.939 1 84.25 213 ASP B N 1
ATOM 3799 C CA . ASP B 1 213 ? 4.891 -19.422 -0.445 1 84.25 213 ASP B CA 1
ATOM 3800 C C . ASP B 1 213 ? 5.762 -18.219 -0.796 1 84.25 213 ASP B C 1
ATOM 3802 O O . ASP B 1 213 ? 5.281 -17.078 -0.821 1 84.25 213 ASP B O 1
ATOM 3806 N N . SER B 1 214 ? 6.973 -18.453 -1.174 1 85.5 214 SER B N 1
ATOM 3807 C CA . SER B 1 214 ? 7.883 -17.344 -1.424 1 85.5 214 SER B CA 1
ATOM 3808 C C . SER B 1 214 ? 8.289 -17.281 -2.895 1 85.5 214 SER B C 1
ATOM 3810 O O . SER B 1 214 ? 8.938 -16.328 -3.322 1 85.5 214 SER B O 1
ATOM 3812 N N . LYS B 1 215 ? 7.805 -18.219 -3.68 1 94.56 215 LYS B N 1
ATOM 3813 C CA . LYS B 1 215 ? 8.305 -18.234 -5.051 1 94.56 215 LYS B CA 1
ATOM 3814 C C . LYS B 1 215 ? 7.465 -17.328 -5.953 1 94.56 215 LYS B C 1
ATOM 3816 O O . LYS B 1 215 ? 7.938 -16.297 -6.434 1 94.56 215 LYS B O 1
ATOM 3821 N N . LEU B 1 216 ? 6.172 -17.734 -6.051 1 96.44 216 LEU B N 1
ATOM 3822 C CA . LEU B 1 216 ? 5.301 -16.984 -6.953 1 96.44 216 LEU B CA 1
ATOM 3823 C C . LEU B 1 216 ? 5.09 -15.57 -6.445 1 96.44 216 LEU B C 1
ATOM 3825 O O . LEU B 1 216 ? 5.129 -14.609 -7.227 1 96.44 216 LEU B O 1
ATOM 3829 N N . ARG B 1 217 ? 4.934 -15.422 -5.16 1 96.56 217 ARG B N 1
ATOM 3830 C CA . ARG B 1 217 ? 4.75 -14.102 -4.566 1 96.56 217 ARG B CA 1
ATOM 3831 C C . ARG B 1 217 ? 5.977 -13.227 -4.785 1 96.56 217 ARG B C 1
ATOM 3833 O O . ARG B 1 217 ? 5.855 -12.07 -5.195 1 96.56 217 ARG B O 1
ATOM 3840 N N . ALA B 1 218 ? 7.129 -13.844 -4.523 1 96.62 218 ALA B N 1
ATOM 3841 C CA . ALA B 1 218 ? 8.375 -13.117 -4.73 1 96.62 218 ALA B CA 1
ATOM 3842 C C . ALA B 1 218 ? 8.531 -12.695 -6.191 1 96.62 218 ALA B C 1
ATOM 3844 O O . ALA B 1 218 ? 9.047 -11.609 -6.48 1 96.62 218 ALA B O 1
ATOM 3845 N N . HIS B 1 219 ? 8.109 -13.539 -7.027 1 96.44 219 HIS B N 1
ATOM 3846 C CA . HIS B 1 219 ? 8.172 -13.227 -8.453 1 96.44 219 HIS B CA 1
ATOM 3847 C C . HIS B 1 219 ? 7.395 -11.961 -8.773 1 96.44 219 HIS B C 1
ATOM 3849 O O . HIS B 1 219 ? 7.895 -11.078 -9.484 1 96.44 219 HIS B O 1
ATOM 3855 N N . TYR B 1 220 ? 6.215 -11.805 -8.266 1 97.44 220 TYR B N 1
ATOM 3856 C CA . TYR B 1 220 ? 5.387 -10.633 -8.547 1 97.44 220 TYR B CA 1
ATOM 3857 C C . TYR B 1 220 ? 5.984 -9.383 -7.922 1 97.44 220 TYR B C 1
ATOM 3859 O O . TYR B 1 220 ? 5.953 -8.305 -8.523 1 97.44 220 TYR B O 1
ATOM 3867 N N . LEU B 1 221 ? 6.469 -9.508 -6.691 1 97.44 221 LEU B N 1
ATOM 3868 C CA . LEU B 1 221 ? 7.102 -8.359 -6.047 1 97.44 221 LEU B CA 1
ATOM 3869 C C . LEU B 1 221 ? 8.281 -7.859 -6.875 1 97.44 221 LEU B C 1
ATOM 3871 O O . LEU B 1 221 ? 8.398 -6.656 -7.129 1 97.44 221 LEU B O 1
ATOM 3875 N N . ALA B 1 222 ? 9.109 -8.758 -7.324 1 96.25 222 ALA B N 1
ATOM 3876 C CA . ALA B 1 222 ? 10.266 -8.406 -8.148 1 96.25 222 ALA B CA 1
ATOM 3877 C C . ALA B 1 222 ? 9.828 -7.773 -9.461 1 96.25 222 ALA B C 1
ATOM 3879 O O . ALA B 1 222 ? 10.43 -6.797 -9.914 1 96.25 222 ALA B O 1
ATOM 3880 N N . LEU B 1 223 ? 8.852 -8.32 -10.039 1 96.5 223 LEU B N 1
ATOM 3881 C CA . LEU B 1 223 ? 8.344 -7.82 -11.312 1 96.5 223 LEU B CA 1
ATOM 3882 C C . LEU B 1 223 ? 7.844 -6.387 -11.172 1 96.5 223 LEU B C 1
ATOM 3884 O O . LEU B 1 223 ? 8.156 -5.531 -12 1 96.5 223 LEU B O 1
ATOM 3888 N N . ILE B 1 224 ? 7.074 -6.094 -10.125 1 97.12 224 ILE B N 1
ATOM 3889 C CA . ILE B 1 224 ? 6.512 -4.766 -9.906 1 97.12 224 ILE B CA 1
ATOM 3890 C C . ILE B 1 224 ? 7.637 -3.766 -9.641 1 97.12 224 ILE B C 1
ATOM 3892 O O . ILE B 1 224 ? 7.613 -2.646 -10.156 1 97.12 224 ILE B O 1
ATOM 3896 N N . ILE B 1 225 ? 8.609 -4.152 -8.828 1 96.88 225 ILE B N 1
ATOM 3897 C CA . ILE B 1 225 ? 9.734 -3.271 -8.523 1 96.88 225 ILE B CA 1
ATOM 3898 C C . ILE B 1 225 ? 10.531 -2.99 -9.797 1 96.88 225 ILE B C 1
ATOM 3900 O O . ILE B 1 225 ? 10.914 -1.849 -10.055 1 96.88 225 ILE B O 1
ATOM 3904 N N . ARG B 1 226 ? 10.742 -3.973 -10.641 1 94.19 226 ARG B N 1
ATOM 3905 C CA . ARG B 1 226 ? 11.461 -3.809 -11.906 1 94.19 226 ARG B CA 1
ATOM 3906 C C . ARG B 1 226 ? 10.711 -2.877 -12.844 1 94.19 226 ARG B C 1
ATOM 3908 O O . ARG B 1 226 ? 11.32 -2.098 -13.578 1 94.19 226 ARG B O 1
ATOM 3915 N N . SER B 1 227 ? 9.477 -3.018 -12.836 1 95.75 227 SER B N 1
ATOM 3916 C CA . SER B 1 227 ? 8.641 -2.201 -13.711 1 95.75 227 SER B CA 1
ATOM 3917 C C . SER B 1 227 ? 8.07 -1 -12.961 1 95.75 227 SER B C 1
ATOM 3919 O O . SER B 1 227 ? 6.953 -0.564 -13.242 1 95.75 227 SER B O 1
ATOM 3921 N N . ARG B 1 228 ? 8.727 -0.481 -11.977 1 96.06 228 ARG B N 1
ATOM 3922 C CA . ARG B 1 228 ? 8.219 0.559 -11.086 1 96.06 228 ARG B CA 1
ATOM 3923 C C . ARG B 1 228 ? 7.879 1.827 -11.859 1 96.06 228 ARG B C 1
ATOM 3925 O O . ARG B 1 228 ? 6.945 2.547 -11.508 1 96.06 228 ARG B O 1
ATOM 3932 N N . SER B 1 229 ? 8.594 2.117 -12.945 1 96.19 229 SER B N 1
ATOM 3933 C CA . SER B 1 229 ? 8.32 3.309 -13.742 1 96.19 229 SER B CA 1
ATOM 3934 C C . SER B 1 229 ? 6.906 3.275 -14.312 1 96.19 229 SER B C 1
ATOM 3936 O O . SER B 1 229 ? 6.262 4.316 -14.445 1 96.19 229 SER B O 1
ATOM 3938 N N . THR B 1 230 ? 6.48 2.117 -14.641 1 96.31 230 THR B N 1
ATOM 3939 C CA . THR B 1 230 ? 5.133 1.938 -15.172 1 96.31 230 THR B CA 1
ATOM 3940 C C . THR B 1 230 ? 4.105 1.979 -14.047 1 96.31 230 THR B C 1
ATOM 3942 O O . THR B 1 230 ? 3.096 2.682 -14.141 1 96.31 230 THR B O 1
ATOM 3945 N N . PHE B 1 231 ? 4.332 1.354 -12.977 1 97.69 231 PHE B N 1
ATOM 3946 C CA . PHE B 1 231 ? 3.352 1.158 -11.914 1 97.69 231 PHE B CA 1
ATOM 3947 C C . PHE B 1 231 ? 3.164 2.438 -11.109 1 97.69 231 PHE B C 1
ATOM 3949 O O . PHE B 1 231 ? 2.068 2.707 -10.609 1 97.69 231 PHE B O 1
ATOM 3956 N N . LYS B 1 232 ? 4.219 3.252 -10.953 1 97.5 232 LYS B N 1
ATOM 3957 C CA . LYS B 1 232 ? 4.086 4.473 -10.164 1 97.5 232 LYS B CA 1
ATOM 3958 C C . LYS B 1 232 ? 3.199 5.492 -10.875 1 97.5 232 LYS B C 1
ATOM 3960 O O . LYS B 1 232 ? 2.77 6.477 -10.273 1 97.5 232 LYS B O 1
ATOM 3965 N N . ARG B 1 233 ? 2.912 5.254 -12.18 1 96.88 233 ARG B N 1
ATOM 3966 C CA . ARG B 1 233 ? 2.043 6.129 -12.953 1 96.88 233 ARG B CA 1
ATOM 3967 C C . ARG B 1 233 ? 0.71 5.449 -13.258 1 96.88 233 ARG B C 1
ATOM 3969 O O . ARG B 1 233 ? -0.134 6.012 -13.961 1 96.88 233 ARG B O 1
ATOM 3976 N N . SER B 1 234 ? 0.534 4.324 -12.773 1 96.94 234 SER B N 1
ATOM 3977 C CA . SER B 1 234 ? -0.622 3.5 -13.109 1 96.94 234 SER B CA 1
ATOM 3978 C C . SER B 1 234 ? -1.828 3.859 -12.25 1 96.94 234 SER B C 1
ATOM 3980 O O . SER B 1 234 ? -1.801 3.689 -11.031 1 96.94 234 SER B O 1
ATOM 3982 N N . GLY B 1 235 ? -2.916 4.27 -12.891 1 97.06 235 GLY B N 1
ATOM 3983 C CA . GLY B 1 235 ? -4.164 4.504 -12.18 1 97.06 235 GLY B CA 1
ATOM 3984 C C . GLY B 1 235 ? -4.727 3.256 -11.531 1 97.06 235 GLY B C 1
ATOM 3985 O O . GLY B 1 235 ? -5.324 3.324 -10.453 1 97.06 235 GLY B O 1
ATOM 3986 N N . THR B 1 236 ? -4.516 2.111 -12.164 1 96.81 236 THR B N 1
ATOM 3987 C CA . THR B 1 236 ? -4.965 0.843 -11.602 1 96.81 236 THR B CA 1
ATOM 3988 C C . THR B 1 236 ? -4.258 0.553 -10.281 1 96.81 236 THR B C 1
ATOM 3990 O O . THR B 1 236 ? -4.891 0.127 -9.312 1 96.81 236 THR B O 1
ATOM 3993 N N . MET B 1 237 ? -2.984 0.812 -10.281 1 97.94 237 MET B N 1
ATOM 3994 C CA . MET B 1 237 ? -2.211 0.609 -9.055 1 97.94 237 MET B CA 1
ATOM 3995 C C . MET B 1 237 ? -2.727 1.498 -7.93 1 97.94 237 MET B C 1
ATOM 3997 O O . MET B 1 237 ? -2.891 1.04 -6.801 1 97.94 237 MET B O 1
ATOM 4001 N N . GLN B 1 238 ? -2.977 2.688 -8.273 1 97.88 238 GLN B N 1
ATOM 4002 C CA . GLN B 1 238 ? -3.508 3.643 -7.305 1 97.88 238 GLN B CA 1
ATOM 4003 C C . GLN B 1 238 ? -4.824 3.148 -6.711 1 97.88 238 GLN B C 1
ATOM 4005 O O . GLN B 1 238 ? -5.004 3.154 -5.492 1 97.88 238 GLN B O 1
ATOM 4010 N N . LEU B 1 239 ? -5.688 2.738 -7.543 1 97.69 239 LEU B N 1
ATOM 4011 C CA . LEU B 1 239 ? -7.004 2.271 -7.121 1 97.69 239 LEU B CA 1
ATOM 4012 C C . LEU B 1 239 ? -6.887 1.015 -6.266 1 97.69 239 LEU B C 1
ATOM 4014 O O . LEU B 1 239 ? -7.559 0.893 -5.238 1 97.69 239 LEU B O 1
ATOM 4018 N N . GLU B 1 240 ? -6.07 0.087 -6.668 1 96.94 240 GLU B N 1
ATOM 4019 C CA . GLU B 1 240 ? -5.891 -1.161 -5.934 1 96.94 240 GLU B CA 1
ATOM 4020 C C . GLU B 1 240 ? -5.316 -0.905 -4.543 1 96.94 240 GLU B C 1
ATOM 4022 O O . GLU B 1 240 ? -5.73 -1.538 -3.568 1 96.94 240 GLU B O 1
ATOM 4027 N N . MET B 1 241 ? -4.398 -0.007 -4.492 1 97.94 241 MET B N 1
ATOM 4028 C CA . MET B 1 241 ? -3.801 0.31 -3.201 1 97.94 241 MET B CA 1
ATOM 4029 C C . MET B 1 241 ? -4.801 1.023 -2.297 1 97.94 241 MET B C 1
ATOM 4031 O O . MET B 1 241 ? -4.781 0.844 -1.079 1 97.94 241 MET B O 1
ATOM 4035 N N . PHE B 1 242 ? -5.598 1.795 -2.898 1 98.06 242 PHE B N 1
ATOM 4036 C CA . PHE B 1 242 ? -6.652 2.459 -2.143 1 98.06 242 PHE B CA 1
ATOM 4037 C C . PHE B 1 242 ? -7.633 1.439 -1.574 1 98.06 242 PHE B C 1
ATOM 4039 O O . PHE B 1 242 ? -8.047 1.549 -0.419 1 98.06 242 PHE B O 1
ATOM 4046 N N . ASN B 1 243 ? -7.949 0.448 -2.332 1 97 243 ASN B N 1
ATOM 4047 C CA . ASN B 1 243 ? -8.914 -0.564 -1.924 1 97 243 ASN B CA 1
ATOM 4048 C C . ASN B 1 243 ? -8.344 -1.494 -0.86 1 97 243 ASN B C 1
ATOM 4050 O O . ASN B 1 243 ? -9.062 -1.943 0.033 1 97 243 ASN B O 1
ATOM 4054 N N . GLY B 1 244 ? -7.098 -1.748 -0.95 1 97.44 244 GLY B N 1
ATOM 4055 C CA . GLY B 1 244 ? -6.461 -2.664 -0.018 1 97.44 244 GLY B CA 1
ATOM 4056 C C . GLY B 1 244 ? -7.016 -4.074 -0.094 1 97.44 244 GLY B C 1
ATOM 4057 O O . GLY B 1 244 ? -7.203 -4.617 -1.186 1 97.44 244 GLY B O 1
ATOM 4058 N N . GLY B 1 245 ? -7.094 -4.852 1.029 1 96.69 245 GLY B N 1
ATOM 4059 C CA . GLY B 1 245 ? -7.703 -6.172 1.093 1 96.69 245 GLY B CA 1
ATOM 4060 C C . GLY B 1 245 ? -6.734 -7.293 0.76 1 96.69 245 GLY B C 1
ATOM 4061 O O . GLY B 1 245 ? -7.152 -8.414 0.456 1 96.69 245 GLY B O 1
ATOM 4062 N N . THR B 1 246 ? -5.484 -6.953 0.635 1 97.38 246 THR B N 1
ATOM 4063 C CA . THR B 1 246 ? -4.469 -7.949 0.32 1 97.38 246 THR B CA 1
ATOM 4064 C C . THR B 1 246 ? -3.158 -7.633 1.038 1 97.38 246 THR B C 1
ATOM 4066 O O . THR B 1 246 ? -2.846 -6.465 1.283 1 97.38 246 THR B O 1
ATOM 4069 N N . GLN B 1 247 ? -2.391 -8.648 1.33 1 96.94 247 GLN B N 1
ATOM 4070 C CA . GLN B 1 247 ? -1.077 -8.484 1.945 1 96.94 247 GLN B CA 1
ATOM 4071 C C . GLN B 1 247 ? -0.034 -8.062 0.913 1 96.94 247 GLN B C 1
ATOM 4073 O O . GLN B 1 247 ? 1.068 -7.645 1.271 1 96.94 247 GLN B O 1
ATOM 4078 N N . LEU B 1 248 ? -0.404 -8.109 -0.272 1 97.81 248 LEU B N 1
ATOM 4079 C CA . LEU B 1 248 ? 0.475 -7.828 -1.401 1 97.81 248 LEU B CA 1
ATOM 4080 C C . LEU B 1 248 ? 1.175 -6.484 -1.226 1 97.81 248 LEU B C 1
ATOM 4082 O O . LEU B 1 248 ? 2.391 -6.383 -1.408 1 97.81 248 LEU B O 1
ATOM 4086 N N . PHE B 1 249 ? 0.472 -5.516 -0.76 1 98.31 249 PHE B N 1
ATOM 4087 C CA . PHE B 1 249 ? 0.999 -4.156 -0.781 1 98.31 249 PHE B CA 1
ATOM 4088 C C . PHE B 1 249 ? 1.965 -3.934 0.376 1 98.31 249 PHE B C 1
ATOM 4090 O O . PHE B 1 249 ? 2.932 -3.18 0.247 1 98.31 249 PHE B O 1
ATOM 4097 N N . PHE B 1 250 ? 1.694 -4.574 1.489 1 98.44 250 PHE B N 1
ATOM 4098 C CA . PHE B 1 250 ? 2.67 -4.48 2.568 1 98.44 250 PHE B CA 1
ATOM 4099 C C . PHE B 1 250 ? 3.959 -5.203 2.197 1 98.44 250 PHE B C 1
ATOM 4101 O O . PHE B 1 250 ? 5.055 -4.707 2.459 1 98.44 250 PHE B O 1
ATOM 4108 N N . ASP B 1 251 ? 3.816 -6.375 1.666 1 97.88 251 ASP B N 1
ATOM 4109 C CA . ASP B 1 251 ? 5.004 -7.098 1.215 1 97.88 251 ASP B CA 1
ATOM 4110 C C . ASP B 1 251 ? 5.777 -6.285 0.178 1 97.88 251 ASP B C 1
ATOM 4112 O O . ASP B 1 251 ? 7.012 -6.32 0.151 1 97.88 251 ASP B O 1
ATOM 4116 N N . LEU B 1 252 ? 5.059 -5.641 -0.718 1 98.38 252 LEU B N 1
ATOM 4117 C CA . LEU B 1 252 ? 5.691 -4.785 -1.716 1 98.38 252 LEU B CA 1
ATOM 4118 C C . LEU B 1 252 ? 6.457 -3.645 -1.048 1 98.38 252 LEU B C 1
ATOM 4120 O O . LEU B 1 252 ? 7.578 -3.324 -1.449 1 98.38 252 LEU B O 1
ATOM 4124 N N . PHE B 1 253 ? 5.855 -3.051 -0.048 1 98.62 253 PHE B N 1
ATOM 4125 C CA . PHE B 1 253 ? 6.508 -2.008 0.737 1 98.62 253 PHE B CA 1
ATOM 4126 C C . PHE B 1 253 ? 7.801 -2.523 1.358 1 98.62 253 PHE B C 1
ATOM 4128 O O . PHE B 1 253 ? 8.844 -1.882 1.25 1 98.62 253 PHE B O 1
ATOM 4135 N N . VAL B 1 254 ? 7.727 -3.67 2.006 1 98.31 254 VAL B N 1
ATOM 4136 C CA . VAL B 1 254 ? 8.883 -4.285 2.643 1 98.31 254 VAL B CA 1
ATOM 4137 C C . VAL B 1 254 ? 9.961 -4.562 1.596 1 98.31 254 VAL B C 1
ATOM 4139 O O . VAL B 1 254 ? 11.141 -4.262 1.812 1 98.31 254 VAL B O 1
ATOM 4142 N N . ALA B 1 255 ? 9.578 -5.125 0.488 1 97.81 255 ALA B N 1
ATOM 4143 C CA . ALA B 1 255 ? 10.516 -5.457 -0.581 1 97.81 255 ALA B CA 1
ATOM 4144 C C . ALA B 1 255 ? 11.203 -4.207 -1.111 1 97.81 255 ALA B C 1
ATOM 4146 O O . ALA B 1 255 ? 12.406 -4.223 -1.396 1 97.81 255 ALA B O 1
ATOM 4147 N N . LEU B 1 256 ? 10.461 -3.141 -1.264 1 97.56 256 LEU B N 1
ATOM 4148 C CA . LEU B 1 256 ? 11.023 -1.879 -1.729 1 97.56 256 LEU B CA 1
ATOM 4149 C C . LEU B 1 256 ? 12.016 -1.318 -0.714 1 97.56 256 LEU B C 1
ATOM 4151 O O . LEU B 1 256 ? 13.086 -0.833 -1.087 1 97.56 256 LEU B O 1
ATOM 4155 N N . CYS B 1 257 ? 11.594 -1.354 0.552 1 97.56 257 CYS B N 1
ATOM 4156 C CA . CYS B 1 257 ? 12.484 -0.903 1.612 1 97.56 257 CYS B CA 1
ATOM 4157 C C . CYS B 1 257 ? 13.797 -1.681 1.59 1 97.56 257 CYS B C 1
ATOM 4159 O O . CYS B 1 257 ? 14.875 -1.095 1.713 1 97.56 257 CYS B O 1
ATOM 4161 N N . ASN B 1 258 ? 13.695 -2.953 1.479 1 96.31 258 ASN B N 1
ATOM 4162 C CA . ASN B 1 258 ? 14.891 -3.791 1.409 1 96.31 258 ASN B CA 1
ATOM 4163 C C . ASN B 1 258 ? 15.742 -3.449 0.193 1 96.31 258 ASN B C 1
ATOM 4165 O O . ASN B 1 258 ? 16.969 -3.457 0.271 1 96.31 258 ASN B O 1
ATOM 4169 N N . HIS B 1 259 ? 15.078 -3.236 -0.899 1 94.5 259 HIS B N 1
ATOM 4170 C CA . HIS B 1 259 ? 15.789 -2.84 -2.111 1 94.5 259 HIS B CA 1
ATOM 4171 C C . HIS B 1 259 ? 16.547 -1.533 -1.902 1 94.5 259 HIS B C 1
ATOM 4173 O O . HIS B 1 259 ? 17.688 -1.398 -2.344 1 94.5 259 HIS B O 1
ATOM 4179 N N . VAL B 1 260 ? 15.93 -0.565 -1.273 1 93.56 260 VAL B N 1
ATOM 4180 C CA . VAL B 1 260 ? 16.562 0.706 -0.938 1 93.56 260 VAL B CA 1
ATOM 4181 C C . VAL B 1 260 ? 17.797 0.458 -0.059 1 93.56 260 VAL B C 1
ATOM 4183 O O . VAL B 1 260 ? 18.859 1.037 -0.289 1 93.56 260 VAL B O 1
ATOM 4186 N N . ASP B 1 261 ? 17.625 -0.352 0.923 1 93.25 261 ASP B N 1
ATOM 4187 C CA . ASP B 1 261 ? 18.719 -0.664 1.836 1 93.25 261 ASP B CA 1
ATOM 4188 C C . ASP B 1 261 ? 19.891 -1.312 1.095 1 93.25 261 ASP B C 1
ATOM 4190 O O . ASP B 1 261 ? 21.047 -1.016 1.377 1 93.25 261 ASP B O 1
ATOM 4194 N N . ASP B 1 262 ? 19.609 -2.133 0.188 1 91.5 262 ASP B N 1
ATOM 4195 C CA . ASP B 1 262 ? 20.625 -2.836 -0.581 1 91.5 262 ASP B CA 1
ATOM 4196 C C . ASP B 1 262 ? 21.422 -1.865 -1.452 1 91.5 262 ASP B C 1
ATOM 4198 O O . ASP B 1 262 ? 22.641 -1.959 -1.534 1 91.5 262 ASP B O 1
ATOM 4202 N N . ILE B 1 263 ? 20.734 -0.951 -2.09 1 88.62 263 ILE B N 1
ATOM 4203 C CA . ILE B 1 263 ? 21.391 0.005 -2.969 1 88.62 263 ILE B CA 1
ATOM 4204 C C . ILE B 1 263 ? 22.203 0.992 -2.137 1 88.62 263 ILE B C 1
ATOM 4206 O O . ILE B 1 263 ? 23.312 1.392 -2.535 1 88.62 263 ILE B O 1
ATOM 4210 N N . SER B 1 264 ? 21.688 1.423 -0.987 1 85.25 264 SER B N 1
ATOM 4211 C CA . SER B 1 264 ? 22.344 2.395 -0.126 1 85.25 264 SER B CA 1
ATOM 4212 C C . SER B 1 264 ? 23.609 1.812 0.487 1 85.25 264 SER B C 1
ATOM 4214 O O . SER B 1 264 ? 24.578 2.537 0.736 1 85.25 264 SER B O 1
ATOM 4216 N N . SER B 1 265 ? 23.625 0.621 0.819 1 81.81 265 SER B N 1
ATOM 4217 C CA . SER B 1 265 ? 24.828 -0.023 1.358 1 81.81 265 SER B CA 1
ATOM 4218 C C . SER B 1 265 ? 25.891 -0.219 0.279 1 81.81 265 SER B C 1
ATOM 4220 O O . SER B 1 265 ? 27.078 -0.282 0.578 1 81.81 265 SER B O 1
ATOM 4222 N N . ALA B 1 266 ? 25.438 -0.388 -0.911 1 73.19 266 ALA B N 1
ATOM 4223 C CA . ALA B 1 266 ? 26.375 -0.567 -2.016 1 73.19 266 ALA B CA 1
ATOM 4224 C C . ALA B 1 266 ? 27.016 0.76 -2.41 1 73.19 266 ALA B C 1
ATOM 4226 O O . ALA B 1 266 ? 28.109 0.781 -2.986 1 73.19 266 ALA B O 1
ATOM 4227 N N . SER B 1 267 ? 26.406 1.932 -2.088 1 59.72 267 SER B N 1
ATOM 4228 C CA . SER B 1 267 ? 26.984 3.23 -2.41 1 59.72 267 SER B CA 1
ATOM 4229 C C . SER B 1 267 ? 27.875 3.736 -1.281 1 59.72 267 SER B C 1
ATOM 4231 O O . SER B 1 267 ? 27.531 3.594 -0.104 1 59.72 267 SER B O 1
#

Solvent-accessible surface area (backbone atoms only — not comparable to full-atom values): 32400 Å² total; per-residue (Å²): 139,88,77,83,85,81,80,91,85,86,90,83,77,86,80,81,83,86,85,87,78,88,76,83,82,70,87,81,77,80,76,78,73,79,71,76,77,73,78,76,75,68,76,76,68,79,69,72,73,69,70,70,73,67,60,68,82,75,40,60,68,29,40,33,35,26,17,88,80,52,45,78,45,76,42,39,44,70,52,46,43,69,21,58,47,47,37,54,54,50,63,65,40,66,78,72,50,97,68,50,70,47,79,37,60,89,41,54,52,70,48,49,52,40,50,51,37,22,64,75,69,76,46,39,86,63,41,83,38,76,39,75,92,76,69,40,80,40,67,46,75,71,76,85,75,78,64,70,80,53,52,37,82,37,80,92,72,73,41,58,25,39,39,37,58,55,39,26,38,48,21,59,72,34,54,32,64,69,54,27,53,52,23,52,54,54,50,71,70,62,74,92,70,53,68,63,37,51,49,47,32,44,53,49,49,64,73,56,43,62,90,80,53,60,59,71,56,44,48,47,46,51,50,49,63,73,42,34,81,58,50,62,71,30,67,60,51,42,51,50,41,23,58,30,77,42,65,64,59,39,54,39,50,36,52,49,49,50,51,44,53,53,54,56,68,74,95,142,90,81,83,86,82,86,76,89,75,85,88,82,88,81,88,88,84,87,89,79,85,84,92,83,91,86,86,90,88,78,86,71,80,70,75,77,74,78,74,76,70,76,75,67,81,68,70,75,70,70,69,70,67,56,67,85,74,40,60,68,31,42,33,35,25,16,86,80,51,45,78,44,78,42,38,44,68,54,47,42,69,21,57,45,47,35,53,53,50,63,66,40,66,78,72,50,97,68,50,71,47,80,37,59,88,41,53,52,71,48,49,52,39,52,51,37,24,64,75,67,76,46,38,87,64,39,82,37,75,38,74,92,77,71,41,77,40,68,47,74,70,76,86,75,79,64,70,80,55,50,37,81,36,79,91,73,72,42,57,26,39,40,37,57,56,40,24,39,48,20,59,71,32,55,32,64,67,55,29,53,51,25,51,54,52,50,72,70,63,73,92,70,53,69,63,37,51,50,48,33,44,54,49,47,62,74,56,43,62,91,80,54,59,60,72,57,45,49,48,47,52,50,49,61,72,43,33,79,58,48,62,69,30,66,61,51,42,52,49,42,23,56,32,77,43,66,63,60,39,53,42,48,36,52,49,49,50,50,44,52,55,54,55,70,72,96

Foldseek 3Di:
DDDDDDDDDDDDDDDDDDDDDDDDPDDDPPPPDPPPPPPCPPPPDPPPPPPVVVVLVVADKAWEQEEPVRDIDIGGLVLLVLFVQSVVVVVVCVVPDPHHYYYHHQADPVLVVQVRCCSVPVGGPQGWDQDPVVRDIATDDDPDDPDDPQWDQHPVLRGIEGSLLSNLLVCVVRVPVSSNVVSLVHNVRDDDDDPLRLVSSLQVNQVRDDPPDCRPLVVSLVVCVVVVVVLVPDPNNVVPVVVDPGCSVVVSVVVVVVVVVVVVVVD/DDDDDDDDDDDDDDDDDDDDDDDDDDDYDDDPDPPPPPPCPPPPPPPPPPPVVVVLVPADKAWEQEEQVRDIDIGGLVLLVLFVQSVVQVVVCVVPDPHHYYYHHQADPVLVVQVRCCSVPVGGPQGWDQDPVVRDIATDDDPDDPDDPQWDQHPVLRGIEGSLLSNLLVCVVRVPVSSNVVSLVHNVRDDDDDPLRLVSSLQVNQVRDDPPDCRVLVVSLVVCVVVVVVLVPDPSNVVPVVVDPGCSVVVSVVVVVVVVVVVVVVD

pLDDT: mean 77.56, std 29.72, range [15.14, 98.62]

Sequence (534 aa):
MFARRFEQPQTKSYSKPPRAGRSSSFSKESGVSKRRLESRRRALSNAGTSEASFDKNISPIVTLVVGQEQRIFAAHENVLCISPFFQSVLQNQMMDSQTKKISLPDEEPEVFSSILEYLYKGDYTPRLVHNKKRNTWELEQSGDDGRSEATIYHHGVEGELLKDTAIYCAADKYGIEELKRVSLRKQGLQSGIQASTILASARYAYANTPDTDSKLRAHYLALIIRSRSTFKRSGTMQLEMFNGGTQLFFDLFVALCNHVDDISSASMFARRFEQPQTKSYSKPPRAGRSSSFSKESGVSKRRLESRRRALSNAGTSEASFDKNISPIVTLVVGQEQRIFAAHENVLCISPFFQSVLQNQMMDSQTKKISLPDEEPEVFSSILEYLYKGDYTPRLVHNKKRNTWELEQSGDDGRSEATIYHHGVEGELLKDTAIYCAADKYGIEELKRVSLRKQGLQSGIQASTILASARYAYANTPDTDSKLRAHYLALIIRSRSTFKRSGTMQLEMFNGGTQLFFDLFVALCNHVDDISSAS